Protein AF-0000000077465339 (afdb_homodimer)

Sequence (516 aa):
MAGLSLDHPWAFAFGILGNIVSFMVYLAPLPTFYRVYRKKSTEGFQSVPYVAALFSSMLWIYYALVKTDTFLLITINSFGCFVETIYIIYTAKLILLLNVGLFGLIVLITLLLTKGENRVTLLGWICVGFAVSVFVSPLSVIKLVIKTKSAEFMPFSLSLFLTLSAVFWFGYGLTTKDIYVAIPNILGFLFGLIQMVLFMVYKNGPKVSEEKVADETITVVVIPDQSREIEMKNASEGEEQAKGMGVREENVVNQTLAMAGLSLDHPWAFAFGILGNIVSFMVYLAPLPTFYRVYRKKSTEGFQSVPYVAALFSSMLWIYYALVKTDTFLLITINSFGCFVETIYIIYTAKLILLLNVGLFGLIVLITLLLTKGENRVTLLGWICVGFAVSVFVSPLSVIKLVIKTKSAEFMPFSLSLFLTLSAVFWFGYGLTTKDIYVAIPNILGFLFGLIQMVLFMVYKNGPKVSEEKVADETITVVVIPDQSREIEMKNASEGEEQAKGMGVREENVVNQTLA

Nearest PDB structures (foldseek):
  5xpd-assembly1_A  TM=7.271E-01  e=1.620E-14  Arabidopsis thaliana
  5cth-assembly1_B  TM=7.243E-01  e=4.427E-09  Oryza sativa Japonica Group
  4rng-assembly4_C-2  TM=8.972E-01  e=1.427E-01  Thermodesulfovibrio yellowstonii DSM 11347
  7zkw-assembly2_B  TM=5.090E-01  e=8.097E-02  Arabidopsis thaliana
  5xpd-assembly1_A  TM=7.270E-01  e=1.620E-14  Arabidopsis thaliana

Foldseek 3Di:
DCQVPPVQVLLVVLVVLLVVLVVCLVCVCVVLVVVCVVVVDDPQDPLVVLVVQLVVLVVQLVVDVVVDPNVVSNVVSVVSNVVSVVVSVVVVVVVVVVVVVVVVVLVVCLVVPHDDPRSVVVVLVVLLVVLQVVCVQLVLLLVVCVVQLACQLPDLSSLVSQLSSLVSQLSSCVSVVNCSSNPSSVVSNVSSVSSNVSCVRRVVPDDDPPVVCVVRVNPHPSSRPCVVVVVVVVVVVVVVVVVVVVVVVVVVVVVVVD/DCQVPPVQVLLVVLVVLLVVLVVCLVCVCVVLVVVCVVVVDDPQDPLVVLVVQLVVLVVQLVVDVVVDPNVVSNVVSVVSNVVSVVVSVVVVVVVVVVVVVVVVVLVVCLVVPHDDPRSVVVVLVVLLVVLQVVCVQLVLLLVVCVVQLACQLPDLSSLVSQLSSLVSQLSSCVSVVNCSSNPSSVVSNVSSVSSNVSCVRRVVPDDDPPVVCVVRVNPHPSSRPCVVVVVVVVVVVVVVVVVVVVVVVVVVVVVVVD

pLDDT: mean 73.85, std 20.04, range [30.28, 96.06]

Solvent-accessible surface area (backbone atoms only — not comparable to full-atom values): 25879 Å² total; per-residue (Å²): 120,60,43,67,38,77,83,42,57,66,28,46,50,22,33,52,50,20,35,57,34,43,52,50,49,72,48,56,56,48,59,47,51,49,40,31,64,70,63,48,60,73,80,71,43,48,52,39,65,39,50,52,50,25,46,49,19,52,46,47,30,51,42,25,66,68,60,52,61,32,51,57,50,32,55,44,22,52,50,38,36,56,53,26,53,49,49,49,53,45,50,56,49,47,43,51,46,27,47,53,47,54,50,47,49,51,52,50,51,42,61,73,74,34,59,74,69,55,31,44,54,52,42,30,50,51,49,30,53,52,53,54,57,60,48,53,42,61,51,51,45,52,51,48,28,65,72,62,40,22,26,65,46,55,42,61,68,54,34,49,36,45,22,50,24,14,49,21,36,23,48,20,12,58,64,64,70,32,61,50,53,21,53,43,19,52,53,38,31,52,52,22,49,51,50,49,51,46,34,70,72,16,62,83,34,62,84,73,58,73,69,65,44,60,76,71,39,53,74,36,84,52,59,56,39,56,63,55,57,54,49,48,47,50,46,49,49,48,49,49,48,49,48,50,48,48,48,46,50,50,53,51,52,56,57,68,76,97,116,61,42,68,37,76,84,41,57,67,30,45,52,21,33,51,50,20,36,58,33,43,51,50,51,71,48,55,56,48,61,45,51,48,40,31,64,70,62,47,60,74,80,70,46,48,51,39,66,38,50,51,49,26,44,49,19,51,46,45,31,53,43,24,65,68,61,51,62,33,51,56,51,31,55,43,22,52,50,38,35,55,53,25,53,49,49,49,54,46,51,55,49,46,44,52,46,27,48,52,47,55,51,48,49,50,52,51,50,43,62,73,73,34,60,73,69,54,31,42,53,52,42,30,49,50,48,29,52,53,53,53,57,60,48,52,42,60,51,50,44,51,52,47,28,65,71,62,42,21,27,65,47,55,42,62,69,54,34,49,34,45,21,50,25,14,50,22,36,23,48,21,11,60,65,64,69,31,60,49,53,20,53,43,20,53,54,36,29,52,51,20,48,50,50,47,50,47,35,69,73,16,63,83,35,63,85,73,58,72,69,65,44,59,76,70,41,53,76,38,84,52,59,55,39,58,64,54,57,54,48,49,46,49,46,49,50,48,49,50,47,49,47,49,48,48,48,46,51,52,52,51,53,56,57,67,75,98

Structure (mmCIF, N/CA/C/O backbone):
data_AF-0000000077465339-model_v1
#
loop_
_entity.id
_entity.type
_entity.pdbx_description
1 polymer 'Bidirectional sugar transporter SWEET'
#
loop_
_atom_site.group_PDB
_atom_site.id
_atom_site.type_symbol
_atom_site.label_atom_id
_atom_site.label_alt_id
_atom_site.label_comp_id
_atom_site.label_asym_id
_atom_site.label_entity_id
_atom_site.label_seq_id
_atom_site.pdbx_PDB_ins_code
_atom_site.Cartn_x
_atom_site.Cartn_y
_atom_site.Cartn_z
_atom_site.occupancy
_atom_site.B_iso_or_equiv
_atom_site.auth_seq_id
_atom_site.auth_comp_id
_atom_site.auth_asym_id
_atom_site.auth_atom_id
_atom_site.pdbx_PDB_model_num
ATOM 1 N N . MET A 1 1 ? -8.984 41.812 2.574 1 31.91 1 MET A N 1
ATOM 2 C CA . MET A 1 1 ? -8.188 40.594 2.381 1 31.91 1 MET A CA 1
ATOM 3 C C . MET A 1 1 ? -7.586 40.125 3.699 1 31.91 1 MET A C 1
ATOM 5 O O . MET A 1 1 ? -6.617 40.688 4.191 1 31.91 1 MET A O 1
ATOM 9 N N . ALA A 1 2 ? -8.406 39.719 4.543 1 41.81 2 ALA A N 1
ATOM 10 C CA . ALA A 1 2 ? -8.414 39.625 6 1 41.81 2 ALA A CA 1
ATOM 11 C C . ALA A 1 2 ? -7.254 38.781 6.504 1 41.81 2 ALA A C 1
ATOM 13 O O . ALA A 1 2 ? -6.809 38.938 7.645 1 41.81 2 ALA A O 1
ATOM 14 N N . GLY A 1 3 ? -6.914 37.75 5.789 1 42.69 3 GLY A N 1
ATOM 15 C CA . GLY A 1 3 ? -5.844 36.906 6.277 1 42.69 3 GLY A CA 1
ATOM 16 C C . GLY A 1 3 ? -4.543 37.656 6.504 1 42.69 3 GLY A C 1
ATOM 17 O O . GLY A 1 3 ? -3.668 37.156 7.23 1 42.69 3 GLY A O 1
ATOM 18 N N . LEU A 1 4 ? -4.277 38.5 5.445 1 48.12 4 LEU A N 1
ATOM 19 C CA . LEU A 1 4 ? -3.104 39.344 5.645 1 48.12 4 LEU A CA 1
ATOM 20 C C . LEU A 1 4 ? -3.375 40.406 6.691 1 48.12 4 LEU A C 1
ATOM 22 O O . LEU A 1 4 ? -2.859 41.531 6.59 1 48.12 4 LEU A O 1
ATOM 26 N N . SER A 1 5 ? -4.461 40.25 7.449 1 50.28 5 SER A N 1
ATOM 27 C CA . SER A 1 5 ? -4.703 41.438 8.242 1 50.28 5 SER A CA 1
ATOM 28 C C . SER A 1 5 ? -3.463 41.844 9.031 1 50.28 5 SER A C 1
ATOM 30 O O . SER A 1 5 ? -2.941 41.062 9.82 1 50.28 5 SER A O 1
ATOM 32 N N . LEU A 1 6 ? -2.568 42.625 8.398 1 55.91 6 LEU A N 1
ATOM 33 C CA . LEU A 1 6 ? -1.525 43.406 9.039 1 55.91 6 LEU A CA 1
ATOM 34 C C . LEU A 1 6 ? -1.968 43.875 10.43 1 55.91 6 LEU A C 1
ATOM 36 O O . LEU A 1 6 ? -1.167 44.406 11.188 1 55.91 6 LEU A O 1
ATOM 40 N N . ASP A 1 7 ? -3.209 43.5 10.773 1 65.88 7 ASP A N 1
ATOM 41 C CA . ASP A 1 7 ? -3.654 43.906 12.109 1 65.88 7 ASP A CA 1
ATOM 42 C C . ASP A 1 7 ? -3.119 42.938 13.164 1 65.88 7 ASP A C 1
ATOM 44 O O . ASP A 1 7 ? -2.975 43.281 14.336 1 65.88 7 ASP A O 1
ATOM 48 N N . HIS A 1 8 ? -2.674 41.719 12.648 1 80.38 8 HIS A N 1
ATOM 49 C CA . HIS A 1 8 ? -2.074 40.75 13.562 1 80.38 8 HIS A CA 1
ATOM 50 C C . HIS A 1 8 ? -0.722 40.25 13.047 1 80.38 8 HIS A C 1
ATOM 52 O O . HIS A 1 8 ? -0.613 39.156 12.523 1 80.38 8 HIS A O 1
ATOM 58 N N . PRO A 1 9 ? 0.301 41.031 13.211 1 86.69 9 PRO A N 1
ATOM 59 C CA . PRO A 1 9 ? 1.618 40.781 12.625 1 86.69 9 PRO A CA 1
ATOM 60 C C . PRO A 1 9 ? 2.213 39.438 13.062 1 86.69 9 PRO A C 1
ATOM 62 O O . PRO A 1 9 ? 2.873 38.75 12.273 1 86.69 9 PRO A O 1
ATOM 65 N N . TRP A 1 10 ? 1.99 39.094 14.359 1 89.56 10 TRP A N 1
ATOM 66 C CA . TRP A 1 10 ? 2.539 37.844 14.852 1 89.56 10 TRP A CA 1
ATOM 67 C C . TRP A 1 10 ? 1.86 36.656 14.18 1 89.56 10 TRP A C 1
ATOM 69 O O . TRP A 1 10 ? 2.518 35.688 13.828 1 89.56 10 TRP A O 1
ATOM 79 N N . ALA A 1 11 ? 0.576 36.719 13.953 1 89.25 11 ALA A N 1
ATOM 80 C CA . ALA A 1 11 ? -0.154 35.688 13.25 1 89.25 11 ALA A CA 1
ATOM 81 C C . ALA A 1 11 ? 0.369 35.5 11.828 1 89.25 11 ALA A C 1
ATOM 83 O O . ALA A 1 11 ? 0.545 34.375 11.367 1 89.25 11 ALA A O 1
ATOM 84 N N . PHE A 1 12 ? 0.61 36.594 11.227 1 89.69 12 PHE A N 1
ATOM 85 C CA . PHE A 1 12 ? 1.127 36.594 9.867 1 89.69 12 PHE A CA 1
ATOM 86 C C . PHE A 1 12 ? 2.523 35.969 9.828 1 89.69 12 PHE A C 1
ATOM 88 O O . PHE A 1 12 ? 2.824 35.156 8.961 1 89.69 12 PHE A O 1
ATOM 95 N N . ALA A 1 13 ? 3.344 36.375 10.773 1 91.31 13 ALA A N 1
ATOM 96 C CA . ALA A 1 13 ? 4.711 35.875 10.836 1 91.31 13 ALA A CA 1
ATOM 97 C C . ALA A 1 13 ? 4.719 34.344 11.07 1 91.31 13 ALA A C 1
ATOM 99 O O . ALA A 1 13 ? 5.391 33.625 10.344 1 91.31 13 ALA A O 1
ATOM 100 N N . PHE A 1 14 ? 3.967 33.844 12.008 1 93.38 14 PHE A N 1
ATOM 101 C CA . PHE A 1 14 ? 3.896 32.406 12.305 1 93.38 14 PHE A CA 1
ATOM 102 C C . PHE A 1 14 ? 3.312 31.641 11.125 1 93.38 14 PHE A C 1
ATOM 104 O O . PHE A 1 14 ? 3.766 30.547 10.812 1 93.38 14 PHE A O 1
ATOM 111 N N . GLY A 1 15 ? 2.365 32.281 10.477 1 91.94 15 GLY A N 1
ATOM 112 C CA . GLY A 1 15 ? 1.757 31.625 9.32 1 91.94 15 GLY A CA 1
ATOM 113 C C . GLY A 1 15 ? 2.713 31.469 8.156 1 91.94 15 GLY A C 1
ATOM 114 O O . GLY A 1 15 ? 2.752 30.406 7.52 1 91.94 15 GLY A O 1
ATOM 115 N N . ILE A 1 16 ? 3.416 32.469 7.855 1 89.94 16 ILE A N 1
ATOM 116 C CA . ILE A 1 16 ? 4.375 32.438 6.754 1 89.94 16 ILE A CA 1
ATOM 117 C C . ILE A 1 16 ? 5.469 31.406 7.059 1 89.94 16 ILE A C 1
ATOM 119 O O . ILE A 1 16 ? 5.812 30.578 6.211 1 89.94 16 ILE A O 1
ATOM 123 N N . LEU A 1 17 ? 5.945 31.484 8.258 1 91.44 17 LEU A N 1
ATOM 124 C CA . LEU A 1 17 ? 6.977 30.531 8.656 1 91.44 17 LEU A CA 1
ATOM 125 C C . LEU A 1 17 ? 6.434 29.109 8.648 1 91.44 17 LEU A C 1
ATOM 127 O O . LEU A 1 17 ? 7.125 28.172 8.227 1 91.44 17 LEU A O 1
ATOM 131 N N . GLY A 1 18 ? 5.211 28.969 9.117 1 93.12 18 GLY A N 1
ATOM 132 C CA . GLY A 1 18 ? 4.555 27.672 9.039 1 93.12 18 GLY A CA 1
ATOM 133 C C . GLY A 1 18 ? 4.441 27.141 7.621 1 93.12 18 GLY A C 1
ATOM 134 O O . GLY A 1 18 ? 4.676 25.953 7.375 1 93.12 18 GLY A O 1
ATOM 135 N N . ASN A 1 19 ? 4.129 27.969 6.695 1 91.56 19 ASN A N 1
ATOM 136 C CA . ASN A 1 19 ? 4.039 27.594 5.289 1 91.56 19 ASN A CA 1
ATOM 137 C C . ASN A 1 19 ? 5.398 27.172 4.738 1 91.56 19 ASN A C 1
ATOM 139 O O . ASN A 1 19 ? 5.512 26.125 4.09 1 91.56 19 ASN A O 1
ATOM 143 N N . ILE A 1 20 ? 6.352 27.953 5.02 1 88.19 20 ILE A N 1
ATOM 144 C CA . ILE A 1 20 ? 7.691 27.688 4.512 1 88.19 20 ILE A CA 1
ATOM 145 C C . ILE A 1 20 ? 8.18 26.328 5.02 1 88.19 20 ILE A C 1
ATOM 147 O O . ILE A 1 20 ? 8.625 25.484 4.238 1 88.19 20 ILE A O 1
ATOM 151 N N . VAL A 1 21 ? 8.008 26.109 6.273 1 91.06 21 VAL A N 1
ATOM 152 C CA . VAL A 1 21 ? 8.5 24.875 6.871 1 91.06 21 VAL A CA 1
ATOM 153 C C . VAL A 1 21 ? 7.637 23.703 6.414 1 91.06 21 VAL A C 1
ATOM 155 O O . VAL A 1 21 ? 8.156 22.609 6.145 1 91.06 21 VAL A O 1
ATOM 158 N N . SER A 1 22 ? 6.363 23.906 6.348 1 91.12 22 SER A N 1
ATOM 159 C CA . SER A 1 22 ? 5.469 22.844 5.887 1 91.12 22 SER A CA 1
ATOM 160 C C . SER A 1 22 ? 5.766 22.469 4.441 1 91.12 22 SER A C 1
ATOM 162 O O . SER A 1 22 ? 5.605 21.297 4.059 1 91.12 22 SER A O 1
ATOM 164 N N . PHE A 1 23 ? 6.164 23.406 3.699 1 87.31 23 PHE A N 1
ATOM 165 C CA . PHE A 1 23 ? 6.609 23.141 2.34 1 87.31 23 PHE A CA 1
ATOM 166 C C . PHE A 1 23 ? 7.754 22.125 2.342 1 87.31 23 PHE A C 1
ATOM 168 O O . PHE A 1 23 ? 7.77 21.188 1.541 1 87.31 23 PHE A O 1
ATOM 175 N N . MET A 1 24 ? 8.617 22.344 3.23 1 84.38 24 MET A N 1
ATOM 176 C CA . MET A 1 24 ? 9.766 21.438 3.348 1 84.38 24 MET A CA 1
ATOM 177 C C . MET A 1 24 ? 9.32 20.062 3.828 1 84.38 24 MET A C 1
ATOM 179 O O . MET A 1 24 ? 9.844 19.047 3.367 1 84.38 24 MET A O 1
ATOM 183 N N . VAL A 1 25 ? 8.375 20.047 4.66 1 87.19 25 VAL A N 1
ATOM 184 C CA . VAL A 1 25 ? 7.855 18.781 5.18 1 87.19 25 VAL A CA 1
ATOM 185 C C . VAL A 1 25 ? 7.227 17.969 4.051 1 87.19 25 VAL A C 1
ATOM 187 O O . VAL A 1 25 ? 7.469 16.766 3.928 1 87.19 25 VAL A O 1
ATOM 190 N N . TYR A 1 26 ? 6.477 18.609 3.191 1 83.94 26 TYR A N 1
ATOM 191 C CA . TYR A 1 26 ? 5.812 17.922 2.088 1 83.94 26 TYR A CA 1
ATOM 192 C C . TYR A 1 26 ? 6.828 17.391 1.08 1 83.94 26 TYR A C 1
ATOM 194 O O . TYR A 1 26 ? 6.59 16.375 0.425 1 83.94 26 TYR A O 1
ATOM 202 N N . LEU A 1 27 ? 7.973 17.984 1.07 1 79.44 27 LEU A N 1
ATOM 203 C CA . LEU A 1 27 ? 8.969 17.609 0.071 1 79.44 27 LEU A CA 1
ATOM 204 C C . LEU A 1 27 ? 9.984 16.625 0.657 1 79.44 27 LEU A C 1
ATOM 206 O O . LEU A 1 27 ? 10.773 16.031 -0.08 1 79.44 27 LEU A O 1
ATOM 210 N N . ALA A 1 28 ? 9.945 16.391 1.866 1 74.94 28 ALA A N 1
ATOM 211 C CA . ALA A 1 28 ? 10.922 15.562 2.576 1 74.94 28 ALA A CA 1
ATOM 212 C C . ALA A 1 28 ? 10.984 14.156 1.989 1 74.94 28 ALA A C 1
ATOM 214 O O . ALA A 1 28 ? 12.055 13.539 1.968 1 74.94 28 ALA A O 1
ATOM 215 N N . PRO A 1 29 ? 9.844 13.617 1.495 1 66.25 29 PRO A N 1
ATOM 216 C CA . PRO A 1 29 ? 9.914 12.258 0.954 1 66.25 29 PRO A CA 1
ATOM 217 C C . PRO A 1 29 ? 10.578 12.203 -0.422 1 66.25 29 PRO A C 1
ATOM 219 O O . PRO A 1 29 ? 10.898 11.117 -0.915 1 66.25 29 PRO A O 1
ATOM 222 N N . LEU A 1 30 ? 10.867 13.336 -0.947 1 67.94 30 LEU A N 1
ATOM 223 C CA . LEU A 1 30 ? 11.328 13.375 -2.332 1 67.94 30 LEU A CA 1
ATOM 224 C C . LEU A 1 30 ? 12.641 12.617 -2.492 1 67.94 30 LEU A C 1
ATOM 226 O O . LEU A 1 30 ? 12.812 11.844 -3.434 1 67.94 30 LEU A O 1
ATOM 230 N N . PRO A 1 31 ? 13.523 12.789 -1.508 1 58.62 31 PRO A N 1
ATOM 231 C CA . PRO A 1 31 ? 14.758 12.023 -1.674 1 58.62 31 PRO A CA 1
ATOM 232 C C . PRO A 1 31 ? 14.539 10.516 -1.62 1 58.62 31 PRO A C 1
ATOM 234 O O . PRO A 1 31 ? 15.203 9.758 -2.336 1 58.62 31 PRO A O 1
ATOM 237 N N . THR A 1 32 ? 13.672 10.203 -0.793 1 57.66 32 THR A N 1
ATOM 238 C CA . THR A 1 32 ? 13.328 8.781 -0.715 1 57.66 32 THR A CA 1
ATOM 239 C C . THR A 1 32 ? 12.742 8.297 -2.037 1 57.66 32 THR A C 1
ATOM 241 O O . THR A 1 32 ? 13.117 7.234 -2.537 1 57.66 32 THR A O 1
ATOM 244 N N . PHE A 1 33 ? 11.844 9.016 -2.582 1 56.91 33 PHE A N 1
ATOM 245 C CA . PHE A 1 33 ? 11.266 8.656 -3.871 1 56.91 33 PHE A CA 1
ATOM 246 C C . PHE A 1 33 ? 12.336 8.609 -4.957 1 56.91 33 PHE A C 1
ATOM 248 O O . PHE A 1 33 ? 12.312 7.734 -5.82 1 56.91 33 PHE A O 1
ATOM 255 N N . TYR A 1 34 ? 13.172 9.562 -4.77 1 58.59 34 TYR A N 1
ATOM 256 C CA . TYR A 1 34 ? 14.266 9.609 -5.73 1 58.59 34 TYR A CA 1
ATOM 257 C C . TYR A 1 34 ? 15.148 8.375 -5.613 1 58.59 34 TYR A C 1
ATOM 259 O O . TYR A 1 34 ? 15.547 7.789 -6.625 1 58.59 34 TYR A O 1
ATOM 267 N N . ARG A 1 35 ? 15.383 8 -4.449 1 51.28 35 ARG A N 1
ATOM 268 C CA . ARG A 1 35 ? 16.188 6.809 -4.207 1 51.28 35 ARG A CA 1
ATOM 269 C C . ARG A 1 35 ? 15.461 5.551 -4.668 1 51.28 35 ARG A C 1
ATOM 271 O O . ARG A 1 35 ? 16.062 4.668 -5.281 1 51.28 35 ARG A O 1
ATOM 278 N N . VAL A 1 36 ? 14.32 5.465 -4.148 1 52.97 36 VAL A N 1
ATOM 279 C CA . VAL A 1 36 ? 13.523 4.32 -4.566 1 52.97 36 VAL A CA 1
ATOM 280 C C . VAL A 1 36 ? 13.445 4.266 -6.09 1 52.97 36 VAL A C 1
ATOM 282 O O . VAL A 1 36 ? 13.523 3.189 -6.684 1 52.97 36 VAL A O 1
ATOM 285 N N . TYR A 1 37 ? 13.25 5.453 -6.531 1 51.66 37 TYR A N 1
ATOM 286 C CA . TYR A 1 37 ? 13.242 5.566 -7.984 1 51.66 37 TYR A CA 1
ATOM 287 C C . TYR A 1 37 ? 14.578 5.129 -8.57 1 51.66 37 TYR A C 1
ATOM 289 O O . TYR A 1 37 ? 14.617 4.434 -9.594 1 51.66 37 TYR A O 1
ATOM 297 N N . ARG A 1 38 ? 15.492 5.547 -7.805 1 48.47 38 ARG A N 1
ATOM 298 C CA . ARG A 1 38 ? 16.844 5.227 -8.266 1 48.47 38 ARG A CA 1
ATOM 299 C C . ARG A 1 38 ? 17.188 3.77 -7.965 1 48.47 38 ARG A C 1
ATOM 301 O O . ARG A 1 38 ? 17.844 3.104 -8.773 1 48.47 38 ARG A O 1
ATOM 308 N N . LYS A 1 39 ? 16.641 3.422 -6.695 1 44.22 39 LYS A N 1
ATOM 309 C CA . LYS A 1 39 ? 17.016 2.072 -6.281 1 44.22 39 LYS A CA 1
ATOM 310 C C . LYS A 1 39 ? 15.945 1.061 -6.684 1 44.22 39 LYS A C 1
ATOM 312 O O . LYS A 1 39 ? 16.188 -0.148 -6.656 1 44.22 39 LYS A O 1
ATOM 317 N N . LYS A 1 40 ? 14.945 1.34 -7.289 1 41.88 40 LYS A N 1
ATOM 318 C CA . LYS A 1 40 ? 13.844 0.544 -7.824 1 41.88 40 LYS A CA 1
ATOM 319 C C . LYS A 1 40 ? 13.289 -0.406 -6.77 1 41.88 40 LYS A C 1
ATOM 321 O O . LYS A 1 40 ? 12.805 -1.493 -7.098 1 41.88 40 LYS A O 1
ATOM 326 N N . SER A 1 41 ? 13.547 -0.292 -5.441 1 38.22 41 SER A N 1
ATOM 327 C CA . SER A 1 41 ? 13.094 -1.235 -4.422 1 38.22 41 SER A CA 1
ATOM 328 C C . SER A 1 41 ? 11.805 -0.754 -3.758 1 38.22 41 SER A C 1
ATOM 330 O O . SER A 1 41 ? 11.695 0.416 -3.387 1 38.22 41 SER A O 1
ATOM 332 N N . THR A 1 42 ? 10.68 -1.151 -4.188 1 41.72 42 THR A N 1
ATOM 333 C CA . THR A 1 42 ? 9.383 -0.689 -3.703 1 41.72 42 THR A CA 1
ATOM 334 C C . THR A 1 42 ? 9.031 -1.363 -2.381 1 41.72 42 THR A C 1
ATOM 336 O O . THR A 1 42 ? 8.766 -2.568 -2.342 1 41.72 42 THR A O 1
ATOM 339 N N . GLU A 1 43 ? 9.484 -1.186 -1.242 1 38.22 43 GLU A N 1
ATOM 340 C CA . GLU A 1 43 ? 9.109 -1.71 0.067 1 38.22 43 GLU A CA 1
ATOM 341 C C . GLU A 1 43 ? 7.746 -1.176 0.503 1 38.22 43 GLU A C 1
ATOM 343 O O . GLU A 1 43 ? 7.449 0.007 0.321 1 38.22 43 GLU A O 1
ATOM 348 N N . GLY A 1 44 ? 6.828 -2.041 1.013 1 37.5 44 GLY A N 1
ATOM 349 C CA . GLY A 1 44 ? 5.707 -1.849 1.92 1 37.5 44 GLY A CA 1
ATOM 350 C C . GLY A 1 44 ? 4.398 -1.582 1.202 1 37.5 44 GLY A C 1
ATOM 351 O O . GLY A 1 44 ? 3.482 -0.986 1.772 1 37.5 44 GLY A O 1
ATOM 352 N N . PHE A 1 45 ? 4.32 -1.665 -0.076 1 40.56 45 PHE A N 1
ATOM 353 C CA . PHE A 1 45 ? 3.094 -1.22 -0.727 1 40.56 45 PHE A CA 1
ATOM 354 C C . PHE A 1 45 ? 2.006 -2.281 -0.617 1 40.56 45 PHE A C 1
ATOM 356 O O . PHE A 1 45 ? 2.281 -3.475 -0.745 1 40.56 45 PHE A O 1
ATOM 363 N N . GLN A 1 46 ? 0.823 -1.911 0.041 1 47.09 46 GLN A N 1
ATOM 364 C CA . GLN A 1 46 ? -0.422 -2.668 0.118 1 47.09 46 GLN A CA 1
ATOM 365 C C . GLN A 1 46 ? -0.732 -3.355 -1.208 1 47.09 46 GLN A C 1
ATOM 367 O O . GLN A 1 46 ? -1.353 -4.422 -1.23 1 47.09 46 GLN A O 1
ATOM 372 N N . SER A 1 47 ? -0.362 -2.867 -2.111 1 58.59 47 SER A N 1
ATOM 373 C CA . SER A 1 47 ? -0.475 -3.477 -3.432 1 58.59 47 SER A CA 1
ATOM 374 C C . SER A 1 47 ? 0.573 -4.566 -3.629 1 58.59 47 SER A C 1
ATOM 376 O O . SER A 1 47 ? 0.593 -5.234 -4.664 1 58.59 47 SER A O 1
ATOM 378 N N . VAL A 1 48 ? 1.029 -4.922 -2.396 1 64.44 48 VAL A N 1
ATOM 379 C CA . VAL A 1 48 ? 2.203 -5.785 -2.49 1 64.44 48 VAL A CA 1
ATOM 380 C C . VAL A 1 48 ? 1.793 -7.164 -2.998 1 64.44 48 VAL A C 1
ATOM 382 O O . VAL A 1 48 ? 2.426 -7.715 -3.902 1 64.44 48 VAL A O 1
ATOM 385 N N . PRO A 1 49 ? 0.592 -7.574 -2.488 1 70.5 49 PRO A N 1
ATOM 386 C CA . PRO A 1 49 ? 0.232 -8.906 -2.98 1 70.5 49 PRO A CA 1
ATOM 387 C C . PRO A 1 49 ? -0.07 -8.922 -4.477 1 70.5 49 PRO A C 1
ATOM 389 O O . PRO A 1 49 ? 0.278 -9.883 -5.172 1 70.5 49 PRO A O 1
ATOM 392 N N . TYR A 1 50 ? -0.65 -7.863 -4.902 1 77.88 50 TYR A N 1
ATOM 393 C CA . TYR A 1 50 ? -1 -7.805 -6.316 1 77.88 50 TYR A CA 1
ATOM 394 C C . TYR A 1 50 ? 0.239 -7.578 -7.176 1 77.88 50 TYR A C 1
ATOM 396 O O . TYR A 1 50 ? 0.334 -8.102 -8.289 1 77.88 50 TYR A O 1
ATOM 404 N N . VAL A 1 51 ? 1.145 -6.855 -6.613 1 81.12 51 VAL A N 1
ATOM 405 C CA . VAL A 1 51 ? 2.406 -6.621 -7.309 1 81.12 51 VAL A CA 1
ATOM 406 C C . VAL A 1 51 ? 3.201 -7.922 -7.387 1 81.12 51 VAL A C 1
ATOM 408 O O . VAL A 1 51 ? 3.736 -8.266 -8.445 1 81.12 51 VAL A O 1
ATOM 411 N N . ALA A 1 52 ? 3.221 -8.602 -6.273 1 82.56 52 ALA A N 1
ATOM 412 C CA . ALA A 1 52 ? 3.924 -9.883 -6.242 1 82.56 52 ALA A CA 1
ATOM 413 C C . ALA A 1 52 ? 3.289 -10.883 -7.203 1 82.56 52 ALA A C 1
ATOM 415 O O . ALA A 1 52 ? 3.992 -11.617 -7.902 1 82.56 52 ALA A O 1
ATOM 416 N N . ALA A 1 53 ? 1.911 -10.875 -7.203 1 87.12 53 ALA A N 1
ATOM 417 C CA . ALA A 1 53 ? 1.191 -11.773 -8.102 1 87.12 53 ALA A CA 1
ATOM 418 C C . ALA A 1 53 ? 1.452 -11.422 -9.562 1 87.12 53 ALA A C 1
ATOM 420 O O . ALA A 1 53 ? 1.619 -12.305 -10.398 1 87.12 53 ALA A O 1
ATOM 421 N N . LEU A 1 54 ? 1.475 -10.133 -9.859 1 87.88 54 LEU A N 1
ATOM 422 C CA . LEU A 1 54 ? 1.789 -9.688 -11.211 1 87.88 54 LEU A CA 1
ATOM 423 C C . LEU A 1 54 ? 3.189 -10.133 -11.617 1 87.88 54 LEU A C 1
ATOM 425 O O . LEU A 1 54 ? 3.381 -10.68 -12.703 1 87.88 54 LEU A O 1
ATOM 429 N N . PHE A 1 55 ? 4.141 -9.969 -10.75 1 90.44 55 PHE A N 1
ATOM 430 C CA . PHE A 1 55 ? 5.52 -10.352 -11.016 1 90.44 55 PHE A CA 1
ATOM 431 C C . PHE A 1 55 ? 5.629 -11.859 -11.234 1 90.44 55 PHE A C 1
ATOM 433 O O . PHE A 1 55 ? 6.32 -12.305 -12.148 1 90.44 55 PHE A O 1
ATOM 440 N N . SER A 1 56 ? 4.926 -12.555 -10.375 1 91.69 56 SER A N 1
ATOM 441 C CA . SER A 1 56 ? 4.906 -14.008 -10.508 1 91.69 56 SER A CA 1
ATOM 442 C C . SER A 1 56 ? 4.367 -14.43 -11.867 1 91.69 56 SER A C 1
ATOM 444 O O . SER A 1 56 ? 4.973 -15.266 -12.547 1 91.69 56 SER A O 1
ATOM 446 N N . SER A 1 57 ? 3.283 -13.875 -12.281 1 92.31 57 SER A N 1
ATOM 447 C CA . SER A 1 57 ? 2.678 -14.195 -13.57 1 92.31 57 SER A CA 1
ATOM 448 C C . SER A 1 57 ? 3.633 -13.891 -14.719 1 92.31 57 SER A C 1
ATOM 450 O O . SER A 1 57 ? 3.732 -14.664 -15.68 1 92.31 57 SER A O 1
ATOM 452 N N . MET A 1 58 ? 4.328 -12.82 -14.633 1 90.81 58 MET A N 1
ATOM 453 C CA . MET A 1 58 ? 5.293 -12.445 -15.664 1 90.81 58 MET A CA 1
ATOM 454 C C . MET A 1 58 ? 6.434 -13.453 -15.734 1 90.81 58 MET A C 1
ATOM 456 O O . MET A 1 58 ? 6.852 -13.844 -16.828 1 90.81 58 MET A O 1
ATOM 460 N N . LEU A 1 59 ? 6.898 -13.898 -14.617 1 92.75 59 LEU A N 1
ATOM 461 C CA . LEU A 1 59 ? 7.977 -14.883 -14.57 1 92.75 59 LEU A CA 1
ATOM 462 C C . LEU A 1 59 ? 7.547 -16.203 -15.211 1 92.75 59 LEU A C 1
ATOM 464 O O . LEU A 1 59 ? 8.281 -16.766 -16.031 1 92.75 59 LEU A O 1
ATOM 468 N N . TRP A 1 60 ? 6.344 -16.641 -14.867 1 93.06 60 TRP A N 1
ATOM 469 C CA . TRP A 1 60 ? 5.875 -17.922 -15.375 1 93.06 60 TRP A CA 1
ATOM 470 C C . TRP A 1 60 ? 5.59 -17.844 -16.875 1 93.06 60 TRP A C 1
ATOM 472 O O . TRP A 1 60 ? 5.777 -18.812 -17.594 1 93.06 60 TRP A O 1
ATOM 482 N N . ILE A 1 61 ? 5.172 -16.656 -17.328 1 91.19 61 ILE A N 1
ATOM 483 C CA . ILE A 1 61 ? 5.004 -16.469 -18.766 1 91.19 61 ILE A CA 1
ATOM 484 C C . ILE A 1 61 ? 6.359 -16.594 -19.453 1 91.19 61 ILE A C 1
ATOM 486 O O . ILE A 1 61 ? 6.484 -17.281 -20.469 1 91.19 61 ILE A O 1
ATOM 490 N N . TYR A 1 62 ? 7.344 -15.961 -18.906 1 90.94 62 TYR A N 1
ATOM 491 C CA . TYR A 1 62 ? 8.68 -16 -19.484 1 90.94 62 TYR A CA 1
ATOM 492 C C . TYR A 1 62 ? 9.227 -17.422 -19.469 1 90.94 62 TYR A C 1
ATOM 494 O O . TYR A 1 62 ? 9.727 -17.922 -20.5 1 90.94 62 TYR A O 1
ATOM 502 N N . TYR A 1 63 ? 9.133 -18.094 -18.359 1 92 63 TYR A N 1
ATOM 503 C CA . TYR A 1 63 ? 9.555 -19.484 -18.25 1 92 63 TYR A CA 1
ATOM 504 C C . TYR A 1 63 ? 8.875 -20.359 -19.297 1 92 63 TYR A C 1
ATOM 506 O O . TYR A 1 63 ? 9.531 -21.141 -19.984 1 92 63 TYR A O 1
ATOM 514 N N . ALA A 1 64 ? 7.562 -20.172 -19.391 1 91.44 64 ALA A N 1
ATOM 515 C CA . ALA A 1 64 ? 6.766 -20.984 -20.312 1 91.44 64 ALA A CA 1
ATOM 516 C C . ALA A 1 64 ? 7.133 -20.703 -21.766 1 91.44 64 ALA A C 1
ATOM 518 O O . ALA A 1 64 ? 7.105 -21.609 -22.609 1 91.44 64 ALA A O 1
ATOM 519 N N . LEU A 1 65 ? 7.438 -19.453 -22.094 1 88.5 65 LEU A N 1
ATOM 520 C CA . LEU A 1 65 ? 7.816 -19.078 -23.453 1 88.5 65 LEU A CA 1
ATOM 521 C C . LEU A 1 65 ? 9.148 -19.719 -23.844 1 88.5 65 LEU A C 1
ATOM 523 O O . LEU A 1 65 ? 9.344 -20.109 -24.984 1 88.5 65 LEU A O 1
ATOM 527 N N . VAL A 1 66 ? 10.047 -19.844 -22.891 1 88.06 66 VAL A N 1
ATOM 528 C CA . VAL A 1 66 ? 11.375 -20.391 -23.156 1 88.06 66 VAL A CA 1
ATOM 529 C C . VAL A 1 66 ? 11.305 -21.906 -23.203 1 88.06 66 VAL A C 1
ATOM 531 O O . VAL A 1 66 ? 11.953 -22.547 -24.031 1 88.06 66 VAL A O 1
ATOM 534 N N . LYS A 1 67 ? 10.703 -22.562 -22.297 1 87.81 67 LYS A N 1
ATOM 535 C CA . LYS A 1 67 ? 10.594 -24.016 -22.234 1 87.81 67 LYS A CA 1
ATOM 536 C C . LYS A 1 67 ? 9.797 -24.562 -23.422 1 87.81 67 LYS A C 1
ATOM 538 O O . LYS A 1 67 ? 10 -25.703 -23.828 1 87.81 67 LYS A O 1
ATOM 543 N N . THR A 1 68 ? 9.109 -23.938 -24.047 1 78.69 68 THR A N 1
ATOM 544 C CA . THR A 1 68 ? 8.266 -24.297 -25.188 1 78.69 68 THR A CA 1
ATOM 545 C C . THR A 1 68 ? 7.273 -25.391 -24.797 1 78.69 68 THR A C 1
ATOM 547 O O . THR A 1 68 ? 7.438 -26.031 -23.75 1 78.69 68 THR A O 1
ATOM 550 N N . ASP A 1 69 ? 6.113 -25.594 -25.188 1 75.81 69 ASP A N 1
ATOM 551 C CA . ASP A 1 69 ? 5.066 -26.594 -25.031 1 75.81 69 ASP A CA 1
ATOM 552 C C . ASP A 1 69 ? 4.328 -26.422 -23.703 1 75.81 69 ASP A C 1
ATOM 554 O O . ASP A 1 69 ? 3.959 -27.406 -23.062 1 75.81 69 ASP A O 1
ATOM 558 N N . THR A 1 70 ? 4.387 -25.328 -23.219 1 85.12 70 THR A N 1
ATOM 559 C CA . THR A 1 70 ? 3.711 -25.047 -21.953 1 85.12 70 THR A CA 1
ATOM 560 C C . THR A 1 70 ? 2.658 -23.953 -22.156 1 85.12 70 THR A C 1
ATOM 562 O O . THR A 1 70 ? 2.611 -22.984 -21.391 1 85.12 70 THR A O 1
ATOM 565 N N . PHE A 1 71 ? 1.747 -24.203 -23.094 1 87.06 71 PHE A N 1
ATOM 566 C CA . PHE A 1 71 ? 0.765 -23.203 -23.5 1 87.06 71 PHE A CA 1
ATOM 567 C C . PHE A 1 71 ? -0.203 -22.922 -22.359 1 87.06 71 PHE A C 1
ATOM 569 O O . PHE A 1 71 ? -0.622 -21.766 -22.172 1 87.06 71 PHE A O 1
ATOM 576 N N . LEU A 1 72 ? -0.51 -23.922 -21.609 1 86.5 72 LEU A N 1
ATOM 577 C CA . LEU A 1 72 ? -1.498 -23.766 -20.547 1 86.5 72 LEU A CA 1
ATOM 578 C C . LEU A 1 72 ? -0.95 -22.891 -19.422 1 86.5 72 LEU A C 1
ATOM 580 O O . LEU A 1 72 ? -1.705 -22.188 -18.75 1 86.5 72 LEU A O 1
ATOM 584 N N . LEU A 1 73 ? 0.365 -22.938 -19.25 1 89.69 73 LEU A N 1
ATOM 585 C CA . LEU A 1 73 ? 1.012 -22.031 -18.312 1 89.69 73 LEU A CA 1
ATOM 586 C C . LEU A 1 73 ? 0.936 -20.594 -18.797 1 89.69 73 LEU A C 1
ATOM 588 O O . LEU A 1 73 ? 0.734 -19.672 -18 1 89.69 73 LEU A O 1
ATOM 592 N N . ILE A 1 74 ? 1.017 -20.344 -20.016 1 87.94 74 ILE A N 1
ATOM 593 C CA . ILE A 1 74 ? 0.989 -19.016 -20.609 1 87.94 74 ILE A CA 1
ATOM 594 C C . ILE A 1 74 ? -0.415 -18.422 -20.484 1 87.94 74 ILE A C 1
ATOM 596 O O . ILE A 1 74 ? -0.577 -17.266 -20.109 1 87.94 74 ILE A O 1
ATOM 600 N N . THR A 1 75 ? -1.411 -19.203 -20.75 1 89.12 75 THR A N 1
ATOM 601 C CA . THR A 1 75 ? -2.785 -18.719 -20.781 1 89.12 75 THR A CA 1
ATOM 602 C C . THR A 1 75 ? -3.195 -18.172 -19.406 1 89.12 75 THR A C 1
ATOM 604 O O . THR A 1 75 ? -3.641 -17.031 -19.297 1 89.12 75 THR A O 1
ATOM 607 N N . ILE A 1 76 ? -2.936 -18.938 -18.406 1 91.06 76 ILE A N 1
ATOM 608 C CA . ILE A 1 76 ? -3.453 -18.531 -17.109 1 91.06 76 ILE A CA 1
ATOM 609 C C . ILE A 1 76 ? -2.615 -17.391 -16.562 1 91.06 76 ILE A C 1
ATOM 611 O O . ILE A 1 76 ? -3.143 -16.484 -15.906 1 91.06 76 ILE A O 1
ATOM 615 N N . ASN A 1 77 ? -1.334 -17.406 -16.781 1 90.81 77 ASN A N 1
ATOM 616 C CA . ASN A 1 77 ? -0.486 -16.328 -16.266 1 90.81 77 ASN A CA 1
ATOM 617 C C . ASN A 1 77 ? -0.667 -15.039 -17.047 1 90.81 77 ASN A C 1
ATOM 619 O O . ASN A 1 77 ? -0.537 -13.945 -16.5 1 90.81 77 ASN A O 1
ATOM 623 N N . SER A 1 78 ? -1.083 -15.109 -18.375 1 87.62 78 SER A N 1
ATOM 624 C CA . SER A 1 78 ? -1.497 -13.922 -19.109 1 87.62 78 SER A CA 1
ATOM 625 C C . SER A 1 78 ? -2.756 -13.305 -18.516 1 87.62 78 SER A C 1
ATOM 627 O O . SER A 1 78 ? -2.85 -12.086 -18.375 1 87.62 78 SER A O 1
ATOM 629 N N . PHE A 1 79 ? -3.637 -14.211 -18.172 1 87 79 PHE A N 1
ATOM 630 C CA . PHE A 1 79 ? -4.832 -13.742 -17.484 1 87 79 PHE A CA 1
ATOM 631 C C . PHE A 1 79 ? -4.469 -13.109 -16.141 1 87 79 PHE A C 1
ATOM 633 O O . PHE A 1 79 ? -5.012 -12.062 -15.781 1 87 79 PHE A O 1
ATOM 640 N N . GLY A 1 80 ? -3.557 -13.727 -15.414 1 90 80 GLY A N 1
ATOM 641 C CA . GLY A 1 80 ? -3.084 -13.172 -14.156 1 90 80 GLY A CA 1
ATOM 642 C C . GLY A 1 80 ? -2.484 -11.781 -14.305 1 90 80 GLY A C 1
ATOM 643 O O . GLY A 1 80 ? -2.791 -10.883 -13.516 1 90 80 GLY A O 1
ATOM 644 N N . CYS A 1 81 ? -1.676 -11.586 -15.328 1 88.19 81 CYS A N 1
ATOM 645 C CA . CYS A 1 81 ? -1.07 -10.281 -15.578 1 88.19 81 CYS A CA 1
ATOM 646 C C . CYS A 1 81 ? -2.139 -9.219 -15.82 1 88.19 81 CYS A C 1
ATOM 648 O O . CYS A 1 81 ? -2.057 -8.117 -15.273 1 88.19 81 CYS A O 1
ATOM 650 N N . PHE A 1 82 ? -3.096 -9.609 -16.578 1 86.69 82 PHE A N 1
ATOM 651 C CA . PHE A 1 82 ? -4.184 -8.703 -16.922 1 86.69 82 PHE A CA 1
ATOM 652 C C . PHE A 1 82 ? -4.977 -8.312 -15.672 1 86.69 82 PHE A C 1
ATOM 654 O O . PHE A 1 82 ? -5.141 -7.129 -15.375 1 86.69 82 PHE A O 1
ATOM 661 N N . VAL A 1 83 ? -5.363 -9.25 -14.844 1 85.44 83 VAL A N 1
ATOM 662 C CA . VAL A 1 83 ? -6.23 -9.031 -13.688 1 85.44 83 VAL A CA 1
ATOM 663 C C . VAL A 1 83 ? -5.457 -8.297 -12.594 1 85.44 83 VAL A C 1
ATOM 665 O O . VAL A 1 83 ? -5.973 -7.363 -11.977 1 85.44 83 VAL A O 1
ATOM 668 N N . GLU A 1 84 ? -4.234 -8.719 -12.398 1 83.94 84 GLU A N 1
ATOM 669 C CA . GLU A 1 84 ? -3.439 -8.094 -11.344 1 83.94 84 GLU A CA 1
ATOM 670 C C . GLU A 1 84 ? -3.135 -6.637 -11.672 1 83.94 84 GLU A C 1
ATOM 672 O O . GLU A 1 84 ? -3.094 -5.789 -10.781 1 83.94 84 GLU A O 1
ATOM 677 N N . THR A 1 85 ? -2.893 -6.32 -12.938 1 80.25 85 THR A N 1
ATOM 678 C CA . THR A 1 85 ? -2.691 -4.938 -13.359 1 80.25 85 THR A CA 1
ATOM 679 C C . THR A 1 85 ? -3.922 -4.09 -13.047 1 80.25 85 THR A C 1
ATOM 681 O O . THR A 1 85 ? -3.805 -2.984 -12.508 1 80.25 85 THR A O 1
ATOM 684 N N . ILE A 1 86 ? -5.09 -4.641 -13.227 1 78.81 86 ILE A N 1
ATOM 685 C CA . ILE A 1 86 ? -6.352 -3.961 -12.953 1 78.81 86 ILE A CA 1
ATOM 686 C C . ILE A 1 86 ? -6.5 -3.74 -11.453 1 78.81 86 ILE A C 1
ATOM 688 O O . ILE A 1 86 ? -6.875 -2.648 -11.016 1 78.81 86 ILE A O 1
ATOM 692 N N . TYR A 1 87 ? -6.145 -4.73 -10.703 1 75.44 87 TYR A N 1
ATOM 693 C CA . TYR A 1 87 ? -6.262 -4.617 -9.25 1 75.44 87 TYR A CA 1
ATOM 694 C C . TYR A 1 87 ? -5.363 -3.506 -8.719 1 75.44 87 TYR A C 1
ATOM 696 O O . TYR A 1 87 ? -5.766 -2.742 -7.84 1 75.44 87 TYR A O 1
ATOM 704 N N . ILE A 1 88 ? -4.207 -3.455 -9.195 1 74.31 88 ILE A N 1
ATOM 705 C CA . ILE A 1 88 ? -3.232 -2.471 -8.734 1 74.31 88 ILE A CA 1
ATOM 706 C C . ILE A 1 88 ? -3.736 -1.063 -9.047 1 74.31 88 ILE A C 1
ATOM 708 O O . ILE A 1 88 ? -3.723 -0.188 -8.172 1 74.31 88 ILE A O 1
ATOM 712 N N . ILE A 1 89 ? -4.262 -0.836 -10.219 1 71.69 89 ILE A N 1
ATOM 713 C CA . ILE A 1 89 ? -4.777 0.461 -10.641 1 71.69 89 ILE A CA 1
ATOM 714 C C . ILE A 1 89 ? -6.035 0.803 -9.852 1 71.69 89 ILE A C 1
ATOM 716 O O . ILE A 1 89 ? -6.188 1.93 -9.367 1 71.69 89 ILE A O 1
ATOM 720 N N . TYR A 1 90 ? -6.855 -0.165 -9.656 1 70.19 90 TYR A N 1
ATOM 721 C CA . TYR A 1 90 ? -8.133 0.062 -8.992 1 70.19 90 TYR A CA 1
ATOM 722 C C . TYR A 1 90 ? -7.93 0.333 -7.504 1 70.19 90 TYR A C 1
ATOM 724 O O . TYR A 1 90 ? -8.664 1.122 -6.906 1 70.19 90 TYR A O 1
ATOM 732 N N . THR A 1 91 ? -7.008 -0.36 -7.023 1 67.56 91 THR A N 1
ATOM 733 C CA . THR A 1 91 ? -6.73 -0.098 -5.617 1 67.56 91 THR A CA 1
ATOM 734 C C . THR A 1 91 ? -6.344 1.362 -5.406 1 67.56 91 THR A C 1
ATOM 736 O O . THR A 1 91 ? -6.828 2.01 -4.473 1 67.56 91 THR A O 1
ATOM 739 N N . ALA A 1 92 ? -5.469 1.89 -6.238 1 66.94 92 ALA A N 1
ATOM 740 C CA . ALA A 1 92 ? -5.078 3.293 -6.152 1 66.94 92 ALA A CA 1
ATOM 741 C C . ALA A 1 92 ? -6.277 4.215 -6.355 1 66.94 92 ALA A C 1
ATOM 743 O O . ALA A 1 92 ? -6.445 5.195 -5.629 1 66.94 92 ALA A O 1
ATOM 744 N N . LYS A 1 93 ? -7.129 3.908 -7.238 1 68.69 93 LYS A N 1
ATOM 745 C CA . LYS A 1 93 ? -8.32 4.695 -7.527 1 68.69 93 LYS A CA 1
ATOM 746 C C . LYS A 1 93 ? -9.305 4.648 -6.359 1 68.69 93 LYS A C 1
ATOM 748 O O . LYS A 1 93 ? -9.898 5.668 -5.996 1 68.69 93 LYS A O 1
ATOM 753 N N . LEU A 1 94 ? -9.406 3.443 -5.891 1 68.44 94 LEU A N 1
ATOM 754 C CA . LEU A 1 94 ? -10.344 3.273 -4.785 1 68.44 94 LEU A CA 1
ATOM 755 C C . LEU A 1 94 ? -9.898 4.074 -3.566 1 68.44 94 LEU A C 1
ATOM 757 O O . LEU A 1 94 ? -10.727 4.68 -2.879 1 68.44 94 LEU A O 1
ATOM 761 N N . ILE A 1 95 ? -8.633 4.059 -3.416 1 68.38 95 ILE A N 1
ATOM 762 C CA . ILE A 1 95 ? -8.102 4.801 -2.275 1 68.38 95 ILE A CA 1
ATOM 763 C C . ILE A 1 95 ? -8.375 6.293 -2.459 1 68.38 95 ILE A C 1
ATOM 765 O O . ILE A 1 95 ? -8.773 6.977 -1.515 1 68.38 95 ILE A O 1
ATOM 769 N N . LEU A 1 96 ? -8.18 6.785 -3.643 1 72.56 96 LEU A N 1
ATOM 770 C CA . LEU A 1 96 ? -8.453 8.188 -3.93 1 72.56 96 LEU A CA 1
ATOM 771 C C . LEU A 1 96 ? -9.945 8.484 -3.816 1 72.56 96 LEU A C 1
ATOM 773 O O . LEU A 1 96 ? -10.336 9.523 -3.271 1 72.56 96 LEU A O 1
ATOM 777 N N . LEU A 1 97 ? -10.734 7.539 -4.27 1 71.56 97 LEU A N 1
ATOM 778 C CA . LEU A 1 97 ? -12.18 7.715 -4.215 1 71.56 97 LEU A CA 1
ATOM 779 C C . LEU A 1 97 ? -12.672 7.723 -2.771 1 71.56 97 LEU A C 1
ATOM 781 O O . LEU A 1 97 ? -13.531 8.531 -2.408 1 71.56 97 LEU A O 1
ATOM 785 N N . LEU A 1 98 ? -12.062 6.875 -2.004 1 72.12 98 LEU A N 1
ATOM 786 C CA . LEU A 1 98 ? -12.438 6.84 -0.592 1 72.12 98 LEU A CA 1
ATOM 787 C C . LEU A 1 98 ? -12.07 8.156 0.096 1 72.12 98 LEU A C 1
ATOM 789 O O . LEU A 1 98 ? -12.828 8.648 0.938 1 72.12 98 LEU A O 1
ATOM 793 N N . ASN A 1 99 ? -10.906 8.656 -0.292 1 77.19 99 ASN A N 1
ATOM 794 C CA . ASN A 1 99 ? -10.492 9.945 0.252 1 77.19 99 ASN A CA 1
ATOM 795 C C . ASN A 1 99 ? -11.492 11.039 -0.086 1 77.19 99 ASN A C 1
ATOM 797 O O . ASN A 1 99 ? -11.977 11.742 0.805 1 77.19 99 ASN A O 1
ATOM 801 N N . VAL A 1 100 ? -11.953 11.125 -1.279 1 79.88 100 VAL A N 1
ATOM 802 C CA . VAL A 1 100 ? -12.875 12.156 -1.746 1 79.88 100 VAL A CA 1
ATOM 803 C C . VAL A 1 100 ? -14.273 11.883 -1.2 1 79.88 100 VAL A C 1
ATOM 805 O O . VAL A 1 100 ? -14.992 12.82 -0.836 1 79.88 100 VAL A O 1
ATOM 808 N N . GLY A 1 101 ? -14.633 10.555 -1.14 1 80.88 101 GLY A N 1
ATOM 809 C CA . GLY A 1 101 ? -15.938 10.188 -0.622 1 80.88 101 GLY A CA 1
ATOM 810 C C . GLY A 1 101 ? -16.125 10.539 0.84 1 80.88 101 GLY A C 1
ATOM 811 O O . GLY A 1 101 ? -17.125 11.156 1.211 1 80.88 101 GLY A O 1
ATOM 812 N N . LEU A 1 102 ? -15.156 10.125 1.64 1 83.06 102 LEU A N 1
ATOM 813 C CA . LEU A 1 102 ? -15.219 10.445 3.062 1 83.06 102 LEU A CA 1
ATOM 814 C C . LEU A 1 102 ? -15.234 11.953 3.279 1 83.06 102 LEU A C 1
ATOM 816 O O . LEU A 1 102 ? -15.992 12.453 4.109 1 83.06 102 LEU A O 1
ATOM 820 N N . PHE A 1 103 ? -14.414 12.641 2.578 1 91.5 103 PHE A N 1
ATOM 821 C CA . PHE A 1 103 ? -14.391 14.102 2.656 1 91.5 103 PHE A CA 1
ATOM 822 C C . PHE A 1 103 ? -15.742 14.688 2.256 1 91.5 103 PHE A C 1
ATOM 824 O O . PHE A 1 103 ? -16.266 15.57 2.934 1 91.5 103 PHE A O 1
ATOM 831 N N . GLY A 1 104 ? -16.266 14.148 1.12 1 86.81 104 GLY A N 1
ATOM 832 C CA . GLY A 1 104 ? -17.562 14.617 0.669 1 86.81 104 GLY A CA 1
ATOM 833 C C . GLY A 1 104 ? -18.656 14.406 1.694 1 86.81 104 GLY A C 1
ATOM 834 O O . GLY A 1 104 ? -19.531 15.266 1.874 1 86.81 104 GLY A O 1
ATOM 835 N N . LEU A 1 105 ? -18.594 13.289 2.309 1 87.12 105 LEU A N 1
ATOM 836 C CA . LEU A 1 105 ? -19.562 12.984 3.357 1 87.12 105 LEU A CA 1
ATOM 837 C C . LEU A 1 105 ? -19.453 13.977 4.508 1 87.12 105 LEU A C 1
ATOM 839 O O . LEU A 1 105 ? -20.469 14.453 5.031 1 87.12 105 LEU A O 1
ATOM 843 N N . ILE A 1 106 ? -18.25 14.273 4.93 1 91.12 106 ILE A N 1
ATOM 844 C CA . ILE A 1 106 ? -18.016 15.25 5.992 1 91.12 106 ILE A CA 1
ATOM 845 C C . ILE A 1 106 ? -18.578 16.609 5.574 1 91.12 106 ILE A C 1
ATOM 847 O O . ILE A 1 106 ? -19.25 17.281 6.355 1 91.12 106 ILE A O 1
ATOM 851 N N . VAL A 1 107 ? -18.328 16.984 4.316 1 90.69 107 VAL A N 1
ATOM 852 C CA . VAL A 1 107 ? -18.828 18.266 3.799 1 90.69 107 VAL A CA 1
ATOM 853 C C . VAL A 1 107 ? -20.344 18.266 3.834 1 90.69 107 VAL A C 1
ATOM 855 O O . VAL A 1 107 ? -20.953 19.219 4.324 1 90.69 107 VAL A O 1
ATOM 858 N N . LEU A 1 108 ? -20.922 17.125 3.361 1 87.44 108 LEU A N 1
ATOM 859 C CA . LEU A 1 108 ? -22.375 17.031 3.303 1 87.44 108 LEU A CA 1
ATOM 860 C C . LEU A 1 108 ? -22.969 17.094 4.699 1 87.44 108 LEU A C 1
ATOM 862 O O . LEU A 1 108 ? -23.906 17.859 4.941 1 87.44 108 LEU A O 1
ATOM 866 N N . ILE A 1 109 ? -22.453 16.391 5.656 1 89.38 109 ILE A N 1
ATOM 867 C CA . ILE A 1 109 ? -22.969 16.312 7.02 1 89.38 109 ILE A CA 1
ATOM 868 C C . ILE A 1 109 ? -22.844 17.672 7.699 1 89.38 109 ILE A C 1
ATOM 870 O O . ILE A 1 109 ? -23.766 18.125 8.359 1 89.38 109 ILE A O 1
ATOM 874 N N . THR A 1 110 ? -21.656 18.266 7.539 1 91.31 110 THR A N 1
ATOM 875 C CA . THR A 1 110 ? -21.453 19.531 8.219 1 91.31 110 THR A CA 1
ATOM 876 C C . THR A 1 110 ? -22.328 20.625 7.621 1 91.31 110 THR A C 1
ATOM 878 O O . THR A 1 110 ? -22.812 21.5 8.344 1 91.31 110 THR A O 1
ATOM 881 N N . LEU A 1 111 ? -22.562 20.578 6.316 1 89.06 111 LEU A N 1
ATOM 882 C CA . LEU A 1 111 ? -23.406 21.578 5.664 1 89.06 111 LEU A CA 1
ATOM 883 C C . LEU A 1 111 ? -24.875 21.406 6.074 1 89.06 111 LEU A C 1
ATOM 885 O O . LEU A 1 111 ? -25.594 22.391 6.242 1 89.06 111 LEU A O 1
ATOM 889 N N . LEU A 1 112 ? -25.312 20.172 6.266 1 90.25 112 LEU A N 1
ATOM 890 C CA . LEU A 1 112 ? -26.719 19.891 6.543 1 90.25 112 LEU A CA 1
ATOM 891 C C . LEU A 1 112 ? -27.031 20.078 8.023 1 90.25 112 LEU A C 1
ATOM 893 O O . LEU A 1 112 ? -28.125 20.531 8.383 1 90.25 112 LEU A O 1
ATOM 897 N N . LEU A 1 113 ? -26.094 19.828 8.82 1 91.69 113 LEU A N 1
ATOM 898 C CA . LEU A 1 113 ? -26.391 19.719 10.242 1 91.69 113 LEU A CA 1
ATOM 899 C C . LEU A 1 113 ? -26 20.984 10.984 1 91.69 113 LEU A C 1
ATOM 901 O O . LEU A 1 113 ? -26.453 21.234 12.102 1 91.69 113 LEU A O 1
ATOM 905 N N . THR A 1 114 ? -25.078 21.672 10.492 1 90.56 114 THR A N 1
ATOM 906 C CA . THR A 1 114 ? -24.562 22.812 11.234 1 90.56 114 THR A CA 1
ATOM 907 C C . THR A 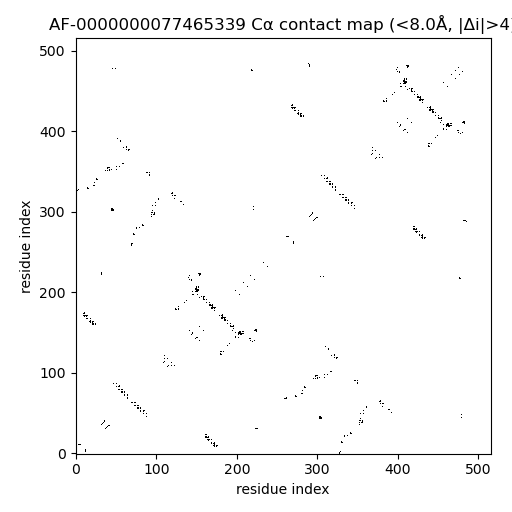1 114 ? -24.531 24.062 10.352 1 90.56 114 THR A C 1
ATOM 909 O O . THR A 1 114 ? -24.562 23.953 9.125 1 90.56 114 THR A O 1
ATOM 912 N N . LYS A 1 115 ? -24.547 25.234 11.086 1 89 115 LYS A N 1
ATOM 913 C CA . LYS A 1 115 ? -24.438 26.531 10.414 1 89 115 LYS A CA 1
ATOM 914 C C . LYS A 1 115 ? -23.547 27.484 11.203 1 89 115 LYS A C 1
ATOM 916 O O . LYS A 1 115 ? -23.469 27.391 12.43 1 89 115 LYS A O 1
ATOM 921 N N . GLY A 1 116 ? -22.875 28.391 10.422 1 88.06 116 GLY A N 1
ATOM 922 C CA . GLY A 1 116 ? -22.109 29.453 11.055 1 88.06 116 GLY A CA 1
ATOM 923 C C . GLY A 1 116 ? -21 28.953 11.953 1 88.06 116 GLY A C 1
ATOM 924 O O . GLY A 1 116 ? -20.188 28.109 11.539 1 88.06 116 GLY A O 1
ATOM 925 N N . GLU A 1 117 ? -21.062 29.406 13.211 1 89.94 117 GLU A N 1
ATOM 926 C CA . GLU A 1 117 ? -20 29.109 14.156 1 89.94 117 GLU A CA 1
ATOM 927 C C . GLU A 1 117 ? -20.031 27.641 14.578 1 89.94 117 GLU A C 1
ATOM 929 O O . GLU A 1 117 ? -18.984 27.047 14.867 1 89.94 117 GLU A O 1
ATOM 934 N N . ASN A 1 118 ? -21.188 27.094 14.578 1 90.81 118 ASN A N 1
ATOM 935 C CA . ASN A 1 118 ? -21.297 25.688 14.93 1 90.81 118 ASN A CA 1
ATOM 936 C C . ASN A 1 118 ? -20.609 24.797 13.906 1 90.81 118 ASN A C 1
ATOM 938 O O . ASN A 1 118 ? -20.062 23.75 14.266 1 90.81 118 ASN A O 1
ATOM 942 N N . ARG A 1 119 ? -20.641 25.234 12.656 1 89.25 119 ARG A N 1
ATOM 943 C CA . ARG A 1 119 ? -19.953 24.484 11.609 1 89.25 119 ARG A CA 1
ATOM 944 C C . ARG A 1 119 ? -18.438 24.547 11.789 1 89.25 119 ARG A C 1
ATOM 946 O O . ARG A 1 119 ? -17.75 23.531 11.633 1 89.25 119 ARG A O 1
ATOM 953 N N . VAL A 1 120 ? -17.953 25.703 12.195 1 91.38 120 VAL A N 1
ATOM 954 C CA . VAL A 1 120 ? -16.531 25.891 12.445 1 91.38 120 VAL A CA 1
ATOM 955 C C . VAL A 1 120 ? -16.078 25 13.602 1 91.38 120 VAL A C 1
ATOM 957 O O . VAL A 1 120 ? -15.039 24.344 13.531 1 91.38 120 VAL A O 1
ATOM 960 N N . THR A 1 121 ? -16.906 24.938 14.641 1 92.19 121 THR A N 1
ATOM 961 C CA . THR A 1 121 ? -16.594 24.156 15.828 1 92.19 121 THR A CA 1
ATOM 962 C C . THR A 1 121 ? -16.562 22.672 15.492 1 92.19 121 THR A C 1
ATOM 964 O O . THR A 1 121 ? -15.617 21.969 15.867 1 92.19 121 THR A O 1
ATOM 967 N N . LEU A 1 122 ? -17.516 22.266 14.734 1 91.62 122 LEU A N 1
ATOM 968 C CA . LEU A 1 122 ? -17.594 20.859 14.367 1 91.62 122 LEU A CA 1
ATOM 969 C C . LEU A 1 122 ? -16.406 20.469 13.477 1 91.62 122 LEU A C 1
ATOM 971 O O . LEU A 1 122 ? -15.734 19.469 13.734 1 91.62 122 LEU A O 1
ATOM 975 N N . LEU A 1 123 ? -16.172 21.25 12.508 1 91.69 123 LEU A N 1
ATOM 976 C CA . LEU A 1 123 ? -15.062 21 11.602 1 91.69 123 LEU A CA 1
ATOM 977 C C . LEU A 1 123 ? -13.727 21.047 12.344 1 91.69 123 LEU A C 1
ATOM 979 O O . LEU A 1 123 ? -12.828 20.25 12.07 1 91.69 123 LEU A O 1
ATOM 983 N N . GLY A 1 124 ? -13.617 22.016 13.219 1 93.69 124 GLY A N 1
ATOM 984 C CA . GLY A 1 124 ? -12.414 22.109 14.023 1 93.69 124 GLY A CA 1
ATOM 985 C C . GLY A 1 124 ? -12.102 20.844 14.797 1 93.69 124 GLY A C 1
ATOM 986 O O . GLY A 1 124 ? -10.977 20.344 14.75 1 93.69 124 GLY A O 1
ATOM 987 N N . TRP A 1 125 ? -13.086 20.312 15.352 1 92.44 125 TRP A N 1
ATOM 988 C CA . TRP A 1 125 ? -12.891 19.109 16.141 1 92.44 125 TRP A CA 1
ATOM 989 C C . TRP A 1 125 ? -12.625 17.891 15.25 1 92.44 125 TRP A C 1
ATOM 991 O O . TRP A 1 125 ? -11.875 17 15.617 1 92.44 125 TRP A O 1
ATOM 1001 N N . ILE A 1 126 ? -13.234 17.891 14.148 1 91.56 126 ILE A N 1
ATOM 1002 C CA . ILE A 1 126 ? -12.938 16.828 13.188 1 91.56 126 ILE A CA 1
ATOM 1003 C C . ILE A 1 126 ? -11.469 16.906 12.773 1 91.56 126 ILE A C 1
ATOM 1005 O O . ILE A 1 126 ? -10.773 15.891 12.727 1 91.56 126 ILE A O 1
ATOM 1009 N N . CYS A 1 127 ? -10.953 18.078 12.445 1 93 127 CYS A N 1
ATOM 1010 C CA . CYS A 1 127 ? -9.562 18.312 12.062 1 93 127 CYS A CA 1
ATOM 1011 C C . CYS A 1 127 ? -8.617 17.891 13.18 1 93 127 CYS A C 1
ATOM 1013 O O . CYS A 1 127 ? -7.621 17.203 12.938 1 93 127 CYS A O 1
ATOM 1015 N N . VAL A 1 128 ? -8.984 18.25 14.414 1 93.12 128 VAL A N 1
ATOM 1016 C CA . VAL A 1 128 ? -8.156 17.906 15.57 1 93.12 128 VAL A CA 1
ATOM 1017 C C . VAL A 1 128 ? -8.141 16.391 15.758 1 93.12 128 VAL A C 1
ATOM 1019 O O . VAL A 1 128 ? -7.078 15.797 15.961 1 93.12 128 VAL A O 1
ATOM 1022 N N . GLY A 1 129 ? -9.297 15.758 15.703 1 92.5 129 GLY A N 1
ATOM 1023 C CA . GLY A 1 129 ? -9.375 14.312 15.844 1 92.5 129 GLY A CA 1
ATOM 1024 C C . GLY A 1 129 ? -8.523 13.57 14.828 1 92.5 129 GLY A C 1
ATOM 1025 O O . GLY A 1 129 ? -7.805 12.633 15.18 1 92.5 129 GLY A O 1
ATOM 1026 N N . PHE A 1 130 ? -8.633 14 13.633 1 91.19 130 PHE A N 1
ATOM 1027 C CA . PHE A 1 130 ? -7.852 13.344 12.586 1 91.19 130 PHE A CA 1
ATOM 1028 C C . PHE A 1 130 ? -6.363 13.594 12.789 1 91.19 130 PHE A C 1
ATOM 1030 O O . PHE A 1 130 ? -5.551 12.68 12.656 1 91.19 130 PHE A O 1
ATOM 1037 N N . ALA A 1 131 ? -5.992 14.82 13.102 1 90.69 131 ALA A N 1
ATOM 1038 C CA . ALA A 1 131 ? -4.59 15.172 13.328 1 90.69 131 ALA A CA 1
ATOM 1039 C C . ALA A 1 131 ? -3.99 14.32 14.445 1 90.69 131 ALA A C 1
ATOM 1041 O O . ALA A 1 131 ? -2.867 13.828 14.328 1 90.69 131 ALA A O 1
ATOM 1042 N N . VAL A 1 132 ? -4.723 14.102 15.43 1 88.81 132 VAL A N 1
ATOM 1043 C CA . VAL A 1 132 ? -4.254 13.32 16.578 1 88.81 132 VAL A CA 1
ATOM 1044 C C . VAL A 1 132 ? -4.113 11.852 16.172 1 88.81 132 VAL A C 1
ATOM 1046 O O . VAL A 1 132 ? -3.166 11.18 16.578 1 88.81 132 VAL A O 1
ATOM 1049 N N . SER A 1 133 ? -4.969 11.398 15.352 1 86.56 133 SER A N 1
ATOM 1050 C CA . SER A 1 133 ? -4.938 10 14.938 1 86.56 133 SER A CA 1
ATOM 1051 C C . SER A 1 133 ? -3.699 9.695 14.102 1 86.56 133 SER A C 1
ATOM 1053 O O . SER A 1 133 ? -3.186 8.578 14.117 1 86.56 133 SER A O 1
ATOM 1055 N N . VAL A 1 134 ? -3.225 10.664 13.406 1 83.31 134 VAL A N 1
ATOM 1056 C CA . VAL A 1 134 ? -2.074 10.477 12.531 1 83.31 134 VAL A CA 1
ATOM 1057 C C . VAL A 1 134 ? -0.813 10.273 13.367 1 83.31 134 VAL A C 1
ATOM 1059 O O . VAL A 1 134 ? 0.204 9.789 12.867 1 83.31 134 VAL A O 1
ATOM 1062 N N . PHE A 1 135 ? -0.82 10.539 14.656 1 81.94 135 PHE A N 1
ATOM 1063 C CA . PHE A 1 135 ? 0.356 10.398 15.508 1 81.94 135 PHE A CA 1
ATOM 1064 C C . PHE A 1 135 ? 0.547 8.945 15.93 1 81.94 135 PHE A C 1
ATOM 1066 O O . PHE A 1 135 ? 1.536 8.609 16.578 1 81.94 135 PHE A O 1
ATOM 1073 N N . VAL A 1 136 ? -0.332 8.125 15.516 1 76.62 136 VAL A N 1
ATOM 1074 C CA . VAL A 1 136 ? -0.166 6.691 15.742 1 76.62 136 VAL A CA 1
ATOM 1075 C C . VAL A 1 136 ? 1.107 6.203 15.055 1 76.62 136 VAL A C 1
ATOM 1077 O O . VAL A 1 136 ? 1.844 5.383 15.609 1 76.62 136 VAL A O 1
ATOM 1080 N N . SER A 1 137 ? 1.432 6.719 13.898 1 71 137 SER A N 1
ATOM 1081 C CA . SER A 1 137 ? 2.604 6.312 13.133 1 71 137 SER A CA 1
ATOM 1082 C C . SER A 1 137 ? 3.895 6.672 13.859 1 71 137 SER A C 1
ATOM 1084 O O . SER A 1 137 ? 4.746 5.809 14.086 1 71 137 SER A O 1
ATOM 1086 N N . PRO A 1 138 ? 4.086 7.883 14.312 1 75.44 138 PRO A N 1
ATOM 1087 C CA . PRO A 1 138 ? 5.273 8.219 15.102 1 75.44 138 PRO A CA 1
ATOM 1088 C C . PRO A 1 138 ? 5.402 7.375 16.375 1 75.44 138 PRO A C 1
ATOM 1090 O O . PRO A 1 138 ? 6.516 7.051 16.781 1 75.44 138 PRO A O 1
ATOM 1093 N N . LEU A 1 139 ? 4.32 7.043 16.922 1 79.69 139 LEU A N 1
ATOM 1094 C CA . LEU A 1 139 ? 4.352 6.203 18.109 1 79.69 139 LEU A CA 1
ATOM 1095 C C . LEU A 1 139 ? 4.887 4.812 17.781 1 79.69 139 LEU A C 1
ATOM 1097 O O . LEU A 1 139 ? 5.676 4.254 18.547 1 79.69 139 LEU A O 1
ATOM 1101 N N . SER A 1 140 ? 4.484 4.34 16.703 1 71.69 140 SER A N 1
ATOM 1102 C CA . SER A 1 140 ? 4.969 3.031 16.266 1 71.69 140 SER A CA 1
ATOM 1103 C C . SER A 1 140 ? 6.465 3.066 15.977 1 71.69 140 SER A C 1
ATOM 1105 O O . SER A 1 140 ? 7.184 2.113 16.281 1 71.69 140 SER A O 1
ATOM 1107 N N . VAL A 1 141 ? 6.91 4.113 15.391 1 73.31 141 VAL A N 1
ATOM 1108 C CA . VAL A 1 141 ? 8.328 4.285 15.078 1 73.31 141 VAL A CA 1
ATOM 1109 C C . VAL A 1 141 ? 9.125 4.398 16.375 1 73.31 141 VAL A C 1
ATOM 1111 O O . VAL A 1 141 ? 10.203 3.814 16.5 1 73.31 141 VAL A O 1
ATOM 1114 N N . ILE A 1 142 ? 8.602 5.137 17.25 1 82.38 142 ILE A N 1
ATOM 1115 C CA . ILE A 1 142 ? 9.25 5.301 18.547 1 82.38 142 ILE A CA 1
ATOM 1116 C C . ILE A 1 142 ? 9.414 3.938 19.219 1 82.38 142 ILE A C 1
ATOM 1118 O O . ILE A 1 142 ? 10.492 3.605 19.703 1 82.38 142 ILE A O 1
ATOM 1122 N N . LYS A 1 143 ? 8.398 3.162 19.156 1 82.19 143 LYS A N 1
ATOM 1123 C CA . LYS A 1 143 ? 8.461 1.82 19.719 1 82.19 143 LYS A CA 1
ATOM 1124 C C . LYS A 1 143 ? 9.531 0.979 19.047 1 82.19 143 LYS A C 1
ATOM 1126 O O . LYS A 1 143 ? 1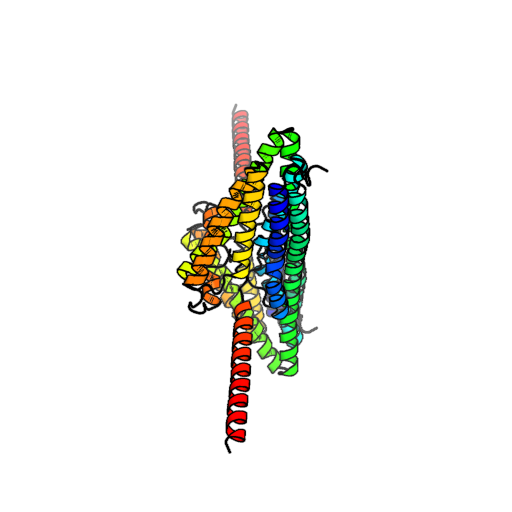0.312 0.298 19.703 1 82.19 143 LYS A O 1
ATOM 1131 N N . LEU A 1 144 ? 9.539 1.059 17.797 1 73.19 144 LEU A N 1
ATOM 1132 C CA . LEU A 1 144 ? 10.492 0.289 17 1 73.19 144 LEU A CA 1
ATOM 1133 C C . LEU A 1 144 ? 11.93 0.693 17.328 1 73.19 144 LEU A C 1
ATOM 1135 O O . LEU A 1 144 ? 12.797 -0.166 17.5 1 73.19 144 LEU A O 1
ATOM 1139 N N . VAL A 1 145 ? 12.156 1.931 17.422 1 80.31 145 VAL A N 1
ATOM 1140 C CA . VAL A 1 145 ? 13.492 2.467 17.656 1 80.31 145 VAL A CA 1
ATOM 1141 C C . VAL A 1 145 ? 13.961 2.084 19.062 1 80.31 145 VAL A C 1
ATOM 1143 O O . VAL A 1 145 ? 15.133 1.739 19.25 1 80.31 145 VAL A O 1
ATOM 1146 N N . ILE A 1 146 ? 13.07 2.123 19.891 1 86.5 146 ILE A N 1
ATOM 1147 C CA . ILE A 1 146 ? 13.414 1.763 21.25 1 86.5 146 ILE A CA 1
ATOM 1148 C C . ILE A 1 146 ? 13.719 0.269 21.328 1 86.5 146 ILE A C 1
ATOM 1150 O O . ILE A 1 146 ? 14.664 -0.141 22.016 1 86.5 146 ILE A O 1
ATOM 1154 N N . LYS A 1 147 ? 13 -0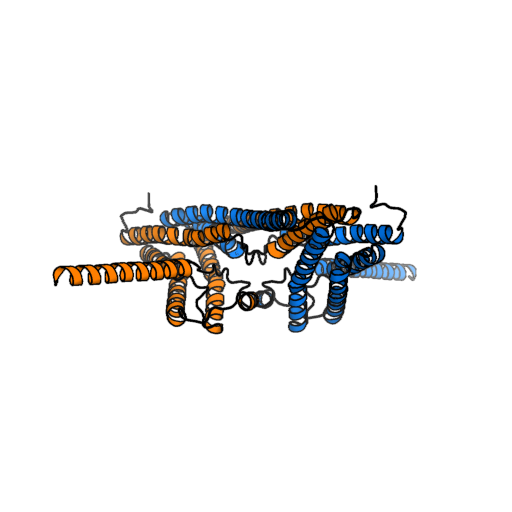.431 20.547 1 81.5 147 LYS A N 1
ATOM 1155 C CA . LYS A 1 147 ? 13.164 -1.882 20.562 1 81.5 147 LYS A CA 1
ATOM 1156 C C . LYS A 1 147 ? 14.461 -2.297 19.875 1 81.5 147 LYS A C 1
ATOM 1158 O O . LYS A 1 147 ? 15.164 -3.191 20.344 1 81.5 147 LYS A O 1
ATOM 1163 N N . THR A 1 148 ? 14.688 -1.647 18.859 1 76.12 148 THR A N 1
ATOM 1164 C CA . THR A 1 148 ? 15.828 -2.057 18.047 1 76.12 148 THR A CA 1
ATOM 1165 C C . THR A 1 148 ? 17.078 -1.295 18.453 1 76.12 148 THR A C 1
ATOM 1167 O O . THR A 1 148 ? 18.188 -1.656 18.047 1 76.12 148 THR A O 1
ATOM 1170 N N . LYS A 1 149 ? 16.859 -0.228 19.172 1 85.62 149 LYS A N 1
ATOM 1171 C CA . LYS A 1 149 ? 17.953 0.65 19.594 1 85.62 149 LYS A CA 1
ATOM 1172 C C . LYS A 1 149 ? 18.703 1.201 18.375 1 85.62 149 LYS A C 1
ATOM 1174 O O . LYS A 1 149 ? 19.922 1.313 18.391 1 85.62 149 LYS A O 1
ATOM 1179 N N . SER A 1 150 ? 18 1.407 17.359 1 77.44 150 SER A N 1
ATOM 1180 C CA . SER A 1 150 ? 18.562 1.928 16.125 1 77.44 150 SER A CA 1
ATOM 1181 C C . SER A 1 150 ? 17.656 2.994 15.508 1 77.44 150 SER A C 1
ATOM 1183 O O . SER A 1 150 ? 16.438 2.807 15.414 1 77.44 150 SER A O 1
ATOM 1185 N N . ALA A 1 151 ? 18.328 4.055 15.141 1 76.56 151 ALA A N 1
ATOM 1186 C CA . ALA A 1 151 ? 17.562 5.148 14.531 1 76.56 151 ALA A CA 1
ATOM 1187 C C . ALA A 1 151 ? 17.688 5.129 13.016 1 76.56 151 ALA A C 1
ATOM 1189 O O . ALA A 1 151 ? 17.438 6.141 12.352 1 76.56 151 ALA A O 1
ATOM 1190 N N . GLU A 1 152 ? 18.062 4.031 12.516 1 67.06 152 GLU A N 1
ATOM 1191 C CA . GLU A 1 152 ? 18.344 3.904 11.094 1 67.06 152 GLU A CA 1
ATOM 1192 C C . GLU A 1 152 ? 17.125 4.285 10.258 1 67.06 152 GLU A C 1
ATOM 1194 O O . GLU A 1 152 ? 17.266 4.832 9.156 1 67.06 152 GLU A O 1
ATOM 1199 N N . PHE A 1 153 ? 16 4.188 10.789 1 58.88 153 PHE A N 1
ATOM 1200 C CA . PHE A 1 153 ? 14.789 4.418 10.008 1 58.88 153 PHE A CA 1
ATOM 1201 C C . PHE A 1 153 ? 14.164 5.762 10.359 1 58.88 153 PHE A C 1
ATOM 1203 O O . PHE A 1 153 ? 13.078 6.094 9.883 1 58.88 153 PHE A O 1
ATOM 1210 N N . MET A 1 154 ? 14.867 6.535 11.102 1 69.06 154 MET A N 1
ATOM 1211 C CA . MET A 1 154 ? 14.32 7.84 11.477 1 69.06 154 MET A CA 1
ATOM 1212 C C . MET A 1 154 ? 15.062 8.961 10.766 1 69.06 154 MET A C 1
ATOM 1214 O O . MET A 1 154 ? 16.25 9.195 11.016 1 69.06 154 MET A O 1
ATOM 1218 N N . PRO A 1 155 ? 14.367 9.633 9.852 1 67.19 155 PRO A N 1
ATOM 1219 C CA . PRO A 1 155 ? 15 10.805 9.234 1 67.19 155 PRO A CA 1
ATOM 1220 C C . PRO A 1 155 ? 15.016 12.023 10.156 1 67.19 155 PRO A C 1
ATOM 1222 O O . PRO A 1 155 ? 13.953 12.578 10.461 1 67.19 155 PRO A O 1
ATOM 1225 N N . PHE A 1 156 ? 16.234 12.445 10.586 1 76.44 156 PHE A N 1
ATOM 1226 C CA . PHE A 1 156 ? 16.344 13.555 11.516 1 76.44 156 PHE A CA 1
ATOM 1227 C C . PHE A 1 156 ? 15.781 14.836 10.906 1 76.44 156 PHE A C 1
ATOM 1229 O O . PHE A 1 156 ? 15.078 15.594 11.578 1 76.44 156 PHE A O 1
ATOM 1236 N N . SER A 1 157 ? 16.156 15.047 9.633 1 77.5 157 SER A N 1
ATOM 1237 C CA . SER A 1 157 ? 15.719 16.266 8.977 1 77.5 157 SER A CA 1
ATOM 1238 C C . SER A 1 157 ? 14.195 16.359 8.938 1 77.5 157 SER A C 1
ATOM 1240 O O . SER A 1 157 ? 13.625 17.422 9.156 1 77.5 157 SER A O 1
ATOM 1242 N N . LEU A 1 158 ? 13.578 15.297 8.68 1 80.06 158 LEU A N 1
ATOM 1243 C CA . LEU A 1 158 ? 12.117 15.281 8.656 1 80.06 158 LEU A CA 1
ATOM 1244 C C . LEU A 1 158 ? 11.555 15.594 10.031 1 80.06 158 LEU A C 1
ATOM 1246 O O . LEU A 1 158 ? 10.625 16.391 10.164 1 80.06 158 LEU A O 1
ATOM 1250 N N . SER A 1 159 ? 12.133 14.945 11.07 1 82.75 159 SER A N 1
ATOM 1251 C CA . SER A 1 159 ? 11.68 15.188 12.438 1 82.75 159 SER A CA 1
ATOM 1252 C C . SER A 1 159 ? 11.867 16.656 12.828 1 82.75 159 SER A C 1
ATOM 1254 O O . SER A 1 159 ? 11.008 17.234 13.492 1 82.75 159 SER A O 1
ATOM 1256 N N . LEU A 1 160 ? 12.961 17.203 12.406 1 88.19 160 LEU A N 1
ATOM 1257 C CA . LEU A 1 160 ? 13.242 18.609 12.688 1 88.19 160 LEU A CA 1
ATOM 1258 C C . LEU A 1 160 ? 12.195 19.516 12.039 1 88.19 160 LEU A C 1
ATOM 1260 O O . LEU A 1 160 ? 11.633 20.391 12.703 1 88.19 160 LEU A O 1
ATOM 1264 N N . PHE A 1 161 ? 11.938 19.344 10.789 1 89.06 161 PHE A N 1
ATOM 1265 C CA . PHE A 1 161 ? 10.977 20.188 10.078 1 89.06 161 PHE A CA 1
ATOM 1266 C C . PHE A 1 161 ? 9.57 19.969 10.625 1 89.06 161 PHE A C 1
ATOM 1268 O O . PHE A 1 161 ? 8.773 20.922 10.688 1 89.06 161 PHE A O 1
ATOM 1275 N N . LEU A 1 162 ? 9.305 18.766 11 1 89.56 162 LEU A N 1
ATOM 1276 C CA . LEU A 1 162 ? 8 18.516 11.609 1 89.56 162 LEU A CA 1
ATOM 1277 C C . LEU A 1 162 ? 7.855 19.266 12.93 1 89.56 162 LEU A C 1
ATOM 1279 O O . LEU A 1 162 ? 6.801 19.828 13.219 1 89.56 162 LEU A O 1
ATOM 1283 N N . THR A 1 163 ? 8.883 19.219 13.688 1 92.94 163 THR A N 1
ATOM 1284 C CA . THR A 1 163 ? 8.883 19.906 14.969 1 92.94 163 THR A CA 1
ATOM 1285 C C . THR A 1 163 ? 8.742 21.422 14.773 1 92.94 163 THR A C 1
ATOM 1287 O O . THR A 1 163 ? 7.922 22.062 15.43 1 92.94 163 THR A O 1
ATOM 1290 N N . LEU A 1 164 ? 9.492 21.953 13.906 1 93.81 164 LEU A N 1
ATOM 1291 C CA . LEU A 1 164 ? 9.414 23.391 13.617 1 93.81 164 LEU A CA 1
ATOM 1292 C C . LEU A 1 164 ? 8.031 23.766 13.094 1 93.81 164 LEU A C 1
ATOM 1294 O O . LEU A 1 164 ? 7.477 24.797 13.477 1 93.81 164 LEU A O 1
ATOM 1298 N N . SER A 1 165 ? 7.551 22.953 12.195 1 94.5 165 SER A N 1
ATOM 1299 C CA . SER A 1 165 ? 6.203 23.188 11.688 1 94.5 165 SER A CA 1
ATOM 1300 C C . SER A 1 165 ? 5.184 23.234 12.82 1 94.5 165 SER A C 1
ATOM 1302 O O . SER A 1 165 ? 4.328 24.125 12.852 1 94.5 165 SER A O 1
ATOM 1304 N N . ALA A 1 166 ? 5.363 22.359 13.75 1 94.69 166 ALA A N 1
ATOM 1305 C CA . ALA A 1 166 ? 4.457 22.312 14.898 1 94.69 166 ALA A CA 1
ATOM 1306 C C . ALA A 1 166 ? 4.559 23.578 15.727 1 94.69 166 ALA A C 1
ATOM 1308 O O . ALA A 1 166 ? 3.543 24.109 16.188 1 94.69 166 ALA A O 1
ATOM 1309 N N . VAL A 1 167 ? 5.688 24.094 15.875 1 95.69 167 VAL A N 1
ATOM 1310 C CA . VAL A 1 167 ? 5.914 25.312 16.641 1 95.69 167 VAL A CA 1
ATOM 1311 C C . VAL A 1 167 ? 5.238 26.5 15.953 1 95.69 167 VAL A C 1
ATOM 1313 O O . VAL A 1 167 ? 4.52 27.266 16.594 1 95.69 167 VAL A O 1
ATOM 1316 N N . PHE A 1 168 ? 5.406 26.625 14.719 1 94.81 168 PHE A N 1
ATOM 1317 C CA . PHE A 1 168 ? 4.895 27.781 13.984 1 94.81 168 PHE A CA 1
ATOM 1318 C C . PHE A 1 168 ? 3.375 27.734 13.891 1 94.81 168 PHE A C 1
ATOM 1320 O O . PHE A 1 168 ? 2.705 28.75 14.039 1 94.81 168 PHE A O 1
ATOM 1327 N N . TRP A 1 169 ? 2.859 26.594 13.688 1 94.44 169 TRP A N 1
ATOM 1328 C CA . TRP A 1 169 ? 1.405 26.5 13.586 1 94.44 169 TRP A CA 1
ATOM 1329 C C . TRP A 1 169 ? 0.762 26.609 14.969 1 94.44 169 TRP A C 1
ATOM 1331 O O . TRP A 1 169 ? -0.376 27.062 15.102 1 94.44 169 TRP A O 1
ATOM 1341 N N . PHE A 1 170 ? 1.506 26.156 16 1 96.06 170 PHE A N 1
ATOM 1342 C CA . PHE A 1 170 ? 1.04 26.453 17.344 1 96.06 170 PHE A CA 1
ATOM 1343 C C . PHE A 1 170 ? 0.984 27.953 17.594 1 96.06 170 PHE A C 1
ATOM 1345 O O . PHE A 1 170 ? -0.018 28.469 18.094 1 96.06 170 PHE A O 1
ATOM 1352 N N . GLY A 1 171 ? 2.084 28.609 17.281 1 95.06 171 GLY A N 1
ATOM 1353 C CA . GLY A 1 171 ? 2.096 30.047 17.406 1 95.06 171 GLY A CA 1
ATOM 1354 C C . GLY A 1 171 ? 0.986 30.719 16.609 1 95.06 171 GLY A C 1
ATOM 1355 O O . GLY A 1 171 ? 0.335 31.641 17.109 1 95.06 171 GLY A O 1
ATOM 1356 N N . TYR A 1 172 ? 0.751 30.266 15.406 1 92.75 172 TYR A N 1
ATOM 1357 C CA . TYR A 1 172 ? -0.329 30.781 14.57 1 92.75 172 TYR A CA 1
ATOM 1358 C C . TYR A 1 172 ? -1.681 30.578 15.25 1 92.75 172 TYR A C 1
ATOM 1360 O O . TYR A 1 172 ? -2.49 31.516 15.305 1 92.75 172 TYR A O 1
ATOM 1368 N N . GLY A 1 173 ? -1.889 29.344 15.711 1 93.56 173 GLY A N 1
ATOM 1369 C CA . GLY A 1 173 ? -3.125 29.078 16.438 1 93.56 173 GLY A CA 1
ATOM 1370 C C . GLY A 1 173 ? -3.307 29.953 17.656 1 93.56 173 GLY A C 1
ATOM 1371 O O . GLY A 1 173 ? -4.406 30.453 17.906 1 93.56 173 GLY A O 1
ATOM 1372 N N . LEU A 1 174 ? -2.246 30.188 18.406 1 93.69 174 LEU A N 1
ATOM 1373 C CA . LEU A 1 174 ? -2.295 31 19.609 1 93.69 174 LEU A CA 1
ATOM 1374 C C . LEU A 1 174 ? -2.611 32.469 19.281 1 93.69 174 LEU A C 1
ATOM 1376 O O . LEU A 1 174 ? -3.467 33.062 19.922 1 93.69 174 LEU A O 1
ATOM 1380 N N . THR A 1 175 ? -1.974 32.938 18.312 1 92.38 175 THR A N 1
ATOM 1381 C CA . THR A 1 175 ? -2.104 34.375 18 1 92.38 175 THR A CA 1
ATOM 1382 C C . THR A 1 175 ? -3.426 34.656 17.297 1 92.38 175 THR A C 1
ATOM 1384 O O . THR A 1 175 ? -3.93 35.781 17.328 1 92.38 175 THR A O 1
ATOM 1387 N N . THR A 1 176 ? -3.967 33.656 16.656 1 90.56 176 THR A N 1
ATOM 1388 C CA . THR A 1 176 ? -5.254 33.844 15.992 1 90.56 176 THR A CA 1
ATOM 1389 C C . THR A 1 176 ? -6.387 33.312 16.875 1 90.56 176 THR A C 1
ATOM 1391 O O . THR A 1 176 ? -7.543 33.281 16.438 1 90.56 176 THR A O 1
ATOM 1394 N N . LYS A 1 177 ? -6.039 32.75 18.062 1 92 177 LYS A N 1
ATOM 1395 C CA . LYS A 1 177 ? -7 32.188 19.016 1 92 177 LYS A CA 1
ATOM 1396 C C . LYS A 1 177 ? -7.754 31.016 18.391 1 92 177 LYS A C 1
ATOM 1398 O O . LYS A 1 177 ? -8.969 30.906 18.547 1 92 177 LYS A O 1
ATOM 1403 N N . ASP A 1 178 ? -7.094 30.375 17.562 1 93.31 178 ASP A N 1
ATOM 1404 C CA . ASP A 1 178 ? -7.613 29.156 16.953 1 93.31 178 ASP A CA 1
ATOM 1405 C C . ASP A 1 178 ? -7.133 27.906 17.688 1 93.31 178 ASP A C 1
ATOM 1407 O O . ASP A 1 178 ? -6.066 27.375 17.391 1 93.31 178 ASP A O 1
ATOM 1411 N N . ILE A 1 179 ? -7.953 27.391 18.578 1 93.62 179 ILE A N 1
ATOM 1412 C CA . ILE A 1 179 ? -7.555 26.281 19.422 1 93.62 179 ILE A CA 1
ATOM 1413 C C . ILE A 1 179 ? -7.438 25 18.578 1 93.62 179 ILE A C 1
ATOM 1415 O O . ILE A 1 179 ? -6.672 24.094 18.922 1 93.62 179 ILE A O 1
ATOM 1419 N N . TYR A 1 180 ? -8.227 24.953 17.516 1 93.06 180 TYR A N 1
ATOM 1420 C CA . TYR A 1 180 ? -8.234 23.75 16.703 1 93.06 180 TYR A CA 1
ATOM 1421 C C . TYR A 1 180 ? -6.914 23.578 15.953 1 93.06 180 TYR A C 1
ATOM 1423 O O . TYR A 1 180 ? -6.473 22.453 15.703 1 93.06 180 TYR A O 1
ATOM 1431 N N . VAL A 1 181 ? -6.305 24.688 15.633 1 93.62 181 VAL A N 1
ATOM 1432 C CA . VAL A 1 181 ? -4.992 24.672 15 1 93.62 181 VAL A CA 1
ATOM 1433 C C . VAL A 1 181 ? -3.91 24.484 16.062 1 93.62 181 VAL A C 1
ATOM 1435 O O . VAL A 1 181 ? -2.934 23.766 15.844 1 93.62 181 VAL A O 1
ATOM 1438 N N . ALA A 1 182 ? -4.09 25.016 17.25 1 94.38 182 ALA A N 1
ATOM 1439 C CA . ALA A 1 182 ? -3.072 25.031 18.297 1 94.38 182 ALA A CA 1
ATOM 1440 C C . ALA A 1 182 ? -2.936 23.641 18.938 1 94.38 182 ALA A C 1
ATOM 1442 O O . ALA A 1 182 ? -1.822 23.156 19.156 1 94.38 182 ALA A O 1
ATOM 1443 N N . ILE A 1 183 ? -3.973 22.969 19.125 1 92.81 183 ILE A N 1
ATOM 1444 C CA . ILE A 1 183 ? -4.023 21.781 19.969 1 92.81 183 ILE A CA 1
ATOM 1445 C C . ILE A 1 183 ? -3.211 20.656 19.328 1 92.81 183 ILE A C 1
ATOM 1447 O O . ILE A 1 183 ? -2.291 20.109 19.953 1 92.81 183 ILE A O 1
ATOM 1451 N N . PRO A 1 184 ? -3.48 20.344 18.109 1 93.19 184 PRO A N 1
ATOM 1452 C CA . PRO A 1 184 ? -2.727 19.219 17.562 1 93.19 184 PRO A CA 1
ATOM 1453 C C . PRO A 1 184 ? -1.236 19.516 17.406 1 93.19 184 PRO A C 1
A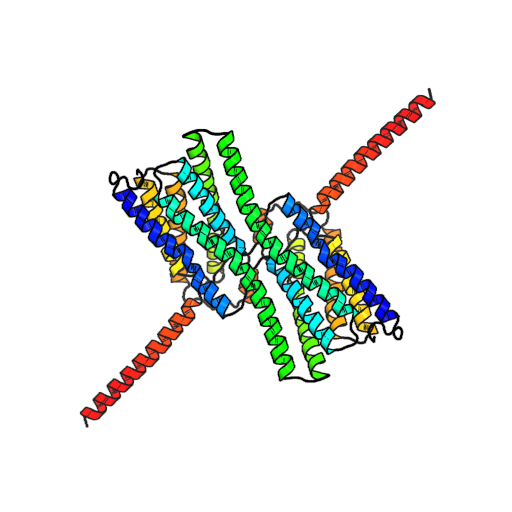TOM 1455 O O . PRO A 1 184 ? -0.409 18.609 17.453 1 93.19 184 PRO A O 1
ATOM 1458 N N . ASN A 1 185 ? -0.905 20.734 17.297 1 94.62 185 ASN A N 1
ATOM 1459 C CA . ASN A 1 185 ? 0.491 21.109 17.094 1 94.62 185 ASN A CA 1
ATOM 1460 C C . ASN A 1 185 ? 1.281 21.062 18.391 1 94.62 185 ASN A C 1
ATOM 1462 O O . ASN A 1 185 ? 2.51 20.984 18.375 1 94.62 185 ASN A O 1
ATOM 1466 N N . ILE A 1 186 ? 0.585 21.016 19.562 1 94.19 186 ILE A N 1
ATOM 1467 C CA . ILE A 1 186 ? 1.235 20.719 20.828 1 94.19 186 ILE A CA 1
ATOM 1468 C C . ILE A 1 186 ? 1.762 19.281 20.828 1 94.19 186 ILE A C 1
ATOM 1470 O O . ILE A 1 186 ? 2.916 19.031 21.172 1 94.19 186 ILE A O 1
ATOM 1474 N N . LEU A 1 187 ? 0.896 18.469 20.375 1 91.81 187 LEU A N 1
ATOM 1475 C CA . LEU A 1 187 ? 1.284 17.062 20.281 1 91.81 187 LEU A CA 1
ATOM 1476 C C . LEU A 1 187 ? 2.387 16.875 19.234 1 91.81 187 LEU A C 1
ATOM 1478 O O . LEU A 1 187 ? 3.322 16.094 19.453 1 91.81 187 LEU A O 1
ATOM 1482 N N . GLY A 1 188 ? 2.223 17.547 18.141 1 92.81 188 GLY A N 1
ATOM 1483 C CA . GLY A 1 188 ? 3.262 17.484 17.125 1 92.81 188 GLY A CA 1
ATOM 1484 C C . GLY A 1 188 ? 4.629 17.891 17.641 1 92.81 188 GLY A C 1
ATOM 1485 O O . GLY A 1 188 ? 5.633 17.25 17.344 1 92.81 188 GLY A O 1
ATOM 1486 N N . PHE A 1 189 ? 4.598 18.906 18.391 1 93.62 189 PHE A N 1
ATOM 1487 C CA . PHE A 1 189 ? 5.84 19.375 18.984 1 93.62 189 PHE A CA 1
ATOM 1488 C C . PHE A 1 189 ? 6.43 18.344 19.922 1 93.62 189 PHE A C 1
ATOM 1490 O O . PHE A 1 189 ? 7.621 18.031 19.859 1 93.62 189 PHE A O 1
ATOM 1497 N N . LEU A 1 190 ? 5.676 17.766 20.75 1 93.38 190 LEU A N 1
ATOM 1498 C CA . LEU A 1 190 ? 6.125 16.781 21.734 1 93.38 190 LEU A CA 1
ATOM 1499 C C . LEU A 1 190 ? 6.68 15.539 21.047 1 93.38 190 LEU A C 1
ATOM 1501 O O . LEU A 1 190 ? 7.773 15.078 21.391 1 93.38 190 LEU A O 1
ATOM 1505 N N . PHE A 1 191 ? 6.02 15.094 20.094 1 90.25 191 PHE A N 1
ATOM 1506 C CA . PHE A 1 191 ? 6.469 13.891 19.406 1 90.25 191 PHE A CA 1
ATOM 1507 C C . PHE A 1 191 ? 7.711 14.188 18.562 1 90.25 191 PHE A C 1
ATOM 1509 O O . PHE A 1 191 ? 8.602 13.344 18.453 1 90.25 191 PHE A O 1
ATOM 1516 N N . GLY A 1 192 ? 7.664 15.352 17.969 1 89.5 192 GLY A N 1
ATOM 1517 C CA . GLY A 1 192 ? 8.859 15.742 17.234 1 89.5 192 GLY A CA 1
ATOM 1518 C C . GLY A 1 192 ? 10.094 15.812 18.109 1 89.5 192 GLY A C 1
ATOM 1519 O O . GLY A 1 192 ? 11.156 15.312 17.734 1 89.5 192 GLY A O 1
ATOM 1520 N N . LEU A 1 193 ? 9.938 16.312 19.234 1 91.88 193 LEU A N 1
ATOM 1521 C CA . LEU A 1 193 ? 11.047 16.422 20.172 1 91.88 193 LEU A CA 1
ATOM 1522 C C . LEU A 1 193 ? 11.508 15.055 20.625 1 91.88 193 LEU A C 1
ATOM 1524 O O . LEU A 1 193 ? 12.711 14.789 20.703 1 91.88 193 LEU A O 1
ATOM 1528 N N . ILE A 1 194 ? 10.625 14.234 20.938 1 92.5 194 ILE A N 1
ATOM 1529 C CA . ILE A 1 194 ? 10.945 12.883 21.375 1 92.5 194 ILE A CA 1
ATOM 1530 C C . ILE A 1 194 ? 11.711 12.156 20.266 1 92.5 194 ILE A C 1
ATOM 1532 O O . ILE A 1 194 ? 12.711 11.484 20.547 1 92.5 194 ILE A O 1
ATOM 1536 N N . GLN A 1 195 ? 11.25 12.312 19.094 1 86.94 195 GLN A N 1
ATOM 1537 C CA . GLN A 1 195 ? 11.906 11.656 17.969 1 86.94 195 GLN A CA 1
ATOM 1538 C C . GLN A 1 195 ? 13.328 12.18 17.781 1 86.94 195 GLN A C 1
ATOM 1540 O O . GLN A 1 195 ? 14.25 11.406 17.5 1 86.94 195 GLN A O 1
ATOM 1545 N N . MET A 1 196 ? 13.406 13.43 17.953 1 89.81 196 MET A N 1
ATOM 1546 C CA . MET A 1 196 ? 14.734 14.023 17.797 1 89.81 196 MET A CA 1
ATOM 1547 C C . MET A 1 196 ? 15.672 13.547 18.906 1 89.81 196 MET A C 1
ATOM 1549 O O . MET A 1 196 ? 16.844 13.25 18.641 1 89.81 196 MET A O 1
ATOM 1553 N N . VAL A 1 197 ? 15.203 13.414 20.031 1 91.81 197 VAL A N 1
ATOM 1554 C CA . VAL A 1 197 ? 16 12.914 21.156 1 91.81 197 VAL A CA 1
ATOM 1555 C C . VAL A 1 197 ? 16.375 11.453 20.906 1 91.81 197 VAL A C 1
ATOM 1557 O O . VAL A 1 197 ? 17.531 11.07 21.078 1 91.81 197 VAL A O 1
ATOM 1560 N N . LEU A 1 198 ? 15.438 10.711 20.484 1 90 198 LEU A N 1
ATOM 1561 C CA . LEU A 1 198 ? 15.695 9.305 20.203 1 90 198 LEU A CA 1
ATOM 1562 C C . LEU A 1 198 ? 16.734 9.148 19.094 1 90 198 LEU A C 1
ATOM 1564 O O . LEU A 1 198 ? 17.578 8.25 19.156 1 90 198 LEU A O 1
ATOM 1568 N N . PHE A 1 199 ? 16.594 9.938 18.156 1 86.31 199 PHE A N 1
ATOM 1569 C CA . PHE A 1 199 ? 17.578 9.906 17.078 1 86.31 199 PHE A CA 1
ATOM 1570 C C . PHE A 1 199 ? 18.969 10.164 17.625 1 86.31 199 PHE A C 1
ATOM 1572 O O . PHE A 1 199 ? 19.922 9.469 17.266 1 86.31 199 PHE A O 1
ATOM 1579 N N . MET A 1 200 ? 19.078 11.133 18.484 1 89.56 200 MET A N 1
ATOM 1580 C CA . MET A 1 200 ? 20.391 11.484 19.031 1 89.56 200 MET A CA 1
ATOM 1581 C C . MET A 1 200 ? 20.922 10.352 19.922 1 89.56 200 MET A C 1
ATOM 1583 O O . MET A 1 200 ? 22.125 10.086 19.922 1 89.56 200 MET A O 1
ATOM 1587 N N . VAL A 1 201 ? 20.031 9.633 20.516 1 91.12 201 VAL A N 1
ATOM 1588 C CA . VAL A 1 201 ? 20.422 8.578 21.453 1 91.12 201 VAL A CA 1
ATOM 1589 C C . VAL A 1 201 ? 20.812 7.324 20.672 1 91.12 201 VAL A C 1
ATOM 1591 O O . VAL A 1 201 ? 21.766 6.637 21.047 1 91.12 201 VAL A O 1
ATOM 1594 N N . TYR A 1 202 ? 20.141 7.098 19.594 1 88.12 202 TYR A N 1
ATOM 1595 C CA . TYR A 1 202 ? 20.312 5.809 18.938 1 88.12 202 TYR A CA 1
ATOM 1596 C C . TYR A 1 202 ? 20.953 5.977 17.562 1 88.12 202 TYR A C 1
ATOM 1598 O O . TYR A 1 202 ? 20.938 5.062 16.75 1 88.12 202 TYR A O 1
ATOM 1606 N N . LYS A 1 203 ? 21.438 7.117 17.188 1 84.75 203 LYS A N 1
ATOM 1607 C CA . LYS A 1 203 ? 22.016 7.398 15.875 1 84.75 203 LYS A CA 1
ATOM 1608 C C . LYS A 1 203 ? 23.188 6.469 15.57 1 84.75 203 LYS A C 1
ATOM 1610 O O . LYS A 1 203 ? 23.438 6.141 14.414 1 84.75 203 LYS A O 1
ATOM 1615 N N . ASN A 1 204 ? 23.766 6 16.547 1 79.44 204 ASN A N 1
ATOM 1616 C CA . ASN A 1 204 ? 24.922 5.121 16.359 1 79.44 204 ASN A CA 1
ATOM 1617 C C . ASN A 1 204 ? 24.578 3.674 16.703 1 79.44 204 ASN A C 1
ATOM 1619 O O . ASN A 1 204 ? 25.469 2.877 17 1 79.44 204 ASN A O 1
ATOM 1623 N N . GLY A 1 205 ? 23.297 3.434 16.531 1 73.88 205 GLY A N 1
ATOM 1624 C CA . GLY A 1 205 ? 22.875 2.08 16.859 1 73.88 205 GLY A CA 1
ATOM 1625 C C . GLY A 1 205 ? 23.172 1.082 15.758 1 73.88 205 GLY A C 1
ATOM 1626 O O . GLY A 1 205 ? 23.688 1.449 14.703 1 73.88 205 G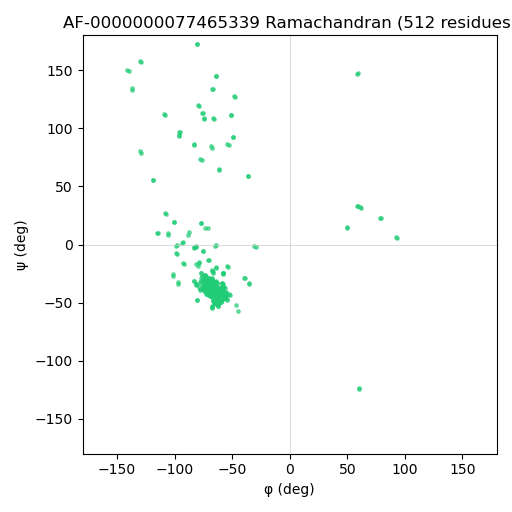LY A O 1
ATOM 1627 N N . PRO A 1 206 ? 22.953 -0.247 16.031 1 69.62 206 PRO A N 1
ATOM 1628 C CA . PRO A 1 206 ? 23.25 -1.307 15.07 1 69.62 206 PRO A CA 1
ATOM 1629 C C . PRO A 1 206 ? 22.391 -1.209 13.812 1 69.62 206 PRO A C 1
ATOM 1631 O O . PRO A 1 206 ? 21.297 -0.64 13.852 1 69.62 206 PRO A O 1
ATOM 1634 N N . LYS A 1 207 ? 22.953 -1.562 12.633 1 60.09 207 LYS A N 1
ATOM 1635 C CA . LYS A 1 207 ? 22.203 -1.623 11.391 1 60.09 207 LYS A CA 1
ATOM 1636 C C . LYS A 1 207 ? 21.141 -2.729 11.438 1 60.09 207 LYS A C 1
ATOM 1638 O O . LYS A 1 207 ? 21.422 -3.836 11.906 1 60.09 207 LYS A O 1
ATOM 1643 N N . VAL A 1 208 ? 20.016 -2.441 11.516 1 54.41 208 VAL A N 1
ATOM 1644 C CA . VAL A 1 208 ? 18.938 -3.414 11.625 1 54.41 208 VAL A CA 1
ATOM 1645 C C . VAL A 1 208 ? 18.703 -4.078 10.266 1 54.41 208 VAL A C 1
ATOM 1647 O O . VAL A 1 208 ? 18.625 -3.398 9.242 1 54.41 208 VAL A O 1
ATOM 1650 N N . SER A 1 209 ? 19.062 -5.328 10.102 1 45.03 209 SER A N 1
ATOM 1651 C CA . SER A 1 209 ? 18.812 -6.09 8.883 1 45.03 209 SER A CA 1
ATOM 1652 C C . SER A 1 209 ? 17.359 -5.938 8.422 1 45.03 209 SER A C 1
ATOM 1654 O O . SER A 1 209 ? 16.469 -5.711 9.242 1 45.03 209 SER A O 1
ATOM 1656 N N . GLU A 1 210 ? 17.109 -5.57 7.191 1 42.44 210 GLU A N 1
ATOM 1657 C CA . GLU A 1 210 ? 15.82 -5.402 6.535 1 42.44 210 GLU A CA 1
ATOM 1658 C C . GLU A 1 210 ? 14.812 -6.441 7.02 1 42.44 210 GLU A C 1
ATOM 1660 O O . GLU A 1 210 ? 13.602 -6.215 6.973 1 42.44 210 GLU A O 1
ATOM 1665 N N . GLU A 1 211 ? 15.273 -7.637 7.348 1 41.75 211 GLU A N 1
ATOM 1666 C CA . GLU A 1 211 ? 14.414 -8.75 7.715 1 41.75 211 GLU A CA 1
ATOM 1667 C C . GLU A 1 211 ? 13.617 -8.438 8.977 1 41.75 211 GLU A C 1
ATOM 1669 O O . GLU A 1 211 ? 12.43 -8.781 9.07 1 41.75 211 GLU A O 1
ATOM 1674 N N . LYS A 1 212 ? 14.32 -8.039 10.016 1 40.94 212 LYS A N 1
ATOM 1675 C CA . LYS A 1 212 ? 13.711 -7.797 11.32 1 40.94 212 LYS A CA 1
ATOM 1676 C C . LYS A 1 212 ? 12.711 -6.645 11.25 1 40.94 212 LYS A C 1
ATOM 1678 O O . LYS A 1 212 ? 11.797 -6.559 12.07 1 40.94 212 LYS A O 1
ATOM 1683 N N . VAL A 1 213 ? 12.977 -5.762 10.422 1 39.88 213 VAL A N 1
ATOM 1684 C CA . VAL A 1 213 ? 12.133 -4.582 10.273 1 39.88 213 VAL A CA 1
ATOM 1685 C C . VAL A 1 213 ? 10.797 -4.977 9.641 1 39.88 213 VAL A C 1
ATOM 1687 O O . VAL A 1 213 ? 9.805 -4.258 9.766 1 39.88 213 VAL A O 1
ATOM 1690 N N . ALA A 1 214 ? 10.867 -5.941 8.781 1 39.09 214 ALA A N 1
ATOM 1691 C CA . ALA A 1 214 ? 9.648 -6.441 8.148 1 39.09 214 ALA A CA 1
ATOM 1692 C C . ALA A 1 214 ? 8.648 -6.93 9.188 1 39.09 214 ALA A C 1
ATOM 1694 O O . ALA A 1 214 ? 7.434 -6.773 9.016 1 39.09 214 ALA A O 1
ATOM 1695 N N . ASP A 1 215 ? 9.133 -7.523 10.242 1 37.22 215 ASP A N 1
ATOM 1696 C CA . ASP A 1 215 ? 8.273 -8.031 11.305 1 37.22 215 ASP A CA 1
ATOM 1697 C C . ASP A 1 215 ? 7.559 -6.895 12.031 1 37.22 215 ASP A C 1
ATOM 1699 O O . ASP A 1 215 ? 6.414 -7.043 12.461 1 37.22 215 ASP A O 1
ATOM 1703 N N . GLU A 1 216 ? 8.32 -5.773 12.359 1 36.66 216 GLU A N 1
ATOM 1704 C CA . GLU A 1 216 ? 7.797 -4.703 13.203 1 36.66 216 GLU A CA 1
ATOM 1705 C C . GLU A 1 216 ? 7.27 -3.545 12.359 1 36.66 216 GLU A C 1
ATOM 1707 O O . GLU A 1 216 ? 6.484 -2.727 12.844 1 36.66 216 GLU A O 1
ATOM 1712 N N . THR A 1 217 ? 7.785 -3.172 11.219 1 34.97 217 THR A N 1
ATOM 1713 C CA . THR A 1 217 ? 7.609 -1.912 10.508 1 34.97 217 THR A CA 1
ATOM 1714 C C . THR A 1 217 ? 6.383 -1.968 9.602 1 34.97 217 THR A C 1
ATOM 1716 O O . THR A 1 217 ? 6.219 -1.126 8.719 1 34.97 217 THR A O 1
ATOM 1719 N N . ILE A 1 218 ? 5.574 -2.871 9.664 1 34.03 218 ILE A N 1
ATOM 1720 C CA . ILE A 1 218 ? 4.48 -2.854 8.703 1 34.03 218 ILE A CA 1
ATOM 1721 C C . ILE A 1 218 ? 3.896 -1.445 8.609 1 34.03 218 ILE A C 1
ATOM 1723 O O . ILE A 1 218 ? 3.521 -0.993 7.523 1 34.03 218 ILE A O 1
ATOM 1727 N N . THR A 1 219 ? 3.418 -0.815 9.648 1 33.62 219 THR A N 1
ATOM 1728 C CA . THR A 1 219 ? 2.654 0.426 9.586 1 33.62 219 THR A CA 1
ATOM 1729 C C . THR A 1 219 ? 3.572 1.61 9.289 1 33.62 219 THR A C 1
ATOM 1731 O O . THR A 1 219 ? 3.104 2.736 9.109 1 33.62 219 THR A O 1
ATOM 1734 N N . VAL A 1 220 ? 4.859 1.605 9.727 1 30.86 220 VAL A N 1
ATOM 1735 C CA . VAL A 1 220 ? 5.637 2.838 9.812 1 30.86 220 VAL A CA 1
ATOM 1736 C C . VAL A 1 220 ? 6.238 3.158 8.445 1 30.86 220 VAL A C 1
ATOM 1738 O O . VAL A 1 220 ? 6.98 2.352 7.879 1 30.86 220 VAL A O 1
ATOM 1741 N N . VAL A 1 221 ? 5.625 3.785 7.598 1 32.06 221 VAL A N 1
ATOM 1742 C CA . VAL A 1 221 ? 6.34 4.34 6.453 1 32.06 221 VAL A CA 1
ATOM 1743 C C . VAL A 1 221 ? 7.727 4.816 6.887 1 32.06 221 VAL A C 1
ATOM 1745 O O . VAL A 1 221 ? 7.859 5.887 7.488 1 32.06 221 VAL A O 1
ATOM 1748 N N . VAL A 1 222 ? 8.547 3.941 7.414 1 30.28 222 VAL A N 1
ATOM 1749 C CA . VAL A 1 222 ? 9.906 4.41 7.688 1 30.28 222 VAL A CA 1
ATOM 1750 C C . VAL A 1 222 ? 10.625 4.695 6.371 1 30.28 222 VAL A C 1
ATOM 1752 O O . VAL A 1 222 ? 10.812 3.791 5.551 1 30.28 222 VAL A O 1
ATOM 1755 N N . ILE A 1 223 ? 10.445 5.809 5.797 1 32.38 223 ILE A N 1
ATOM 1756 C CA . ILE A 1 223 ? 11.383 6.207 4.754 1 32.38 223 ILE A CA 1
ATOM 1757 C C . ILE A 1 223 ? 12.812 6.035 5.254 1 32.38 223 ILE A C 1
ATOM 1759 O O . ILE A 1 223 ? 13.227 6.691 6.211 1 32.38 223 ILE A O 1
ATOM 1763 N N . PRO A 1 224 ? 13.352 4.918 4.988 1 30.83 224 PRO A N 1
ATOM 1764 C CA . PRO A 1 224 ? 14.734 4.785 5.457 1 30.83 224 PRO A CA 1
ATOM 1765 C C . PRO A 1 224 ? 15.617 5.949 5.023 1 30.83 224 PRO A C 1
ATOM 1767 O O . PRO A 1 224 ? 15.5 6.434 3.893 1 30.83 224 PRO A O 1
ATOM 1770 N N . ASP A 1 225 ? 15.992 6.68 5.945 1 33.78 225 ASP A N 1
ATOM 1771 C CA . ASP A 1 225 ? 16.875 7.824 5.734 1 33.78 225 ASP A CA 1
ATOM 1772 C C . ASP A 1 225 ? 18.219 7.383 5.16 1 33.78 225 ASP A C 1
ATOM 1774 O O . ASP A 1 225 ? 19.047 6.824 5.875 1 33.78 225 ASP A O 1
ATOM 1778 N N . GLN A 1 226 ? 18.266 6.871 4.039 1 33.22 226 GLN A N 1
ATOM 1779 C CA . GLN A 1 226 ? 19.594 6.582 3.51 1 33.22 226 GLN A CA 1
ATOM 1780 C C . GLN A 1 226 ? 20.391 7.867 3.273 1 33.22 226 GLN A C 1
ATOM 1782 O O . GLN A 1 226 ? 21.516 7.824 2.787 1 33.22 226 GLN A O 1
ATOM 1787 N N . SER A 1 227 ? 19.891 8.992 3.504 1 34.88 227 SER A N 1
ATOM 1788 C CA . SER A 1 227 ? 20.719 10.188 3.375 1 34.88 227 SER A CA 1
ATOM 1789 C C . SER A 1 227 ? 22 10.07 4.199 1 34.88 227 SER A C 1
ATOM 1791 O O . SER A 1 227 ? 22.922 10.859 4.027 1 34.88 227 SER A O 1
ATOM 1793 N N . ARG A 1 228 ? 21.969 9.18 5.125 1 37.28 228 ARG A N 1
ATOM 1794 C CA . ARG A 1 228 ? 23.188 9.07 5.922 1 37.28 228 ARG A CA 1
ATOM 1795 C C . ARG A 1 228 ? 24.297 8.391 5.129 1 37.28 228 ARG A C 1
ATOM 1797 O O . ARG A 1 228 ? 25.484 8.656 5.359 1 37.28 228 ARG A O 1
ATOM 1804 N N . GLU A 1 229 ? 23.906 7.555 4.203 1 38.28 229 GLU A N 1
ATOM 1805 C CA . GLU A 1 229 ? 24.984 6.969 3.416 1 38.28 229 GLU A CA 1
ATOM 1806 C C . GLU A 1 229 ? 25.641 8.008 2.518 1 38.28 229 GLU A C 1
ATOM 1808 O O . GLU A 1 229 ? 26.875 8.016 2.354 1 38.28 229 GLU A O 1
ATOM 1813 N N . ILE A 1 230 ? 24.891 8.914 2.053 1 39.91 230 ILE A N 1
ATOM 1814 C CA . ILE A 1 230 ? 25.469 9.977 1.234 1 39.91 230 ILE A CA 1
ATOM 1815 C C . ILE A 1 230 ? 26.266 10.93 2.117 1 39.91 230 ILE A C 1
ATOM 1817 O O . ILE A 1 230 ? 27.359 11.352 1.748 1 39.91 230 ILE A O 1
ATOM 1821 N N . GLU A 1 231 ? 25.766 11.172 3.256 1 38.84 231 GLU A N 1
ATOM 1822 C CA . GLU A 1 231 ? 26.5 12.055 4.152 1 38.84 231 GLU A CA 1
ATOM 1823 C C . GLU A 1 231 ? 27.766 11.383 4.668 1 38.84 231 GLU A C 1
ATOM 1825 O O . GLU A 1 231 ? 28.812 12.016 4.77 1 38.84 231 GLU A O 1
ATOM 1830 N N . MET A 1 232 ? 27.703 10.133 4.883 1 40.03 232 MET A N 1
ATOM 1831 C CA . MET A 1 232 ? 28.891 9.391 5.312 1 40.03 232 MET A CA 1
ATOM 1832 C C . MET A 1 232 ? 29.875 9.227 4.164 1 40.03 232 MET A C 1
ATOM 1834 O O . MET A 1 232 ? 31.094 9.289 4.371 1 40.03 232 MET A O 1
ATOM 1838 N N . LYS A 1 233 ? 29.297 9.062 3.023 1 45.41 233 LYS A N 1
ATOM 1839 C CA . LYS A 1 233 ? 30.172 8.984 1.854 1 45.41 233 LYS A CA 1
ATOM 1840 C C . LYS A 1 233 ? 30.812 10.336 1.553 1 45.41 233 LYS A C 1
ATOM 1842 O O . LYS A 1 233 ? 31.984 10.414 1.217 1 45.41 233 LYS A O 1
ATOM 1847 N N . ASN A 1 234 ? 29.969 11.281 1.67 1 43.59 234 ASN A N 1
ATOM 1848 C CA . ASN A 1 234 ? 30.531 12.617 1.491 1 43.59 234 ASN A CA 1
ATOM 1849 C C . ASN A 1 234 ? 31.5 12.984 2.613 1 43.59 234 ASN A C 1
ATOM 1851 O O . ASN A 1 234 ? 32.5 13.648 2.377 1 43.59 234 ASN A O 1
ATOM 1855 N N . ALA A 1 235 ? 31.188 12.477 3.746 1 47.44 235 ALA A N 1
ATOM 1856 C CA . ALA A 1 235 ? 32.094 12.68 4.871 1 47.44 235 ALA A CA 1
ATOM 1857 C C . ALA A 1 235 ? 33.375 11.883 4.688 1 47.44 235 ALA A C 1
ATOM 1859 O O . ALA A 1 235 ? 34.469 12.375 4.996 1 47.44 235 ALA A O 1
ATOM 1860 N N . SER A 1 236 ? 33.219 10.719 4.176 1 48.22 236 SER A N 1
ATOM 1861 C CA . SER A 1 236 ? 34.375 9.898 3.893 1 48.22 236 SER A CA 1
ATOM 1862 C C . SER A 1 236 ? 35.188 10.484 2.746 1 48.22 236 SER A C 1
ATOM 1864 O O . SER A 1 236 ? 36.438 10.484 2.791 1 48.22 236 SER A O 1
ATOM 1866 N N . GLU A 1 237 ? 34.469 10.945 1.787 1 49.78 237 GLU A N 1
ATOM 1867 C CA . GLU A 1 237 ? 35.156 11.594 0.678 1 49.78 237 GLU A CA 1
ATOM 1868 C C . GLU A 1 237 ? 35.781 12.914 1.112 1 49.78 237 GLU A C 1
ATOM 1870 O O . GLU A 1 237 ? 36.875 13.273 0.65 1 49.78 237 GLU A O 1
ATOM 1875 N N . GLY A 1 238 ? 35.062 13.578 1.988 1 47.91 238 GLY A N 1
ATOM 1876 C CA . GLY A 1 238 ? 35.625 14.789 2.572 1 47.91 238 GLY A CA 1
ATOM 1877 C C . GLY A 1 238 ? 36.844 14.531 3.428 1 47.91 238 GLY A C 1
ATOM 1878 O O . GLY A 1 238 ? 37.781 15.32 3.424 1 47.91 238 GLY A O 1
ATOM 1879 N N . GLU A 1 239 ? 36.812 13.461 4.121 1 52.97 239 GLU A N 1
ATOM 1880 C CA . GLU A 1 239 ? 38 13.062 4.91 1 52.97 239 GLU A CA 1
ATOM 1881 C C . GLU A 1 239 ? 39.156 12.625 4.008 1 52.97 239 GLU A C 1
ATOM 1883 O O . GLU A 1 239 ? 40.312 12.906 4.301 1 52.97 239 GLU A O 1
ATOM 1888 N N . GLU A 1 240 ? 38.781 11.961 2.969 1 52.84 240 GLU A N 1
ATOM 1889 C CA . GLU A 1 240 ? 39.812 11.531 2.02 1 52.84 240 GLU A CA 1
ATOM 1890 C C . GLU A 1 240 ? 40.438 12.734 1.319 1 52.84 240 GLU A C 1
ATOM 1892 O O . GLU A 1 240 ? 41.656 12.766 1.115 1 52.84 240 GLU A O 1
ATOM 1897 N N . GLN A 1 241 ? 39.625 13.664 0.994 1 50.88 241 GLN A N 1
ATOM 1898 C CA . GLN A 1 241 ? 40.125 14.891 0.377 1 50.88 241 GLN A CA 1
ATOM 1899 C C . GLN A 1 241 ? 40.938 15.711 1.375 1 50.88 241 GLN A C 1
ATOM 1901 O O . GLN A 1 241 ? 41.969 16.297 1.02 1 50.88 241 GLN A O 1
ATOM 1906 N N . ALA A 1 242 ? 40.531 15.797 2.574 1 50.34 242 ALA A N 1
ATOM 1907 C CA . ALA A 1 242 ? 41.219 16.5 3.631 1 50.34 242 ALA A CA 1
ATOM 1908 C C . ALA A 1 242 ? 42.562 15.836 3.939 1 50.34 242 ALA A C 1
ATOM 1910 O O . ALA A 1 242 ? 43.562 16.516 4.168 1 50.34 242 ALA A O 1
ATOM 1911 N N . LYS A 1 243 ? 42.5 14.57 3.855 1 53.91 243 LYS A N 1
ATOM 1912 C CA . LYS A 1 243 ? 43.719 13.812 4.035 1 53.91 243 LYS A CA 1
ATOM 1913 C C . LYS A 1 243 ? 44.688 13.992 2.848 1 53.91 243 LYS A C 1
ATOM 1915 O O . LYS A 1 243 ? 45.906 14.023 3.014 1 53.91 243 LYS A O 1
ATOM 1920 N N . GLY A 1 244 ? 43.906 14.07 1.7 1 52.06 244 GLY A N 1
ATOM 1921 C CA . GLY A 1 244 ? 44.719 14.344 0.507 1 52.06 244 GLY A CA 1
ATOM 1922 C C . GLY A 1 244 ? 45.344 15.719 0.51 1 52.06 244 GLY A C 1
ATOM 1923 O O . GLY A 1 244 ? 46.469 15.891 0.04 1 52.06 244 GLY A O 1
ATOM 1924 N N . MET A 1 245 ? 44.531 16.625 1.107 1 51.88 245 MET A N 1
ATOM 1925 C CA . MET A 1 245 ? 45.062 17.984 1.22 1 51.88 245 MET A CA 1
ATOM 1926 C C . MET A 1 245 ? 46.125 18.062 2.318 1 51.88 245 MET A C 1
ATOM 1928 O O . MET A 1 245 ? 47.094 18.797 2.186 1 51.88 245 MET A O 1
ATOM 1932 N N . GLY A 1 246 ? 45.844 17.281 3.373 1 52.06 246 GLY A N 1
ATOM 1933 C CA . GLY A 1 246 ? 46.812 17.219 4.438 1 52.06 246 GLY A CA 1
ATOM 1934 C C . GLY A 1 246 ? 48.125 16.609 3.986 1 52.06 246 GLY A C 1
ATOM 1935 O O . GLY A 1 246 ? 49.219 17.047 4.41 1 52.06 246 GLY A O 1
ATOM 1936 N N . VAL A 1 247 ? 47.969 15.633 3.139 1 53.09 247 VAL A N 1
ATOM 1937 C CA . VAL A 1 247 ? 49.156 14.984 2.623 1 53.09 247 VAL A CA 1
ATOM 1938 C C . VAL A 1 247 ? 49.906 15.922 1.66 1 53.09 247 VAL A C 1
ATOM 1940 O O . VAL A 1 247 ? 51.125 15.977 1.645 1 53.09 247 VAL A O 1
ATOM 1943 N N . ARG A 1 248 ? 49.062 16.734 1.019 1 50.47 248 ARG A N 1
ATOM 1944 C CA . ARG A 1 248 ? 49.688 17.656 0.085 1 50.47 248 ARG A CA 1
ATOM 1945 C C . ARG A 1 248 ? 50.438 18.781 0.829 1 50.47 248 ARG A C 1
ATOM 1947 O O . ARG A 1 248 ? 51.5 19.203 0.413 1 50.47 248 ARG A O 1
ATOM 1954 N N . GLU A 1 249 ? 49.719 19.125 1.92 1 51.72 249 GLU A N 1
ATOM 1955 C CA . GLU A 1 249 ? 50.375 20.188 2.711 1 51.72 249 GLU A CA 1
ATOM 1956 C C . GLU A 1 249 ? 51.625 19.672 3.385 1 51.72 249 GLU A C 1
ATOM 1958 O O . GLU A 1 249 ? 52.625 20.391 3.469 1 51.72 249 GLU A O 1
ATOM 1963 N N . GLU A 1 250 ? 51.562 18.406 3.729 1 51.94 250 GLU A N 1
ATOM 1964 C CA . GLU A 1 250 ? 52.75 17.859 4.371 1 51.94 250 GLU A CA 1
ATOM 1965 C C . GLU A 1 250 ? 53.875 17.688 3.369 1 51.94 250 GLU A C 1
ATOM 1967 O O . GLU A 1 250 ? 55.031 17.906 3.699 1 51.94 250 GLU A O 1
ATOM 1972 N N . ASN A 1 251 ? 53.5 17.359 2.154 1 54.03 251 ASN A N 1
ATOM 1973 C CA . ASN A 1 251 ? 54.5 17.172 1.129 1 54.03 251 ASN A CA 1
ATOM 1974 C C . ASN A 1 251 ? 55.094 18.516 0.675 1 54.03 251 ASN A C 1
ATOM 1976 O O . ASN A 1 251 ? 56.281 18.609 0.343 1 54.03 251 ASN A O 1
ATOM 1980 N N . VAL A 1 252 ? 54.344 19.609 0.718 1 53.53 252 VAL A N 1
ATOM 1981 C CA . VAL A 1 252 ? 54.844 20.938 0.333 1 53.53 252 VAL A CA 1
ATOM 1982 C C . VAL A 1 252 ? 55.75 21.484 1.408 1 53.53 252 VAL A C 1
ATOM 1984 O O . VAL A 1 252 ? 56.781 22.109 1.097 1 53.53 252 VAL A O 1
ATOM 1987 N N . VAL A 1 253 ? 55.438 21.172 2.641 1 53.06 253 VAL A N 1
ATOM 1988 C CA . VAL A 1 253 ? 56.25 21.656 3.742 1 53.06 253 VAL A CA 1
ATOM 1989 C C . VAL A 1 253 ? 57.594 20.953 3.723 1 53.06 253 VAL A C 1
ATOM 1991 O O . VAL A 1 253 ? 58.656 21.562 3.967 1 53.06 253 VAL A O 1
ATOM 1994 N N . ASN A 1 254 ? 57.5 19.688 3.363 1 51.88 254 ASN A N 1
ATOM 1995 C CA . ASN A 1 254 ? 58.75 18.938 3.371 1 51.88 254 ASN A CA 1
ATOM 1996 C C . ASN A 1 254 ? 59.656 19.344 2.211 1 51.88 254 ASN A C 1
ATOM 1998 O O . ASN A 1 254 ? 60.875 19.172 2.285 1 51.88 254 ASN A O 1
ATOM 2002 N N . GLN A 1 255 ? 59.094 19.812 1.139 1 51.38 255 GLN A N 1
ATOM 2003 C CA . GLN A 1 255 ? 59.906 20.203 0.007 1 51.38 255 GLN A CA 1
ATOM 2004 C C . GLN A 1 255 ? 60.562 21.562 0.249 1 51.38 255 GLN A C 1
ATOM 2006 O O . GLN A 1 255 ? 61.656 21.844 -0.276 1 51.38 255 GLN A O 1
ATOM 2011 N N . THR A 1 256 ? 59.906 22.453 1.012 1 49.31 256 THR A N 1
ATOM 2012 C CA . THR A 1 256 ? 60.469 23.766 1.242 1 49.31 256 THR A CA 1
ATOM 2013 C C . THR A 1 256 ? 61.594 23.703 2.264 1 49.31 256 THR A C 1
ATOM 2015 O O . THR A 1 256 ? 62.469 24.562 2.297 1 49.31 256 THR A O 1
ATOM 2018 N N . LEU A 1 257 ? 61.531 22.734 3.193 1 46.72 257 LEU A N 1
ATOM 2019 C CA . LEU A 1 257 ? 62.594 22.688 4.199 1 46.72 257 LEU A CA 1
ATOM 2020 C C . LEU A 1 257 ? 63.812 21.953 3.668 1 46.72 257 LEU A C 1
ATOM 2022 O O . LEU A 1 257 ? 64.875 21.906 4.336 1 46.72 257 LEU A O 1
ATOM 2026 N N . ALA A 1 258 ? 63.75 21.453 2.492 1 35.25 258 ALA A N 1
ATOM 2027 C CA . ALA A 1 258 ? 65 20.922 1.994 1 35.25 258 ALA A CA 1
ATOM 2028 C C . ALA A 1 258 ? 65.75 21.969 1.207 1 35.25 258 ALA A C 1
ATOM 2030 O O . ALA A 1 258 ? 65.188 22.781 0.491 1 35.25 258 ALA A O 1
ATOM 2031 N N . MET B 1 1 ? 1.243 -27.859 -32.531 1 32.59 1 MET B N 1
ATOM 2032 C CA . MET B 1 1 ? 0.751 -27.062 -31.422 1 32.59 1 MET B CA 1
ATOM 2033 C C . MET B 1 1 ? 0.895 -27.828 -30.109 1 32.59 1 MET B C 1
ATOM 2035 O O . MET B 1 1 ? 0.124 -28.75 -29.844 1 32.59 1 MET B O 1
ATOM 2039 N N . ALA B 1 2 ? 2.061 -27.969 -29.719 1 42.88 2 ALA B N 1
ATOM 2040 C CA . ALA B 1 2 ? 2.688 -28.969 -28.859 1 42.88 2 ALA B CA 1
ATOM 2041 C C . ALA B 1 2 ? 2.008 -29.016 -27.5 1 42.88 2 ALA B C 1
ATOM 2043 O O . ALA B 1 2 ? 2.035 -30.047 -26.812 1 42.88 2 ALA B O 1
ATOM 2044 N N . GLY B 1 3 ? 1.599 -27.875 -27 1 42.75 3 GLY B N 1
ATOM 2045 C CA . GLY B 1 3 ? 1.001 -27.891 -25.672 1 42.75 3 GLY B CA 1
ATOM 2046 C C . GLY B 1 3 ? -0.21 -28.797 -25.562 1 42.75 3 GLY B C 1
ATOM 2047 O O . GLY B 1 3 ? -0.611 -29.172 -24.453 1 42.75 3 GLY B O 1
ATOM 2048 N N . LEU B 1 4 ? -1.016 -28.641 -26.672 1 47.84 4 LEU B N 1
ATOM 2049 C CA . LEU B 1 4 ? -2.154 -29.547 -26.703 1 47.84 4 LEU B CA 1
ATOM 2050 C C . LEU B 1 4 ? -1.705 -30.969 -27.031 1 47.84 4 LEU B C 1
ATOM 2052 O O . LEU B 1 4 ? -2.424 -31.703 -27.703 1 47.84 4 LEU B O 1
ATOM 2056 N N . SER B 1 5 ? -0.383 -31.203 -26.938 1 50.31 5 SER B N 1
ATOM 2057 C CA . SER B 1 5 ? -0.08 -32.5 -27.5 1 50.31 5 SER B CA 1
ATOM 2058 C C . SER B 1 5 ? -0.937 -33.594 -26.844 1 50.31 5 SER B C 1
ATOM 2060 O O . SER B 1 5 ? -0.922 -33.75 -25.625 1 50.31 5 SER B O 1
ATOM 2062 N N . LEU B 1 6 ? -2.145 -33.812 -27.375 1 55.81 6 LEU B N 1
ATOM 2063 C CA . LEU B 1 6 ? -2.967 -35 -27.172 1 55.81 6 LEU B CA 1
ATOM 2064 C C . LEU B 1 6 ? -2.098 -36.219 -26.922 1 55.81 6 LEU B C 1
ATOM 2066 O O . LEU B 1 6 ? -2.607 -37.312 -26.562 1 55.81 6 LEU B O 1
ATOM 2070 N N . ASP B 1 7 ? -0.782 -36.031 -26.969 1 66.12 7 ASP B N 1
ATOM 2071 C CA . ASP B 1 7 ? 0.085 -37.156 -26.688 1 66.12 7 ASP B CA 1
ATOM 2072 C C . ASP B 1 7 ? 0.22 -37.406 -25.188 1 66.12 7 ASP B C 1
ATOM 2074 O O . ASP B 1 7 ? 0.495 -38.531 -24.75 1 66.12 7 ASP B O 1
ATOM 2078 N N . HIS B 1 8 ? -0.151 -36.312 -24.391 1 80.5 8 HIS B N 1
ATOM 2079 C CA . HIS B 1 8 ? -0.127 -36.469 -22.938 1 80.5 8 HIS B CA 1
ATOM 2080 C C . HIS B 1 8 ? -1.448 -36 -22.328 1 80.5 8 HIS B C 1
ATOM 2082 O O . HIS B 1 8 ? -1.543 -34.906 -21.766 1 80.5 8 HIS B O 1
ATOM 2088 N N . PRO B 1 9 ? -2.451 -36.812 -22.375 1 86.81 9 PRO B N 1
ATOM 2089 C CA . PRO B 1 9 ? -3.814 -36.469 -21.984 1 86.81 9 PRO B CA 1
ATOM 2090 C C . PRO B 1 9 ? -3.906 -36.031 -20.516 1 86.81 9 PRO B C 1
ATOM 2092 O O . PRO B 1 9 ? -4.684 -35.125 -20.203 1 86.81 9 PRO B O 1
ATOM 2095 N N . TRP B 1 10 ? -3.125 -36.688 -19.641 1 89.75 10 TRP B N 1
ATOM 2096 C CA . TRP B 1 10 ? -3.166 -36.312 -18.234 1 89.75 10 TRP B CA 1
ATOM 2097 C C . TRP B 1 10 ? -2.604 -34.906 -18.031 1 89.75 10 TRP B C 1
ATOM 2099 O O . TRP B 1 10 ? -3.139 -34.125 -17.234 1 89.75 10 TRP B O 1
ATOM 2109 N N . ALA B 1 11 ? -1.56 -34.562 -18.734 1 89.25 11 ALA B N 1
ATOM 2110 C CA . ALA B 1 11 ? -0.985 -33.219 -18.656 1 89.25 11 ALA B CA 1
ATOM 2111 C C . ALA B 1 11 ? -1.995 -32.156 -19.109 1 89.25 11 ALA B C 1
ATOM 2113 O O . ALA B 1 11 ? -2.121 -31.109 -18.469 1 89.25 11 ALA B O 1
ATOM 2114 N N . PHE B 1 12 ? -2.672 -32.5 -20.141 1 89.81 12 PHE B N 1
ATOM 2115 C CA . PHE B 1 12 ? -3.684 -31.609 -20.656 1 89.81 12 PHE B CA 1
ATOM 2116 C C . PHE B 1 12 ? -4.828 -31.438 -19.672 1 89.81 12 PHE B C 1
ATOM 2118 O O . PHE B 1 12 ? -5.281 -30.312 -19.422 1 89.81 12 PHE B O 1
ATOM 2125 N N . ALA B 1 13 ? -5.254 -32.531 -19.109 1 91.38 13 ALA B N 1
ATOM 2126 C CA . ALA B 1 13 ? -6.348 -32.5 -18.141 1 91.38 13 ALA B CA 1
ATOM 2127 C C . ALA B 1 13 ? -5.973 -31.672 -16.906 1 91.38 13 ALA B C 1
ATOM 2129 O O . ALA B 1 13 ? -6.719 -30.781 -16.5 1 91.38 13 ALA B O 1
ATOM 2130 N N . PHE B 1 14 ? -4.82 -31.875 -16.328 1 93.38 14 PHE B N 1
ATOM 2131 C CA . PHE B 1 14 ? -4.359 -31.125 -15.156 1 93.38 14 PHE B CA 1
ATOM 2132 C C . PHE B 1 14 ? -4.172 -29.656 -15.5 1 93.38 14 PHE B C 1
ATOM 2134 O O . PHE B 1 14 ? -4.488 -28.781 -14.688 1 93.38 14 PHE B O 1
ATOM 2141 N N . GLY B 1 15 ? -3.703 -29.422 -16.703 1 91.94 15 GLY B N 1
ATOM 2142 C CA . GLY B 1 15 ? -3.508 -28.047 -17.125 1 91.94 15 GLY B CA 1
ATOM 2143 C C . GLY B 1 15 ? -4.809 -27.281 -17.266 1 91.94 15 GLY B C 1
ATOM 2144 O O . GLY B 1 15 ? -4.898 -26.125 -16.844 1 91.94 15 GLY B O 1
ATOM 2145 N N . ILE B 1 16 ? -5.75 -27.844 -17.859 1 90 16 ILE B N 1
ATOM 2146 C CA . ILE B 1 16 ? -7.047 -27.203 -18.047 1 90 16 ILE B CA 1
ATOM 2147 C C . ILE B 1 16 ? -7.703 -26.953 -16.688 1 90 16 ILE B C 1
ATOM 2149 O O . ILE B 1 16 ? -8.195 -25.859 -16.422 1 90 16 ILE B O 1
ATOM 2153 N N . LEU B 1 17 ? -7.656 -27.969 -15.891 1 91.44 17 LEU B N 1
ATOM 2154 C CA . LEU B 1 17 ? -8.234 -27.828 -14.562 1 91.44 17 LEU B CA 1
ATOM 2155 C C . LEU B 1 17 ? -7.473 -26.766 -13.758 1 91.44 17 LEU B C 1
ATOM 2157 O O . LEU B 1 17 ? -8.078 -25.984 -13.031 1 91.44 17 LEU B O 1
ATOM 2161 N N . GLY B 1 18 ? -6.164 -26.781 -13.891 1 93.12 18 GLY B N 1
ATOM 2162 C CA . GLY B 1 18 ? -5.359 -25.75 -13.266 1 93.12 18 GLY B CA 1
ATOM 2163 C C . GLY B 1 18 ? -5.738 -24.344 -13.719 1 93.12 18 GLY B C 1
ATOM 2164 O O . GLY B 1 18 ? -5.82 -23.438 -12.898 1 93.12 18 GLY B O 1
ATOM 2165 N N . ASN B 1 19 ? -5.992 -24.172 -14.961 1 91.56 19 ASN B N 1
ATOM 2166 C CA . ASN B 1 19 ? -6.418 -22.891 -15.5 1 91.56 19 ASN B CA 1
ATOM 2167 C C . ASN B 1 19 ? -7.773 -22.453 -14.945 1 91.56 19 ASN B C 1
ATOM 2169 O O . ASN B 1 19 ? -7.938 -21.328 -14.508 1 91.56 19 ASN B O 1
ATOM 2173 N N . ILE B 1 20 ? -8.664 -23.359 -14.961 1 88.31 20 ILE B N 1
ATOM 2174 C CA . ILE B 1 20 ? -10.016 -23.062 -14.492 1 88.31 20 ILE B CA 1
ATOM 2175 C C . ILE B 1 20 ? -9.977 -22.625 -13.031 1 88.31 20 ILE B C 1
ATOM 2177 O O . ILE B 1 20 ? -10.531 -21.578 -12.672 1 88.31 20 ILE B O 1
ATOM 2181 N N . VAL B 1 21 ? -9.281 -23.359 -12.258 1 91 21 VAL B N 1
ATOM 2182 C CA . VAL B 1 21 ? -9.227 -23.078 -10.828 1 91 21 VAL B CA 1
ATOM 2183 C C . VAL B 1 21 ? -8.422 -21.797 -10.578 1 91 21 VAL B C 1
ATOM 2185 O O . VAL B 1 21 ? -8.781 -20.984 -9.734 1 91 21 VAL B O 1
ATOM 2188 N N . SER B 1 22 ? -7.332 -21.641 -11.289 1 91.12 22 SER B N 1
ATOM 2189 C CA . SER B 1 22 ? -6.52 -20.438 -11.141 1 91.12 22 SER B CA 1
ATOM 2190 C C . SER B 1 22 ? -7.301 -19.188 -11.547 1 91.12 22 SER B C 1
ATOM 2192 O O . SER B 1 22 ? -7.098 -18.109 -10.977 1 91.12 22 SER B O 1
ATOM 2194 N N . PHE B 1 23 ? -8.148 -19.359 -12.484 1 87.5 23 PHE B N 1
ATOM 2195 C CA . PHE B 1 23 ? -9.055 -18.266 -12.852 1 87.5 23 PHE B CA 1
ATOM 2196 C C . PHE B 1 23 ? -9.875 -17.828 -11.656 1 87.5 23 PHE B C 1
ATOM 2198 O O . PHE B 1 23 ? -10.039 -16.625 -11.414 1 87.5 23 PHE B O 1
ATOM 2205 N N . MET B 1 24 ? -10.32 -18.766 -10.945 1 84.5 24 MET B N 1
ATOM 2206 C CA . MET B 1 24 ? -11.117 -18.469 -9.758 1 84.5 24 MET B CA 1
ATOM 2207 C C . MET B 1 24 ? -10.266 -17.828 -8.68 1 84.5 24 MET B C 1
ATOM 2209 O O . MET B 1 24 ? -10.719 -16.922 -7.984 1 84.5 24 MET B O 1
ATOM 2213 N N . VAL B 1 25 ? -9.078 -18.25 -8.602 1 87.12 25 VAL B N 1
ATOM 2214 C CA . VAL B 1 25 ? -8.156 -17.688 -7.613 1 87.12 25 VAL B CA 1
ATOM 2215 C C . VAL B 1 25 ? -7.902 -16.219 -7.91 1 87.12 25 VAL B C 1
ATOM 2217 O O . VAL B 1 25 ? -7.938 -15.375 -7.008 1 87.12 25 VAL B O 1
ATOM 2220 N N . TYR B 1 26 ? -7.711 -15.859 -9.156 1 83.88 26 TYR B N 1
ATOM 2221 C CA . TYR B 1 26 ? -7.434 -14.484 -9.539 1 83.88 26 TYR B CA 1
ATOM 2222 C C . TYR B 1 26 ? -8.648 -13.594 -9.305 1 83.88 26 TYR B C 1
ATOM 2224 O O . TYR B 1 26 ? -8.516 -12.406 -9.023 1 83.88 26 TYR B O 1
ATOM 2232 N N . LEU B 1 27 ? -9.805 -14.195 -9.258 1 79.44 27 LEU B N 1
ATOM 2233 C CA . LEU B 1 27 ? -11.023 -13.414 -9.125 1 79.44 27 LEU B CA 1
ATOM 2234 C C . LEU B 1 27 ? -11.5 -13.383 -7.68 1 79.44 27 LEU B C 1
ATOM 2236 O O . LEU B 1 27 ? -12.391 -12.602 -7.328 1 79.44 27 LEU B O 1
ATOM 2240 N N . ALA B 1 28 ? -10.922 -14.094 -6.848 1 74.88 28 ALA B N 1
ATOM 2241 C CA . ALA B 1 28 ? -11.344 -14.258 -5.461 1 74.88 28 ALA B CA 1
ATOM 2242 C C . ALA B 1 28 ? -11.367 -12.914 -4.738 1 74.88 28 ALA B C 1
ATOM 2244 O O . ALA B 1 28 ? -12.203 -12.688 -3.859 1 74.88 28 ALA B O 1
ATOM 2245 N N . PRO B 1 29 ? -10.438 -11.977 -5.086 1 66.06 29 PRO B N 1
ATOM 2246 C CA . PRO B 1 29 ? -10.469 -10.695 -4.367 1 66.06 29 PRO B CA 1
ATOM 2247 C C . PRO B 1 29 ? -11.609 -9.789 -4.824 1 66.06 29 PRO B C 1
ATOM 2249 O O . PRO B 1 29 ? -11.891 -8.773 -4.18 1 66.06 29 PRO B O 1
ATOM 2252 N N . LEU B 1 30 ? -12.297 -10.211 -5.816 1 67.69 30 LEU B N 1
ATOM 2253 C CA . LEU B 1 30 ? -13.273 -9.32 -6.426 1 67.69 30 LEU B CA 1
ATOM 2254 C C . LEU B 1 30 ? -14.367 -8.953 -5.43 1 67.69 30 LEU B C 1
ATOM 2256 O O . LEU B 1 30 ? -14.75 -7.785 -5.32 1 67.69 30 LEU B O 1
ATOM 2260 N N . PRO B 1 31 ? -14.789 -9.938 -4.633 1 58.19 31 PRO B N 1
ATOM 2261 C CA . PRO B 1 31 ? -15.82 -9.547 -3.664 1 58.19 31 PRO B CA 1
ATOM 2262 C C . PRO B 1 31 ? -15.305 -8.547 -2.633 1 58.19 31 PRO B C 1
ATOM 2264 O O . PRO B 1 31 ? -16.047 -7.656 -2.209 1 58.19 31 PRO B O 1
ATOM 2267 N N . THR B 1 32 ? -14.125 -8.773 -2.309 1 57.31 32 THR B N 1
ATOM 2268 C CA . THR B 1 32 ? -13.516 -7.828 -1.384 1 57.31 32 THR B CA 1
ATOM 2269 C C . THR B 1 32 ? -13.438 -6.438 -2.004 1 57.31 32 THR B C 1
ATOM 2271 O O . THR B 1 32 ? -13.773 -5.441 -1.355 1 57.31 32 THR B O 1
ATOM 2274 N N . PHE B 1 33 ? -13.016 -6.344 -3.193 1 56.81 33 PHE B N 1
ATOM 2275 C CA . PHE B 1 33 ? -12.953 -5.062 -3.885 1 56.81 33 PHE B CA 1
ATOM 2276 C C . PHE B 1 33 ? -14.344 -4.449 -4.012 1 56.81 33 PHE B C 1
ATOM 2278 O O . PHE B 1 33 ? -14.516 -3.238 -3.857 1 56.81 33 PHE B O 1
ATOM 2285 N N . TYR B 1 34 ? -15.188 -5.379 -4.262 1 58.38 34 TYR B N 1
ATOM 2286 C CA . TYR B 1 34 ? -16.562 -4.918 -4.375 1 58.38 34 TYR B CA 1
ATOM 2287 C C . TYR B 1 34 ? -17.062 -4.355 -3.047 1 58.38 34 TYR B C 1
ATOM 2289 O O . TYR B 1 34 ? -17.719 -3.312 -3.016 1 58.38 34 TYR B O 1
ATOM 2297 N N . ARG B 1 35 ? -16.734 -4.988 -2.033 1 51.09 35 ARG B N 1
ATOM 2298 C CA . ARG B 1 35 ? -17.125 -4.531 -0.703 1 51.09 35 ARG B CA 1
ATOM 2299 C C . ARG B 1 35 ? -16.406 -3.227 -0.347 1 51.09 35 ARG B C 1
ATOM 2301 O O . ARG B 1 35 ? -17.031 -2.312 0.205 1 51.09 35 ARG B O 1
ATOM 2308 N N . VAL B 1 36 ? -15.172 -3.332 -0.463 1 52.47 36 VAL B N 1
ATOM 2309 C CA . VAL B 1 36 ? -14.406 -2.117 -0.195 1 52.47 36 VAL B CA 1
ATOM 2310 C C . VAL B 1 36 ? -14.961 -0.963 -1.025 1 52.47 36 VAL B C 1
ATOM 2312 O O . VAL B 1 36 ? -15.062 0.166 -0.541 1 52.47 36 VAL B O 1
ATOM 2315 N N . TYR B 1 37 ? -15.203 -1.385 -2.215 1 51.59 37 TYR B N 1
ATOM 2316 C CA . TYR B 1 37 ? -15.812 -0.404 -3.1 1 51.59 37 TYR B CA 1
ATOM 2317 C C . TYR B 1 37 ? -17.156 0.053 -2.555 1 51.59 37 TYR B C 1
ATOM 2319 O O . TYR B 1 37 ? -17.484 1.243 -2.598 1 51.59 37 TYR B O 1
ATOM 2327 N N . ARG B 1 38 ? -17.75 -0.965 -2.043 1 48.22 38 ARG B N 1
ATOM 2328 C CA . ARG B 1 38 ? -19.062 -0.682 -1.505 1 48.22 38 ARG B CA 1
ATOM 2329 C C . ARG B 1 38 ? -18.969 -0.006 -0.141 1 48.22 38 ARG B C 1
ATOM 2331 O O . ARG B 1 38 ? -19.766 0.893 0.168 1 48.22 38 ARG B O 1
ATOM 2338 N N . LYS B 1 39 ? -17.906 -0.608 0.605 1 44.09 39 LYS B N 1
ATOM 2339 C CA . LYS B 1 39 ? -17.812 -0.087 1.966 1 44.09 39 LYS B CA 1
ATOM 2340 C C . LYS B 1 39 ? -16.828 1.083 2.035 1 44.09 39 LYS B C 1
ATOM 2342 O O . LYS B 1 39 ? -16.797 1.81 3.031 1 44.09 39 LYS B O 1
ATOM 2347 N N . LYS B 1 40 ? -16.25 1.525 1.091 1 41.94 40 LYS B N 1
ATOM 2348 C CA . LYS B 1 40 ? -15.336 2.656 0.923 1 41.94 40 LYS B CA 1
ATOM 2349 C C . LYS B 1 40 ? -14.219 2.623 1.962 1 41.94 40 LYS B C 1
ATOM 2351 O O . LYS B 1 40 ? -13.711 3.67 2.367 1 41.94 40 LYS B O 1
ATOM 2356 N N . SER B 1 41 ? -13.93 1.545 2.723 1 37.88 41 SER B N 1
ATOM 2357 C CA . SER B 1 41 ? -12.922 1.519 3.777 1 37.88 41 SER B CA 1
ATOM 2358 C C . SER B 1 41 ? -11.602 0.959 3.264 1 37.88 41 SER B C 1
ATOM 2360 O O . SER B 1 41 ? -11.578 -0.071 2.588 1 37.88 41 SER B O 1
ATOM 2362 N N . THR B 1 42 ? -10.695 1.756 2.826 1 41.41 42 THR B N 1
ATOM 2363 C CA . THR B 1 42 ? -9.43 1.352 2.227 1 41.41 42 THR B CA 1
ATOM 2364 C C . THR B 1 42 ? -8.445 0.893 3.299 1 41.41 42 THR B C 1
ATOM 2366 O O . THR B 1 42 ? -7.973 1.701 4.102 1 41.41 42 THR B O 1
ATOM 2369 N N . GLU B 1 43 ? -8.422 -0.15 3.992 1 38.09 43 GLU B N 1
ATOM 2370 C CA . GLU B 1 43 ? -7.445 -0.692 4.934 1 38.09 43 GLU B CA 1
ATOM 2371 C C . GLU B 1 43 ? -6.156 -1.098 4.223 1 38.09 43 GLU B C 1
ATOM 2373 O O . GLU B 1 43 ? -6.199 -1.68 3.137 1 38.09 43 GLU B O 1
ATOM 2378 N N . GLY B 1 44 ? -4.969 -0.719 4.766 1 36.94 44 GLY B N 1
ATOM 2379 C CA . GLY B 1 44 ? -3.635 -1.288 4.66 1 36.94 44 GLY B CA 1
ATOM 2380 C C . GLY B 1 44 ? -2.811 -0.671 3.545 1 36.94 44 GLY B C 1
ATOM 2381 O O . GLY B 1 44 ? -1.874 -1.294 3.039 1 36.94 44 GLY B O 1
ATOM 2382 N N . PHE B 1 45 ? -3.248 0.346 2.855 1 40.5 45 PHE B N 1
ATOM 2383 C CA . PHE B 1 45 ? -2.51 0.769 1.671 1 40.5 45 PHE B CA 1
ATOM 2384 C C . PHE B 1 45 ? -1.287 1.592 2.059 1 40.5 45 PHE B C 1
ATOM 2386 O O . PHE B 1 45 ? -1.349 2.408 2.98 1 40.5 45 PHE B O 1
ATOM 2393 N N . GLN B 1 46 ? -0.034 1.089 1.674 1 47.16 46 GLN B N 1
ATOM 2394 C CA . GLN B 1 46 ? 1.258 1.763 1.757 1 47.16 46 GLN B CA 1
ATOM 2395 C C . GLN B 1 46 ? 1.134 3.236 1.382 1 47.16 46 GLN B C 1
ATOM 2397 O O . GLN B 1 46 ? 1.882 4.078 1.887 1 47.16 46 GLN B O 1
ATOM 2402 N N . SER B 1 47 ? 0.335 3.49 0.673 1 58.81 47 SER B N 1
ATOM 2403 C CA . SER B 1 47 ? 0.014 4.875 0.335 1 58.81 47 SER B CA 1
ATOM 2404 C C . SER B 1 47 ? -0.794 5.539 1.442 1 58.81 47 SER B C 1
ATOM 2406 O O . SER B 1 47 ? -1.108 6.73 1.359 1 58.81 47 SER B O 1
ATOM 2408 N N . VAL B 1 48 ? -0.624 4.785 2.566 1 64.69 48 VAL B N 1
ATOM 2409 C CA . VAL B 1 48 ? -1.544 5.203 3.619 1 64.69 48 VAL B CA 1
ATOM 2410 C C . VAL B 1 48 ? -1.119 6.559 4.172 1 64.69 48 VAL B C 1
ATOM 2412 O O . VAL B 1 48 ? -1.947 7.461 4.328 1 64.69 48 VAL B O 1
ATOM 2415 N N . PRO B 1 49 ? 0.238 6.684 4.258 1 70.69 49 PRO B N 1
ATOM 2416 C CA . PRO B 1 49 ? 0.615 7.988 4.805 1 70.69 49 PRO B CA 1
ATOM 2417 C C . PRO B 1 49 ? 0.272 9.141 3.867 1 70.69 49 PRO B C 1
ATOM 2419 O O . PRO B 1 49 ? -0.14 10.211 4.324 1 70.69 49 PRO B O 1
ATOM 2422 N N . TYR B 1 50 ? 0.417 8.867 2.629 1 77.94 50 TYR B N 1
ATOM 2423 C CA . TYR B 1 50 ? 0.138 9.922 1.66 1 77.94 50 TYR B CA 1
ATOM 2424 C C . TYR B 1 50 ? -1.361 10.156 1.526 1 77.94 50 TYR B C 1
ATOM 2426 O O . TYR B 1 50 ? -1.803 11.297 1.332 1 77.94 50 TYR B O 1
ATOM 2434 N N . VAL B 1 51 ? -2.078 9.094 1.689 1 81.25 51 VAL B N 1
ATOM 2435 C CA . VAL B 1 51 ? -3.533 9.203 1.648 1 81.25 51 VAL B CA 1
ATOM 2436 C C . VAL B 1 51 ? -4.027 9.969 2.875 1 81.25 51 VAL B C 1
ATOM 2438 O O . VAL B 1 51 ? -4.875 10.859 2.76 1 81.25 51 VAL B O 1
ATOM 2441 N N . ALA B 1 52 ? -3.461 9.602 3.988 1 82.75 52 ALA B N 1
ATOM 2442 C CA . ALA B 1 52 ? -3.834 10.289 5.223 1 82.75 52 ALA B CA 1
ATOM 2443 C C . ALA B 1 52 ? -3.471 11.766 5.16 1 82.75 52 ALA B C 1
ATOM 2445 O O . ALA B 1 52 ? -4.246 12.625 5.594 1 82.75 52 ALA B O 1
ATOM 2446 N N . ALA B 1 53 ? -2.244 12.031 4.586 1 87.38 53 ALA B N 1
ATOM 2447 C CA . ALA B 1 53 ? -1.8 13.414 4.453 1 87.38 53 ALA B CA 1
ATOM 2448 C C . ALA B 1 53 ? -2.699 14.188 3.494 1 87.38 53 ALA B C 1
ATOM 2450 O O . ALA B 1 53 ? -3.023 15.352 3.74 1 87.38 53 ALA B O 1
ATOM 2451 N N . LEU B 1 54 ? -3.084 13.555 2.4 1 88.06 54 LEU B N 1
ATOM 2452 C CA . LEU B 1 54 ? -4 14.18 1.455 1 88.06 54 LEU B CA 1
ATOM 2453 C C . LEU B 1 54 ? -5.336 14.5 2.123 1 88.06 54 LEU B C 1
ATOM 2455 O O . LEU B 1 54 ? -5.844 15.617 1.998 1 88.06 54 LEU B O 1
ATOM 2459 N N . PHE B 1 55 ? -5.855 13.578 2.875 1 90.44 55 PHE B N 1
ATOM 2460 C CA . PHE B 1 55 ? -7.125 13.766 3.57 1 90.44 55 PHE B CA 1
ATOM 2461 C C . PHE B 1 55 ? -7.027 14.898 4.586 1 90.44 55 PHE B C 1
ATOM 2463 O O . PHE B 1 55 ? -7.934 15.727 4.688 1 90.44 55 PHE B O 1
ATOM 2470 N N . SER B 1 56 ? -5.914 14.867 5.281 1 91.75 56 SER B N 1
ATOM 2471 C CA . SER B 1 56 ? -5.676 15.93 6.254 1 91.75 56 SER B CA 1
ATOM 2472 C C . SER B 1 56 ? -5.68 17.297 5.586 1 91.75 56 SER B C 1
ATOM 2474 O O . SER B 1 56 ? -6.34 18.219 6.062 1 91.75 56 SER B O 1
ATOM 2476 N N . SER B 1 57 ? -4.988 17.438 4.508 1 92.44 57 SER B N 1
ATOM 2477 C CA . SER B 1 57 ? -4.918 18.703 3.777 1 92.44 57 SER B CA 1
ATOM 2478 C C . SER B 1 57 ? -6.301 19.141 3.309 1 92.44 57 SER B C 1
ATOM 2480 O O . SER B 1 57 ? -6.637 20.328 3.379 1 92.44 57 SER B O 1
ATOM 2482 N N . MET B 1 58 ? -7.09 18.234 2.871 1 91 58 MET B N 1
ATOM 2483 C CA . MET B 1 58 ? -8.445 18.547 2.424 1 91 58 MET B CA 1
ATOM 2484 C C . MET B 1 58 ? -9.297 19.047 3.582 1 91 58 MET B C 1
ATOM 2486 O O . MET B 1 58 ? -10.047 20.016 3.432 1 91 58 MET B O 1
ATOM 2490 N N . LEU B 1 59 ? -9.164 18.453 4.715 1 92.88 59 LEU B N 1
ATOM 2491 C CA . LEU B 1 59 ? -9.922 18.859 5.895 1 92.88 59 LEU B CA 1
ATOM 2492 C C . LEU B 1 59 ? -9.555 20.266 6.316 1 92.88 59 LEU B C 1
ATOM 2494 O O . LEU B 1 59 ? -10.438 21.094 6.578 1 92.88 59 LEU B O 1
ATOM 2498 N N . TRP B 1 60 ? -8.258 20.531 6.336 1 93.31 60 TRP B N 1
ATOM 2499 C CA . TRP B 1 60 ? -7.809 21.844 6.793 1 93.31 60 TRP B CA 1
ATOM 2500 C C . TRP B 1 60 ? -8.18 22.938 5.793 1 93.31 60 TRP B C 1
ATOM 2502 O O . TRP B 1 60 ? -8.461 24.062 6.176 1 93.31 60 TRP B O 1
ATOM 2512 N N . ILE B 1 61 ? -8.219 22.562 4.512 1 91.38 61 ILE B N 1
ATOM 2513 C CA . ILE B 1 61 ? -8.695 23.516 3.514 1 91.38 61 ILE B CA 1
ATOM 2514 C C . ILE B 1 61 ? -10.164 23.844 3.766 1 91.38 61 ILE B C 1
ATOM 2516 O O . ILE B 1 61 ? -10.562 25 3.766 1 91.38 61 ILE B O 1
ATOM 2520 N N . TYR B 1 62 ? -10.938 22.828 4.023 1 91.06 62 TYR B N 1
ATOM 2521 C CA . TYR B 1 62 ? -12.359 23.016 4.281 1 91.06 62 TYR B CA 1
ATOM 2522 C C . TYR B 1 62 ? -12.578 23.844 5.543 1 91.06 62 TYR B C 1
ATOM 2524 O O . TYR B 1 62 ? -13.352 24.812 5.535 1 91.06 62 TYR B O 1
ATOM 2532 N N . TYR B 1 63 ? -11.898 23.484 6.609 1 92.06 63 TYR B N 1
ATOM 2533 C CA . TYR B 1 63 ? -11.969 24.25 7.852 1 92.06 63 TYR B CA 1
ATOM 2534 C C . TYR B 1 63 ? -11.633 25.719 7.613 1 92.06 63 TYR B C 1
ATOM 2536 O O . TYR B 1 63 ? -12.352 26.609 8.078 1 92.06 63 TYR B O 1
ATOM 2544 N N . ALA B 1 64 ? -10.547 25.922 6.879 1 91.62 64 ALA B N 1
ATOM 2545 C CA . ALA B 1 64 ? -10.062 27.266 6.641 1 91.62 64 ALA B CA 1
ATOM 2546 C C . ALA B 1 64 ? -11.047 28.062 5.785 1 91.62 64 ALA B C 1
ATOM 2548 O O . ALA B 1 64 ? -11.203 29.281 5.969 1 91.62 64 ALA B O 1
ATOM 2549 N N . LEU B 1 65 ? -11.68 27.422 4.824 1 88.81 65 LEU B N 1
ATOM 2550 C CA . LEU B 1 65 ? -12.641 28.094 3.957 1 88.81 65 LEU B CA 1
ATOM 2551 C C . LEU B 1 65 ? -13.875 28.516 4.746 1 88.81 65 LEU B C 1
ATOM 2553 O O . LEU B 1 65 ? -14.445 29.578 4.48 1 88.81 65 LEU B O 1
ATOM 2557 N N . VAL B 1 66 ? -14.266 27.75 5.727 1 88.38 66 VAL B N 1
ATOM 2558 C CA . VAL B 1 66 ? -15.453 28.047 6.52 1 88.38 66 VAL B CA 1
ATOM 2559 C C . VAL B 1 66 ? -15.125 29.094 7.574 1 88.38 66 VAL B C 1
ATOM 2561 O O . VAL B 1 66 ? -15.938 29.984 7.84 1 88.38 66 VAL B O 1
ATOM 2564 N N . LYS B 1 67 ? -14.102 28.984 8.289 1 87.88 67 LYS B N 1
ATOM 2565 C CA . LYS B 1 67 ? -13.711 29.938 9.336 1 87.88 67 LYS B CA 1
ATOM 2566 C C . LYS B 1 67 ? -13.391 31.297 8.742 1 87.88 67 LYS B C 1
ATOM 2568 O O . LYS B 1 67 ? -13.523 32.312 9.422 1 87.88 67 LYS B O 1
ATOM 2573 N N . THR B 1 68 ? -13.133 31.484 7.66 1 78.75 68 THR B N 1
ATOM 2574 C CA . THR B 1 68 ? -12.773 32.719 6.957 1 78.75 68 THR B CA 1
ATOM 2575 C C . THR B 1 68 ? -11.516 33.344 7.559 1 78.75 68 THR B C 1
ATOM 2577 O O . THR B 1 68 ? -11.109 32.969 8.664 1 78.75 68 THR B O 1
ATOM 2580 N N . ASP B 1 69 ? -10.617 34 7 1 75.94 69 ASP B N 1
ATOM 2581 C CA . ASP B 1 69 ? -9.43 34.75 7.387 1 75.94 69 ASP B CA 1
ATOM 2582 C C . ASP B 1 69 ? -8.266 33.812 7.691 1 75.94 69 ASP B C 1
ATOM 2584 O O . ASP B 1 69 ? -7.484 34.062 8.617 1 75.94 69 ASP B O 1
ATOM 2588 N N . THR B 1 70 ? -8.312 32.719 7.199 1 85.25 70 THR B N 1
ATOM 2589 C CA . THR B 1 70 ? -7.246 31.734 7.41 1 85.25 70 THR B CA 1
ATOM 2590 C C . THR B 1 70 ? -6.59 31.359 6.086 1 85.25 70 THR B C 1
ATOM 2592 O O . THR B 1 70 ? -6.418 30.172 5.789 1 85.25 70 THR B O 1
ATOM 2595 N N . PHE B 1 71 ? -6.109 32.406 5.371 1 87.25 71 PHE B N 1
ATOM 2596 C CA . PHE B 1 71 ? -5.582 32.219 4.027 1 87.25 71 PHE B CA 1
ATOM 2597 C C . PHE B 1 71 ? -4.309 31.375 4.059 1 87.25 71 PHE B C 1
ATOM 2599 O O . PHE B 1 71 ? -4.07 30.547 3.166 1 87.25 71 PHE B O 1
ATOM 2606 N N . LEU B 1 72 ? -3.539 31.562 5.066 1 86.81 72 LEU B N 1
ATOM 2607 C CA . LEU B 1 72 ? -2.254 30.875 5.145 1 86.81 72 LEU B CA 1
ATOM 2608 C C . LEU B 1 72 ? -2.445 29.375 5.371 1 86.81 72 LEU B C 1
ATOM 2610 O O . LEU B 1 72 ? -1.631 28.562 4.922 1 86.81 72 LEU B O 1
ATOM 2614 N N . LEU B 1 73 ? -3.535 29.031 6.031 1 89.94 73 LEU B N 1
ATOM 2615 C CA . LEU B 1 73 ? -3.896 27.625 6.168 1 89.94 73 LEU B CA 1
ATOM 2616 C C . LEU B 1 73 ? -4.301 27.031 4.82 1 89.94 73 LEU B C 1
ATOM 2618 O O . LEU B 1 73 ? -3.967 25.891 4.516 1 89.94 73 LEU B O 1
ATOM 2622 N N . ILE B 1 74 ? -4.922 27.75 3.998 1 88.25 74 ILE B N 1
ATOM 2623 C CA . ILE B 1 74 ? -5.387 27.297 2.695 1 88.25 74 ILE B CA 1
ATOM 2624 C C . ILE B 1 74 ? -4.195 27.094 1.765 1 88.25 74 ILE B C 1
ATOM 2626 O O . ILE B 1 74 ? -4.121 26.078 1.06 1 88.25 74 ILE B O 1
ATOM 2630 N N . THR B 1 75 ? -3.268 27.984 1.768 1 89.31 75 THR B N 1
ATOM 2631 C CA . THR B 1 75 ? -2.145 27.953 0.836 1 89.31 75 THR B CA 1
ATOM 2632 C C . THR B 1 75 ? -1.32 26.688 1.036 1 89.31 75 THR B C 1
ATOM 2634 O O . THR B 1 75 ? -1.091 25.938 0.088 1 89.31 75 THR B O 1
ATOM 2637 N N . ILE B 1 76 ? -1.008 26.422 2.252 1 91.19 76 ILE B N 1
ATOM 2638 C CA . ILE B 1 76 ? -0.088 25.312 2.471 1 91.19 76 ILE B CA 1
ATOM 2639 C C . ILE B 1 76 ? -0.824 24 2.283 1 91.19 76 ILE B C 1
ATOM 2641 O O . ILE B 1 76 ? -0.253 23.031 1.773 1 91.19 76 ILE B O 1
ATOM 2645 N N . ASN B 1 77 ? -2.047 23.906 2.695 1 91.19 77 ASN B N 1
ATOM 2646 C CA . ASN B 1 77 ? -2.789 22.656 2.555 1 91.19 77 ASN B CA 1
ATOM 2647 C C . ASN B 1 77 ? -3.195 22.406 1.106 1 91.19 77 ASN B C 1
ATOM 2649 O O . ASN B 1 77 ? -3.289 21.266 0.672 1 91.19 77 ASN B O 1
ATOM 2653 N N . SER B 1 78 ? -3.359 23.5 0.259 1 87.88 78 SER B N 1
ATOM 2654 C CA . SER B 1 78 ? -3.518 23.344 -1.182 1 87.88 78 SER B CA 1
ATOM 2655 C C . SER B 1 78 ? -2.264 22.734 -1.809 1 87.88 78 SER B C 1
ATOM 2657 O O . SER B 1 78 ? -2.352 21.844 -2.654 1 87.88 78 SER B O 1
ATOM 2659 N N . PHE B 1 79 ? -1.171 23.25 -1.324 1 87.12 79 PHE B N 1
ATOM 2660 C CA . PHE B 1 79 ? 0.091 22.672 -1.77 1 87.12 79 PHE B CA 1
ATOM 2661 C C . PHE B 1 79 ? 0.196 21.219 -1.343 1 87.12 79 PHE B C 1
ATOM 2663 O O . PHE B 1 79 ? 0.632 20.359 -2.121 1 87.12 79 PHE B O 1
ATOM 2670 N N . GLY B 1 80 ? -0.193 20.906 -0.123 1 90.19 80 GLY B N 1
ATOM 2671 C CA . GLY B 1 80 ? -0.203 19.547 0.365 1 90.19 80 GLY B CA 1
ATOM 2672 C C . GL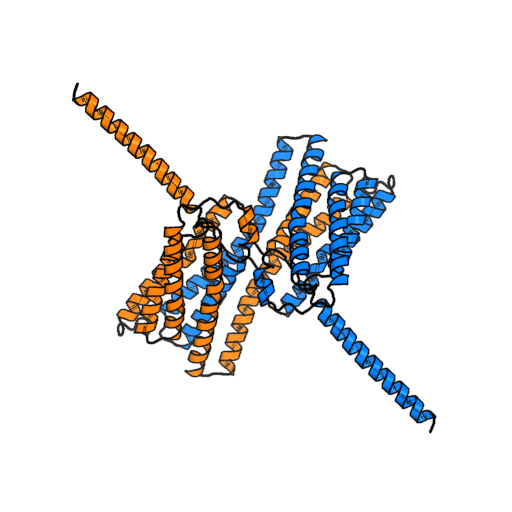Y B 1 80 ? -1.059 18.625 -0.479 1 90.19 80 GLY B C 1
ATOM 2673 O O . GLY B 1 80 ? -0.633 17.516 -0.823 1 90.19 80 GLY B O 1
ATOM 2674 N N . CYS B 1 81 ? -2.252 19.078 -0.856 1 88.5 81 CYS B N 1
ATOM 2675 C CA . CYS B 1 81 ? -3.141 18.281 -1.697 1 88.5 81 CYS B CA 1
ATOM 2676 C C . CYS B 1 81 ? -2.482 17.969 -3.035 1 88.5 81 CYS B C 1
ATOM 2678 O O . CYS B 1 81 ? -2.543 16.828 -3.504 1 88.5 81 CYS B O 1
ATOM 2680 N N . PHE B 1 82 ? -1.863 18.953 -3.551 1 87.69 82 PHE B N 1
ATOM 2681 C CA . PHE B 1 82 ? -1.203 18.797 -4.844 1 87.69 82 PHE B CA 1
ATOM 2682 C C . PHE B 1 82 ? -0.06 17.797 -4.758 1 87.69 82 PHE B C 1
ATOM 2684 O O . PHE B 1 82 ? -0.02 16.828 -5.52 1 87.69 82 PHE B O 1
ATOM 2691 N N . VAL B 1 83 ? 0.809 17.891 -3.791 1 85.62 83 VAL B N 1
ATOM 2692 C CA . VAL B 1 83 ? 2.014 17.078 -3.666 1 85.62 83 VAL B CA 1
ATOM 2693 C C . VAL B 1 83 ? 1.634 15.641 -3.275 1 85.62 83 VAL B C 1
ATOM 2695 O O . VAL B 1 83 ? 2.172 14.68 -3.824 1 85.62 83 VAL B O 1
ATOM 2698 N N . GLU B 1 84 ? 0.702 15.539 -2.361 1 84.19 84 GLU B N 1
ATOM 2699 C CA . GLU B 1 84 ? 0.306 14.211 -1.906 1 84.19 84 GLU B CA 1
ATOM 2700 C C . GLU B 1 84 ? -0.377 13.43 -3.021 1 84.19 84 GLU B C 1
ATOM 2702 O O . GLU B 1 84 ? -0.211 12.211 -3.123 1 84.19 84 GLU B O 1
ATOM 2707 N N . THR B 1 85 ? -1.173 14.094 -3.85 1 80.5 85 THR B N 1
ATOM 2708 C CA . THR B 1 85 ? -1.787 13.438 -5 1 80.5 85 THR B CA 1
ATOM 2709 C C . THR B 1 85 ? -0.72 12.891 -5.945 1 80.5 85 THR B C 1
ATOM 2711 O O . THR B 1 85 ? -0.819 11.75 -6.406 1 80.5 85 THR B O 1
ATOM 2714 N N . ILE B 1 86 ? 0.34 13.617 -6.121 1 79.19 86 ILE B N 1
ATOM 2715 C CA . ILE B 1 86 ? 1.448 13.211 -6.977 1 79.19 86 ILE B CA 1
ATOM 2716 C C . ILE B 1 86 ? 2.158 12.008 -6.367 1 79.19 86 ILE B C 1
ATOM 2718 O O . ILE B 1 86 ? 2.469 11.039 -7.07 1 79.19 86 ILE B O 1
ATOM 2722 N N . TYR B 1 87 ? 2.342 12.047 -5.094 1 75.5 87 TYR B N 1
ATOM 2723 C CA . TYR B 1 87 ? 3.021 10.945 -4.422 1 75.5 87 TYR B CA 1
ATOM 2724 C C . TYR B 1 87 ? 2.23 9.648 -4.566 1 75.5 87 TYR B C 1
ATOM 2726 O O . TYR B 1 87 ? 2.807 8.586 -4.801 1 75.5 87 TYR B O 1
ATOM 2734 N N . ILE B 1 88 ? 0.993 9.742 -4.395 1 74.56 88 ILE B N 1
ATOM 2735 C CA . ILE B 1 88 ? 0.13 8.57 -4.457 1 74.56 88 ILE B CA 1
ATOM 2736 C C . ILE B 1 88 ? 0.188 7.957 -5.852 1 74.56 88 ILE B C 1
ATOM 2738 O O . ILE B 1 88 ? 0.373 6.746 -6 1 74.56 88 ILE B O 1
ATOM 2742 N N . ILE B 1 89 ? 0.132 8.758 -6.883 1 71.75 89 ILE B N 1
ATOM 2743 C CA . ILE B 1 89 ? 0.171 8.305 -8.273 1 71.75 89 ILE B CA 1
ATOM 2744 C C . ILE B 1 89 ? 1.556 7.75 -8.594 1 71.75 89 ILE B C 1
ATOM 2746 O O . ILE B 1 89 ? 1.677 6.688 -9.211 1 71.75 89 ILE B O 1
ATOM 2750 N N . TYR B 1 90 ? 2.537 8.406 -8.117 1 70.31 90 TYR B N 1
ATOM 2751 C CA . TYR B 1 90 ? 3.908 8.023 -8.43 1 70.31 90 TYR B CA 1
ATOM 2752 C C . TYR B 1 90 ? 4.285 6.727 -7.727 1 70.31 90 TYR B C 1
ATOM 2754 O O . TYR B 1 90 ? 5.039 5.914 -8.273 1 70.31 90 TYR B O 1
ATOM 2762 N N . THR B 1 91 ? 3.789 6.645 -6.59 1 68 91 THR B N 1
ATOM 2763 C CA . THR B 1 91 ? 4.07 5.398 -5.891 1 68 91 THR B CA 1
ATOM 2764 C C . THR B 1 91 ? 3.535 4.203 -6.676 1 68 91 THR B C 1
ATOM 2766 O O . THR B 1 91 ? 4.223 3.193 -6.828 1 68 91 THR B O 1
ATOM 2769 N N . ALA B 1 92 ? 2.318 4.301 -7.16 1 67.19 92 ALA B N 1
ATOM 2770 C CA . ALA B 1 92 ? 1.735 3.236 -7.973 1 67.19 92 ALA B CA 1
ATOM 2771 C C . ALA B 1 92 ? 2.549 3.006 -9.242 1 67.19 92 ALA B C 1
ATOM 2773 O O . ALA B 1 92 ? 2.807 1.861 -9.625 1 67.19 92 ALA B O 1
ATOM 2774 N N . LYS B 1 93 ? 3.004 4.012 -9.852 1 69.06 93 LYS B N 1
ATOM 2775 C CA . LYS B 1 93 ? 3.805 3.93 -11.07 1 69.06 93 LYS B CA 1
ATOM 2776 C C . LYS B 1 93 ? 5.164 3.301 -10.789 1 69.06 93 LYS B C 1
ATOM 2778 O O . LYS B 1 93 ? 5.645 2.477 -11.57 1 69.06 93 LYS B O 1
ATOM 2783 N N . LEU B 1 94 ? 5.668 3.766 -9.695 1 68.56 94 LEU B N 1
ATOM 2784 C CA . LEU B 1 94 ? 6.988 3.252 -9.344 1 68.56 94 LEU B CA 1
ATOM 2785 C C . LEU B 1 94 ? 6.934 1.753 -9.07 1 68.56 94 LEU B C 1
ATOM 2787 O O . LEU B 1 94 ? 7.84 1.014 -9.461 1 68.56 94 LEU B O 1
ATOM 2791 N N . ILE B 1 95 ? 5.871 1.41 -8.477 1 68.56 95 ILE B N 1
ATOM 2792 C CA . ILE B 1 95 ? 5.715 -0.007 -8.164 1 68.56 95 ILE B CA 1
ATOM 2793 C C . ILE B 1 95 ? 5.598 -0.807 -9.461 1 68.56 95 ILE B C 1
ATOM 2795 O O . ILE B 1 95 ? 6.211 -1.868 -9.602 1 68.56 95 ILE B O 1
ATOM 2799 N N . LEU B 1 96 ? 4.859 -0.313 -10.391 1 72.5 96 LEU B N 1
ATOM 2800 C CA . LEU B 1 96 ? 4.719 -0.978 -11.68 1 72.5 96 LEU B CA 1
ATOM 2801 C C . LEU B 1 96 ? 6.043 -0.977 -12.438 1 72.5 96 LEU B C 1
ATOM 2803 O O . LEU B 1 96 ? 6.414 -1.982 -13.047 1 72.5 96 LEU B O 1
ATOM 2807 N N . LEU B 1 97 ? 6.746 0.135 -12.32 1 71.75 97 LEU B N 1
ATOM 2808 C CA . LEU B 1 97 ? 8.031 0.255 -13 1 71.75 97 LEU B CA 1
ATOM 2809 C C . LEU B 1 97 ? 9.047 -0.71 -12.406 1 71.75 97 LEU B C 1
ATOM 2811 O O . LEU B 1 97 ? 9.812 -1.344 -13.141 1 71.75 97 LEU B O 1
ATOM 2815 N N . LEU B 1 98 ? 8.969 -0.837 -11.125 1 72.75 98 LEU B N 1
ATOM 2816 C CA . LEU B 1 98 ? 9.875 -1.774 -10.469 1 72.75 98 LEU B CA 1
ATOM 2817 C C . LEU B 1 98 ? 9.578 -3.207 -10.898 1 72.75 98 LEU B C 1
ATOM 2819 O O . LEU B 1 98 ? 10.5 -4 -11.094 1 72.75 98 LEU B O 1
ATOM 2823 N N . ASN B 1 99 ? 8.305 -3.486 -11.016 1 77.25 99 ASN B N 1
ATOM 2824 C CA . ASN B 1 99 ? 7.906 -4.809 -11.492 1 77.25 99 ASN B CA 1
ATOM 2825 C C . ASN B 1 99 ? 8.461 -5.09 -12.883 1 77.25 99 ASN B C 1
ATOM 2827 O O . ASN B 1 99 ? 9.117 -6.109 -13.102 1 77.25 99 ASN B O 1
ATOM 2831 N N . VAL B 1 100 ? 8.367 -4.176 -13.781 1 80 100 VAL B N 1
ATOM 2832 C CA . VAL B 1 100 ? 8.805 -4.332 -15.164 1 80 100 VAL B CA 1
ATOM 2833 C C . VAL B 1 100 ? 10.328 -4.289 -15.234 1 80 100 VAL B C 1
ATOM 2835 O O . VAL B 1 100 ? 10.945 -5.027 -16 1 80 100 VAL B O 1
ATOM 2838 N N . GLY B 1 101 ? 10.922 -3.393 -14.375 1 80.94 101 GLY B N 1
ATOM 2839 C CA . GLY B 1 101 ? 12.367 -3.275 -14.344 1 80.94 101 GLY B CA 1
ATOM 2840 C C . GLY B 1 101 ? 13.062 -4.539 -13.875 1 80.94 101 GLY B C 1
ATOM 2841 O O . GLY B 1 101 ? 13.992 -5.023 -14.531 1 80.94 101 GLY B O 1
ATOM 2842 N N . LEU B 1 102 ? 12.609 -5.039 -12.734 1 83.5 102 LEU B N 1
ATOM 2843 C CA . LEU B 1 102 ? 13.18 -6.27 -12.203 1 83.5 102 LEU B CA 1
ATOM 2844 C C . LEU B 1 102 ? 12.992 -7.422 -13.18 1 83.5 102 LEU B C 1
ATOM 2846 O O . LEU B 1 102 ? 13.906 -8.219 -13.398 1 83.5 102 LEU B O 1
ATOM 2850 N N . PHE B 1 103 ? 11.828 -7.527 -13.75 1 91.38 103 PHE B N 1
ATOM 2851 C CA . PHE B 1 103 ? 11.562 -8.555 -14.75 1 91.38 103 PHE B CA 1
ATOM 2852 C C . PHE B 1 103 ? 12.492 -8.391 -15.953 1 91.38 103 PHE B C 1
ATOM 2854 O O . PHE B 1 103 ? 13.062 -9.367 -16.438 1 91.38 103 PHE B O 1
ATOM 2861 N N . GLY B 1 104 ? 12.594 -7.109 -16.406 1 87.06 104 GLY B N 1
ATOM 2862 C CA . GLY B 1 104 ? 13.484 -6.84 -17.516 1 87.06 104 GLY B CA 1
ATOM 2863 C C . GLY B 1 104 ? 14.922 -7.242 -17.25 1 87.06 104 GLY B C 1
ATOM 2864 O O . GLY B 1 104 ? 15.594 -7.781 -18.125 1 87.06 104 GLY B O 1
ATOM 2865 N N . LEU B 1 105 ? 15.336 -6.965 -16.078 1 87.5 105 LEU B N 1
ATOM 2866 C CA . LEU B 1 105 ? 16.688 -7.344 -15.664 1 87.5 105 LEU B CA 1
ATOM 2867 C C . LEU B 1 105 ? 16.859 -8.859 -15.711 1 87.5 105 LEU B C 1
ATOM 2869 O O . LEU B 1 105 ? 17.891 -9.359 -16.172 1 87.5 105 LEU B O 1
ATOM 2873 N N . ILE B 1 106 ? 15.906 -9.594 -15.203 1 91.25 106 ILE B N 1
ATOM 2874 C CA . ILE B 1 106 ? 15.953 -11.047 -15.227 1 91.25 106 ILE B CA 1
ATOM 2875 C C . ILE B 1 106 ? 16.016 -11.539 -16.672 1 91.25 106 ILE B C 1
ATOM 2877 O O . ILE B 1 106 ? 16.797 -12.43 -17 1 91.25 106 ILE B O 1
ATOM 2881 N N . VAL B 1 107 ? 15.195 -10.922 -17.547 1 90.81 107 VAL B N 1
ATOM 2882 C CA . VAL B 1 107 ? 15.18 -11.289 -18.953 1 90.81 107 VAL B CA 1
ATOM 2883 C C . VAL B 1 107 ? 16.562 -11.039 -19.562 1 90.81 107 VAL B C 1
ATOM 2885 O O . VAL B 1 107 ? 17.109 -11.914 -20.234 1 90.81 107 VAL B O 1
ATOM 2888 N N . LEU B 1 108 ? 17.094 -9.836 -19.234 1 87.44 108 LEU B N 1
ATOM 2889 C CA . LEU B 1 108 ? 18.375 -9.453 -19.797 1 87.44 108 LEU B CA 1
ATOM 2890 C C . LEU B 1 108 ? 19.484 -10.391 -19.312 1 87.44 108 LEU B C 1
ATOM 2892 O O . LEU B 1 108 ? 20.266 -10.898 -20.125 1 87.44 108 LEU B O 1
ATOM 2896 N N . ILE B 1 109 ? 19.547 -10.711 -18.062 1 89.5 109 ILE B N 1
ATOM 2897 C CA . ILE B 1 109 ? 20.578 -11.547 -17.453 1 89.5 109 ILE B CA 1
ATOM 2898 C C . ILE B 1 109 ? 20.469 -12.969 -18.016 1 89.5 109 ILE B C 1
ATOM 2900 O O . ILE B 1 109 ? 21.484 -13.586 -18.359 1 89.5 109 ILE B O 1
ATOM 2904 N N . THR B 1 110 ? 19.25 -13.477 -18.047 1 91.44 110 THR B N 1
ATOM 2905 C CA . THR B 1 110 ? 19.094 -14.852 -18.516 1 91.44 110 THR B CA 1
ATOM 2906 C C . THR B 1 110 ? 19.438 -14.969 -20 1 91.44 110 THR B C 1
ATOM 2908 O O . THR B 1 110 ? 19.984 -15.984 -20.422 1 91.44 110 THR B O 1
ATOM 2911 N N . LEU B 1 111 ? 19.109 -13.953 -20.781 1 89.06 111 LEU B N 1
ATOM 2912 C CA . LEU B 1 111 ? 19.406 -13.977 -22.203 1 89.06 111 LEU B CA 1
ATOM 2913 C C . LEU B 1 111 ? 20.906 -13.891 -22.453 1 89.06 111 LEU B C 1
ATOM 2915 O O . LEU B 1 111 ? 21.422 -14.531 -23.375 1 89.06 111 LEU B O 1
ATOM 2919 N N . LEU B 1 112 ? 21.625 -13.133 -21.641 1 90.31 112 LEU B N 1
ATOM 2920 C CA . LEU B 1 112 ? 23.047 -12.883 -21.859 1 90.31 112 LEU B CA 1
ATOM 2921 C C . LEU B 1 112 ? 23.891 -14.031 -21.297 1 90.31 112 LEU B C 1
ATOM 2923 O O . LEU B 1 112 ? 24.922 -14.383 -21.875 1 90.31 112 LEU B O 1
ATOM 2927 N N . LEU B 1 113 ? 23.406 -14.609 -20.281 1 91.69 113 LEU B N 1
ATOM 2928 C CA . LEU B 1 113 ? 24.281 -15.516 -19.547 1 91.69 113 LEU B CA 1
ATOM 2929 C C . LEU B 1 113 ? 23.984 -16.969 -19.891 1 91.69 113 LEU B C 1
ATOM 2931 O O . LEU B 1 113 ? 24.797 -17.859 -19.641 1 91.69 113 LEU B O 1
ATOM 2935 N N . THR B 1 114 ? 22.828 -17.25 -20.297 1 90.62 114 THR B N 1
ATOM 2936 C C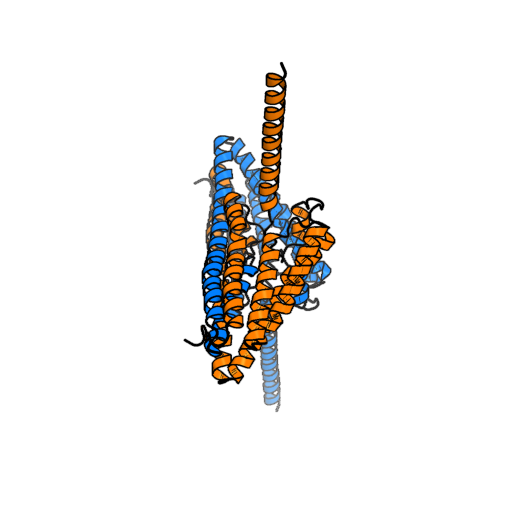A . THR B 1 114 ? 22.453 -18.641 -20.5 1 90.62 114 THR B CA 1
ATOM 2937 C C . THR B 1 114 ? 21.828 -18.828 -21.875 1 90.62 114 THR B C 1
ATOM 2939 O O . THR B 1 114 ? 21.359 -17.859 -22.484 1 90.62 114 THR B O 1
ATOM 2942 N N . LYS B 1 115 ? 21.906 -20.141 -22.328 1 89.06 115 LYS B N 1
ATOM 2943 C CA . LYS B 1 115 ? 21.266 -20.516 -23.594 1 89.06 115 LYS B CA 1
ATOM 2944 C C . LYS B 1 115 ? 20.625 -21.891 -23.484 1 89.06 115 LYS B C 1
ATOM 2946 O O . LYS B 1 115 ? 21.078 -22.734 -22.719 1 89.06 115 LYS B O 1
ATOM 2951 N N . GLY B 1 116 ? 19.5 -22.047 -24.312 1 88.25 116 GLY B N 1
ATOM 2952 C CA . GLY B 1 116 ? 18.875 -23.344 -24.422 1 88.25 116 GLY B CA 1
ATOM 2953 C C . GLY B 1 116 ? 18.359 -23.875 -23.094 1 88.25 116 GLY B C 1
ATOM 2954 O O . GLY B 1 116 ? 17.625 -23.188 -22.391 1 88.25 116 GLY B O 1
ATOM 2955 N N . GLU B 1 117 ? 18.859 -25.078 -22.766 1 90.06 117 GLU B N 1
ATOM 2956 C CA . GLU B 1 117 ? 18.344 -25.781 -21.578 1 90.06 117 GLU B CA 1
ATOM 2957 C C . GLU B 1 117 ? 18.828 -25.109 -20.297 1 90.06 117 GLU B C 1
ATOM 2959 O O . GLU B 1 117 ? 18.125 -25.125 -19.281 1 90.06 117 GLU B O 1
ATOM 2964 N N . ASN B 1 118 ? 19.953 -24.516 -20.359 1 90.88 118 ASN B N 1
ATOM 2965 C CA . ASN B 1 118 ? 20.484 -23.828 -19.203 1 90.88 118 ASN B CA 1
ATOM 2966 C C . ASN B 1 118 ? 19.625 -22.625 -18.828 1 90.88 118 ASN B C 1
ATOM 2968 O O . ASN B 1 118 ? 19.484 -22.297 -17.656 1 90.88 118 ASN B O 1
ATOM 2972 N N . ARG B 1 119 ? 19.062 -22 -19.859 1 89.31 119 ARG B N 1
ATOM 2973 C CA . ARG B 1 119 ? 18.172 -20.875 -19.609 1 89.31 119 ARG B CA 1
ATOM 2974 C C . ARG B 1 119 ? 16.891 -21.328 -18.938 1 89.31 119 ARG B C 1
ATOM 2976 O O . ARG B 1 119 ? 16.391 -20.672 -18 1 89.31 119 ARG B O 1
ATOM 2983 N N . VAL B 1 120 ? 16.391 -22.484 -19.344 1 91.25 120 VAL B N 1
ATOM 2984 C CA . VAL B 1 120 ? 15.18 -23.047 -18.75 1 91.25 120 VAL B CA 1
ATOM 2985 C C . VAL B 1 120 ? 15.422 -23.391 -17.281 1 91.25 120 VAL B C 1
ATOM 2987 O O . VAL B 1 120 ? 14.586 -23.109 -16.422 1 91.25 120 VAL B O 1
ATOM 2990 N N . THR B 1 121 ? 16.578 -23.953 -17.016 1 92.19 121 THR B N 1
ATOM 2991 C CA . THR B 1 121 ? 16.938 -24.359 -15.664 1 92.19 121 THR B CA 1
ATOM 2992 C C . THR B 1 121 ? 17.062 -23.141 -14.75 1 92.19 121 THR B C 1
ATOM 2994 O O . THR B 1 121 ? 16.516 -23.109 -13.648 1 92.19 121 THR B O 1
ATOM 2997 N N . LEU B 1 122 ? 17.703 -22.141 -15.273 1 91.62 122 LEU B N 1
ATOM 2998 C CA . LEU B 1 122 ? 17.891 -20.938 -14.484 1 91.62 122 LEU B CA 1
ATOM 2999 C C . LEU B 1 122 ? 16.547 -20.25 -14.219 1 91.62 122 LEU B C 1
ATOM 3001 O O . LEU B 1 122 ? 16.234 -19.906 -13.07 1 91.62 122 LEU B O 1
ATOM 3005 N N . LEU B 1 123 ? 15.781 -20.094 -15.219 1 91.69 123 LEU B N 1
ATOM 3006 C CA . LEU B 1 123 ? 14.469 -19.469 -15.078 1 91.69 123 LEU B CA 1
ATOM 3007 C C . LEU B 1 123 ? 13.578 -20.297 -14.164 1 91.69 123 LEU B C 1
ATOM 3009 O O . LEU B 1 123 ? 12.82 -19.75 -13.359 1 91.69 123 LEU B O 1
ATOM 3013 N N . GLY B 1 124 ? 13.641 -21.609 -14.328 1 93.69 124 GLY B N 1
ATOM 3014 C CA . GLY B 1 124 ? 12.883 -22.484 -13.461 1 93.69 124 GLY B CA 1
ATOM 3015 C C . GLY B 1 124 ? 13.164 -22.266 -11.984 1 93.69 124 GLY B C 1
ATOM 3016 O O . GLY B 1 124 ? 12.242 -22.109 -11.188 1 93.69 124 GLY B O 1
ATOM 3017 N N . TRP B 1 125 ? 14.367 -22.125 -11.695 1 92.38 125 TRP B N 1
ATOM 3018 C CA . TRP B 1 125 ? 14.75 -21.938 -10.297 1 92.38 125 TRP B CA 1
ATOM 3019 C C . TRP B 1 125 ? 14.391 -20.547 -9.812 1 92.38 125 TRP B C 1
ATOM 3021 O O . TRP B 1 125 ? 14.039 -20.359 -8.641 1 92.38 125 TRP B O 1
ATOM 3031 N N . ILE B 1 126 ? 14.492 -19.625 -10.656 1 91.44 126 ILE B N 1
ATOM 3032 C CA . ILE B 1 126 ? 14.047 -18.281 -10.305 1 91.44 126 ILE B CA 1
ATOM 3033 C C . ILE B 1 126 ? 12.547 -18.297 -9.992 1 91.44 126 ILE B C 1
ATOM 3035 O O . ILE B 1 126 ? 12.109 -17.734 -8.992 1 91.44 126 ILE B O 1
ATOM 3039 N N . CYS B 1 127 ? 11.727 -18.938 -10.812 1 92.88 127 CYS B N 1
ATOM 3040 C CA . CYS B 1 127 ? 10.289 -19.062 -10.617 1 92.88 127 CYS B CA 1
ATOM 3041 C C . CYS B 1 127 ? 9.977 -19.797 -9.305 1 92.88 127 CYS B C 1
ATOM 3043 O O . CYS B 1 127 ? 9.125 -19.344 -8.539 1 92.88 127 CYS B O 1
ATOM 3045 N N . VAL B 1 128 ? 10.727 -20.859 -9.039 1 93.19 128 VAL B N 1
ATOM 3046 C CA . VAL B 1 128 ? 10.531 -21.625 -7.812 1 93.19 128 VAL B CA 1
ATOM 3047 C C . VAL B 1 128 ? 10.883 -20.766 -6.602 1 93.19 128 VAL B C 1
ATOM 3049 O O . VAL B 1 128 ? 10.133 -20.719 -5.625 1 93.19 128 VAL B O 1
ATOM 3052 N N . GLY B 1 129 ? 12.023 -20.094 -6.648 1 92.56 129 GLY B N 1
ATOM 3053 C CA . GLY B 1 129 ? 12.43 -19.219 -5.559 1 92.56 129 GLY B CA 1
ATOM 3054 C C . GLY B 1 129 ? 11.406 -18.156 -5.234 1 92.56 129 GLY B C 1
ATOM 3055 O O . GLY B 1 129 ? 11.094 -17.922 -4.062 1 92.56 129 GLY B O 1
ATOM 3056 N N . PHE B 1 130 ? 10.93 -17.547 -6.238 1 91.12 130 PHE B N 1
ATOM 3057 C CA . PHE B 1 130 ? 9.938 -16.5 -6.02 1 91.12 130 PHE B CA 1
ATOM 3058 C C . PHE B 1 130 ? 8.641 -17.094 -5.484 1 91.12 130 PHE B C 1
ATOM 3060 O O . PHE B 1 130 ? 8.031 -16.547 -4.562 1 91.12 130 PHE B O 1
ATOM 3067 N N . ALA B 1 131 ? 8.188 -18.203 -6.043 1 90.62 131 ALA B N 1
ATOM 3068 C CA . ALA B 1 131 ? 6.965 -18.859 -5.598 1 90.62 131 ALA B CA 1
ATOM 3069 C C . ALA B 1 131 ? 7.047 -19.234 -4.121 1 90.62 131 ALA B C 1
ATOM 3071 O O . ALA B 1 131 ? 6.09 -19.031 -3.371 1 90.62 131 ALA B O 1
ATOM 3072 N N . VAL B 1 132 ? 8.148 -19.656 -3.727 1 88.88 132 VAL B N 1
ATOM 3073 C CA . VAL B 1 132 ? 8.344 -20.062 -2.338 1 88.88 132 VAL B CA 1
ATOM 3074 C C . VAL B 1 132 ? 8.336 -18.828 -1.438 1 88.88 132 VAL B C 1
ATOM 3076 O O . VAL B 1 132 ? 7.789 -18.859 -0.334 1 88.88 132 VAL B O 1
ATOM 3079 N N . SER B 1 133 ? 8.859 -17.75 -1.907 1 86.56 133 SER B N 1
ATOM 3080 C CA . SER B 1 133 ? 8.938 -16.531 -1.108 1 86.56 133 SER B CA 1
ATOM 3081 C C . SER B 1 133 ? 7.551 -15.961 -0.848 1 86.56 133 SER B C 1
ATOM 3083 O O . SER B 1 133 ? 7.316 -15.328 0.186 1 86.56 133 SER B O 1
ATOM 3085 N N . VAL B 1 134 ? 6.66 -16.188 -1.735 1 83.56 134 VAL B N 1
ATOM 3086 C CA . VAL B 1 134 ? 5.312 -15.633 -1.608 1 83.56 134 VAL B CA 1
ATOM 3087 C C . VAL B 1 134 ? 4.566 -16.344 -0.482 1 83.56 134 VAL B C 1
ATOM 3089 O O . VAL B 1 134 ? 3.551 -15.859 0.01 1 83.56 134 VAL B O 1
ATOM 3092 N N . PHE B 1 135 ? 5.047 -17.469 0.037 1 81.81 135 PHE B N 1
ATOM 3093 C CA . PHE B 1 135 ? 4.375 -18.203 1.094 1 81.81 135 PHE B CA 1
ATOM 3094 C C . PHE B 1 135 ? 4.656 -17.594 2.457 1 81.81 135 PHE B C 1
ATOM 3096 O O . PHE B 1 135 ? 4.105 -18.031 3.469 1 81.81 135 PHE B O 1
ATOM 3103 N N . VAL B 1 136 ? 5.438 -16.594 2.457 1 76.56 136 VAL B N 1
ATOM 3104 C CA . VAL B 1 136 ? 5.66 -15.836 3.688 1 76.56 136 VAL B CA 1
ATOM 3105 C C . VAL B 1 136 ? 4.34 -15.258 4.184 1 76.56 136 VAL B C 1
ATOM 3107 O O . VAL B 1 136 ? 4.066 -15.25 5.387 1 76.56 136 VAL B O 1
ATOM 3110 N N . SER B 1 137 ? 3.475 -14.82 3.307 1 70.88 137 SER B N 1
ATOM 3111 C CA . SER B 1 137 ? 2.195 -14.211 3.658 1 70.88 137 SER B CA 1
ATOM 3112 C C . SER B 1 137 ? 1.272 -15.219 4.336 1 70.88 137 SER B C 1
ATOM 3114 O O . SER B 1 137 ? 0.771 -14.969 5.434 1 70.88 137 SER B O 1
ATOM 3116 N N . PRO B 1 138 ? 1.051 -16.391 3.793 1 75.25 138 PRO B N 1
ATOM 3117 C CA . PRO B 1 138 ? 0.246 -17.406 4.477 1 75.25 138 PRO B CA 1
ATOM 3118 C C . PRO B 1 138 ? 0.814 -17.797 5.84 1 75.25 138 PRO B C 1
ATOM 3120 O O . PRO B 1 138 ? 0.056 -18.094 6.766 1 75.25 138 PRO B O 1
ATOM 3123 N N . LEU B 1 139 ? 2.07 -17.766 5.941 1 79.69 139 LEU B N 1
ATOM 3124 C CA . LEU B 1 139 ? 2.695 -18.078 7.223 1 79.69 139 LEU B CA 1
ATOM 3125 C C . LEU B 1 139 ? 2.354 -17.031 8.266 1 79.69 139 LEU B C 1
ATOM 3127 O O . LEU B 1 139 ? 2.07 -17.359 9.422 1 79.69 139 LEU B O 1
ATOM 3131 N N . SER B 1 140 ? 2.355 -15.852 7.836 1 71.69 140 SER B N 1
ATOM 3132 C CA . SER B 1 140 ? 2.002 -14.766 8.742 1 71.69 140 SER B CA 1
ATOM 3133 C C . SER B 1 140 ? 0.54 -14.852 9.164 1 71.69 140 SER B C 1
ATOM 3135 O O . SER B 1 140 ? 0.206 -14.586 10.32 1 71.69 140 SER B O 1
ATOM 3137 N N . VAL B 1 141 ? -0.307 -15.203 8.266 1 73.31 141 VAL B N 1
ATOM 3138 C CA . VAL B 1 141 ? -1.729 -15.359 8.555 1 73.31 141 VAL B CA 1
ATOM 3139 C C . VAL B 1 141 ? -1.938 -16.516 9.523 1 73.31 141 VAL B C 1
ATOM 3141 O O . VAL B 1 141 ? -2.738 -16.422 10.453 1 73.31 141 VAL B O 1
ATOM 3144 N N . ILE B 1 142 ? -1.255 -17.547 9.266 1 82.19 142 ILE B N 1
ATOM 3145 C CA . ILE B 1 142 ? -1.337 -18.719 10.133 1 82.19 142 ILE B CA 1
ATOM 3146 C C . ILE B 1 142 ? -0.945 -18.328 11.555 1 82.19 142 ILE B C 1
ATOM 3148 O O . ILE B 1 142 ? -1.645 -18.672 12.516 1 82.19 142 ILE B O 1
ATOM 3152 N N . LYS B 1 143 ? 0.088 -17.578 11.664 1 82.06 143 LYS B N 1
ATOM 3153 C CA . LYS B 1 143 ? 0.528 -17.125 12.977 1 82.06 143 LYS B CA 1
ATOM 3154 C C . LYS B 1 143 ? -0.545 -16.266 13.648 1 82.06 143 LYS B C 1
ATOM 3156 O O . LYS B 1 143 ? -0.837 -16.438 14.836 1 82.06 143 LYS B O 1
ATOM 3161 N N . LEU B 1 144 ? -1.079 -15.422 12.914 1 73.12 144 LEU B N 1
ATOM 3162 C CA . LEU B 1 144 ? -2.104 -14.516 13.422 1 73.12 144 LEU B CA 1
ATOM 3163 C C . LEU B 1 144 ? -3.328 -15.289 13.898 1 73.12 144 LEU B C 1
ATOM 3165 O O . LEU B 1 144 ? -3.863 -15.016 14.977 1 73.12 144 LEU B O 1
ATOM 3169 N N . VAL B 1 145 ? -3.736 -16.219 13.148 1 80.25 145 VAL B N 1
ATOM 3170 C CA . VAL B 1 145 ? -4.934 -17 13.438 1 80.25 145 VAL B CA 1
ATOM 3171 C C . VAL B 1 145 ? -4.703 -17.859 14.688 1 80.25 145 VAL B C 1
ATOM 3173 O O . VAL B 1 145 ? -5.594 -17.984 15.523 1 80.25 145 VAL B O 1
ATOM 3176 N N . ILE B 1 146 ? -3.574 -18.312 14.742 1 86.56 146 ILE B N 1
ATOM 3177 C CA . ILE B 1 146 ? -3.25 -19.125 15.906 1 86.56 146 ILE B CA 1
ATOM 3178 C C . ILE B 1 146 ? -3.205 -18.25 17.156 1 86.56 146 ILE B C 1
ATOM 3180 O O . ILE B 1 146 ? -3.693 -18.656 18.219 1 86.56 146 ILE B O 1
ATOM 3184 N N . LYS B 1 147 ? -2.742 -17.078 16.938 1 81.56 147 LYS B N 1
ATOM 3185 C CA . LYS B 1 147 ? -2.604 -16.172 18.062 1 81.56 147 LYS B CA 1
ATOM 3186 C C . LYS B 1 147 ? -3.961 -15.633 18.516 1 81.56 147 LYS B C 1
ATOM 3188 O O . LYS B 1 147 ? -4.223 -15.508 19.719 1 81.56 147 LYS B O 1
ATOM 3193 N N . THR B 1 148 ? -4.711 -15.375 17.578 1 75.94 148 THR B N 1
ATOM 3194 C CA . THR B 1 148 ? -5.98 -14.734 17.875 1 75.94 148 THR B CA 1
ATOM 3195 C C . THR B 1 148 ? -7.082 -15.766 18.078 1 75.94 148 THR B C 1
ATOM 3197 O O . THR B 1 148 ? -8.164 -15.445 18.562 1 75.94 148 THR B O 1
ATOM 3200 N N . LYS B 1 149 ? -6.805 -16.953 17.625 1 85.5 149 LYS B N 1
ATOM 3201 C CA . LYS B 1 149 ? -7.781 -18.047 17.672 1 85.5 149 LYS B CA 1
ATOM 3202 C C . LYS B 1 149 ? -9.047 -17.672 16.906 1 85.5 149 LYS B C 1
ATOM 3204 O O . LYS B 1 149 ? -10.156 -17.984 17.344 1 85.5 149 LYS B O 1
ATOM 3209 N N . SER B 1 150 ? -8.859 -16.922 15.906 1 77.12 150 SER B N 1
ATOM 3210 C CA . SER B 1 150 ? -9.977 -16.484 15.07 1 77.12 150 SER B CA 1
ATOM 3211 C C . SER B 1 150 ? -9.617 -16.578 13.586 1 77.12 150 SER B C 1
ATOM 3213 O O . SER B 1 150 ? -8.539 -16.156 13.18 1 77.12 150 SER B O 1
ATOM 3215 N N . ALA B 1 151 ? -10.578 -17.125 12.875 1 76.44 151 ALA B N 1
ATOM 3216 C CA . ALA B 1 151 ? -10.352 -17.266 11.438 1 76.44 151 ALA B CA 1
ATOM 3217 C C . ALA B 1 151 ? -11.07 -16.172 10.664 1 76.44 151 ALA B C 1
ATOM 3219 O O . ALA B 1 151 ? -11.32 -16.312 9.461 1 76.44 151 ALA B O 1
ATOM 3220 N N . GLU B 1 152 ? -11.398 -15.148 11.328 1 66.88 152 GLU B N 1
ATOM 3221 C CA . GLU B 1 152 ? -12.195 -14.078 10.742 1 66.88 152 GLU B CA 1
ATOM 3222 C C . GLU B 1 152 ? -11.523 -13.5 9.508 1 66.88 152 GLU B C 1
ATOM 3224 O O . GLU B 1 152 ? -12.195 -13.094 8.555 1 66.88 152 GLU B O 1
ATOM 3229 N N . PHE B 1 153 ? -10.273 -13.625 9.414 1 58.69 153 PHE B N 1
ATOM 3230 C CA . PHE B 1 153 ? -9.547 -12.992 8.32 1 58.69 153 PHE B CA 1
ATOM 3231 C C . PHE B 1 153 ? -9.117 -14.023 7.285 1 58.69 153 PHE B C 1
ATOM 3233 O O . PHE B 1 153 ? -8.406 -13.695 6.336 1 58.69 153 PHE B O 1
ATOM 3240 N N . MET B 1 154 ? -9.586 -15.219 7.426 1 68.62 154 MET B N 1
ATOM 3241 C CA . MET B 1 154 ? -9.203 -16.25 6.469 1 68.62 154 MET B CA 1
ATOM 3242 C C . MET B 1 154 ? -10.375 -16.609 5.566 1 68.62 154 MET B C 1
ATOM 3244 O O . MET B 1 154 ? -11.367 -17.188 6.027 1 68.62 154 MET B O 1
ATOM 3248 N N . PRO B 1 155 ? -10.273 -16.25 4.281 1 66.94 155 PRO B N 1
ATOM 3249 C CA . PRO B 1 155 ? -11.32 -16.703 3.357 1 66.94 155 PRO B CA 1
ATOM 3250 C C . PRO B 1 155 ? -11.195 -18.172 2.98 1 66.94 155 PRO B C 1
ATOM 3252 O O . PRO B 1 155 ? -10.242 -18.562 2.305 1 66.94 155 PRO B O 1
ATOM 3255 N N . PHE B 1 156 ? -12.195 -18.984 3.438 1 76.44 156 PHE B N 1
ATOM 3256 C CA . PHE B 1 156 ? -12.133 -20.422 3.188 1 76.44 156 PHE B CA 1
ATOM 3257 C C . PHE B 1 156 ? -12.125 -20.719 1.692 1 76.44 156 PHE B C 1
ATOM 3259 O O . PHE B 1 156 ? -11.367 -21.578 1.226 1 76.44 156 PHE B O 1
ATOM 3266 N N . SER B 1 157 ? -13.023 -20 0.972 1 77.12 157 SER B N 1
ATOM 3267 C CA . SER B 1 157 ? -13.133 -20.25 -0.461 1 77.12 157 SER B CA 1
ATOM 3268 C C . SER B 1 157 ? -11.805 -20 -1.171 1 77.12 157 SER B C 1
ATOM 3270 O O . SER B 1 157 ? -11.414 -20.766 -2.057 1 77.12 157 SER B O 1
ATOM 3272 N N . LEU B 1 158 ? -11.156 -18.984 -0.799 1 79.75 158 LEU B N 1
ATOM 3273 C CA . LEU B 1 158 ? -9.859 -18.688 -1.398 1 79.75 158 LEU B CA 1
ATOM 3274 C C . LEU B 1 158 ? -8.852 -19.781 -1.091 1 79.75 158 LEU B C 1
ATOM 3276 O O . LEU B 1 158 ? -8.125 -20.234 -1.981 1 79.75 158 LEU B O 1
ATOM 3280 N N . SER B 1 159 ? -8.828 -20.234 0.19 1 82.44 159 SER B N 1
ATOM 3281 C CA . SER B 1 159 ? -7.918 -21.297 0.588 1 82.44 159 SER B CA 1
ATOM 3282 C C . SER B 1 159 ? -8.203 -22.578 -0.176 1 82.44 159 SER B C 1
ATOM 3284 O O . SER B 1 159 ? -7.277 -23.281 -0.581 1 82.44 159 SER B O 1
ATOM 3286 N N . LEU B 1 160 ? -9.453 -22.844 -0.367 1 88 160 LEU B N 1
ATOM 3287 C CA . LEU B 1 160 ? -9.859 -24.031 -1.113 1 88 160 LEU B CA 1
ATOM 3288 C C . LEU B 1 160 ? -9.367 -23.969 -2.555 1 88 160 LEU B C 1
ATOM 3290 O O . LEU B 1 160 ? -8.758 -24.922 -3.057 1 88 160 LEU B O 1
ATOM 3294 N N . PHE B 1 161 ? -9.609 -22.906 -3.24 1 88.88 161 PHE B N 1
ATOM 3295 C CA . PHE B 1 161 ? -9.203 -22.766 -4.633 1 88.88 161 PHE B CA 1
ATOM 3296 C C . PHE B 1 161 ? -7.688 -22.75 -4.762 1 88.88 161 PHE B C 1
ATOM 3298 O O . PHE B 1 161 ? -7.137 -23.266 -5.734 1 88.88 161 PHE B O 1
ATOM 3305 N N . LEU B 1 162 ? -7.066 -22.172 -3.785 1 89.31 162 LEU B N 1
ATOM 3306 C CA . LEU B 1 162 ? -5.609 -22.203 -3.797 1 89.31 162 LEU B CA 1
ATOM 3307 C C . LEU B 1 162 ? -5.086 -23.625 -3.664 1 89.31 162 LEU B C 1
ATOM 3309 O O . LEU B 1 162 ? -4.137 -24.016 -4.352 1 89.31 162 LEU B O 1
ATOM 3313 N N . THR B 1 163 ? -5.684 -24.344 -2.795 1 92.75 163 THR B N 1
ATOM 3314 C CA . THR B 1 163 ? -5.289 -25.734 -2.584 1 92.75 163 THR B CA 1
ATOM 3315 C C . THR B 1 163 ? -5.539 -26.562 -3.84 1 92.75 163 THR B C 1
ATOM 3317 O O . THR B 1 163 ? -4.66 -27.297 -4.281 1 92.75 163 THR B O 1
ATOM 3320 N N . LEU B 1 164 ? -6.664 -26.422 -4.402 1 93.69 164 LEU B N 1
ATOM 3321 C CA . LEU B 1 164 ? -6.992 -27.141 -5.629 1 93.69 164 LEU B CA 1
ATOM 3322 C C . LEU B 1 164 ? -6.047 -26.75 -6.758 1 93.69 164 LEU B C 1
ATOM 3324 O O . LEU B 1 164 ? -5.594 -27.609 -7.52 1 93.69 164 LEU B O 1
ATOM 3328 N N . SER B 1 165 ? -5.832 -25.484 -6.875 1 94.38 165 SER B N 1
ATOM 3329 C CA . SER B 1 165 ? -4.883 -25.016 -7.879 1 94.38 165 SER B CA 1
ATOM 3330 C C . SER B 1 165 ? -3.521 -25.672 -7.707 1 94.38 165 SER B C 1
ATOM 3332 O O . SER B 1 165 ? -2.92 -26.125 -8.68 1 94.38 165 SER B O 1
ATOM 3334 N N . ALA B 1 166 ? -3.125 -25.781 -6.48 1 94.62 166 ALA B N 1
ATOM 3335 C CA . ALA B 1 166 ? -1.84 -26.422 -6.188 1 94.62 166 ALA B CA 1
ATOM 3336 C C . ALA B 1 166 ? -1.839 -27.891 -6.609 1 94.62 166 ALA B C 1
ATOM 3338 O O . ALA B 1 166 ? -0.848 -28.375 -7.148 1 94.62 166 ALA B O 1
ATOM 3339 N N . VAL B 1 167 ? -2.887 -28.547 -6.43 1 95.69 167 VAL B N 1
ATOM 3340 C CA . VAL B 1 167 ? -3.014 -29.953 -6.789 1 95.69 167 VAL B CA 1
ATOM 3341 C C . VAL B 1 167 ? -2.924 -30.109 -8.305 1 95.69 167 VAL B C 1
ATOM 3343 O O . VAL B 1 167 ? -2.172 -30.953 -8.805 1 95.69 167 VAL B O 1
ATOM 3346 N N . PHE B 1 168 ? -3.598 -29.344 -9.016 1 94.75 168 PHE B N 1
ATOM 3347 C CA . PHE B 1 168 ? -3.662 -29.484 -10.469 1 94.75 168 PHE B CA 1
ATOM 3348 C C . PHE B 1 168 ? -2.336 -29.094 -11.109 1 94.75 168 PHE B C 1
ATOM 3350 O O . PHE B 1 168 ? -1.876 -29.75 -12.039 1 94.75 168 PHE B O 1
ATOM 3357 N N . TRP B 1 169 ? -1.747 -28.078 -10.609 1 94.5 169 TRP B N 1
ATOM 3358 C CA . TRP B 1 169 ? -0.473 -27.688 -11.203 1 94.5 169 TRP B CA 1
ATOM 3359 C C . TRP B 1 169 ? 0.646 -28.625 -10.766 1 94.5 169 TRP B C 1
ATOM 3361 O O . TRP B 1 169 ? 1.624 -28.812 -11.492 1 94.5 169 TRP B O 1
ATOM 3371 N N . PHE B 1 170 ? 0.494 -29.234 -9.57 1 96.06 170 PHE B N 1
ATOM 3372 C CA . PHE B 1 170 ? 1.402 -30.312 -9.219 1 96.06 170 PHE B CA 1
ATOM 3373 C C . PHE B 1 170 ? 1.259 -31.469 -10.203 1 96.06 170 PHE B C 1
ATOM 3375 O 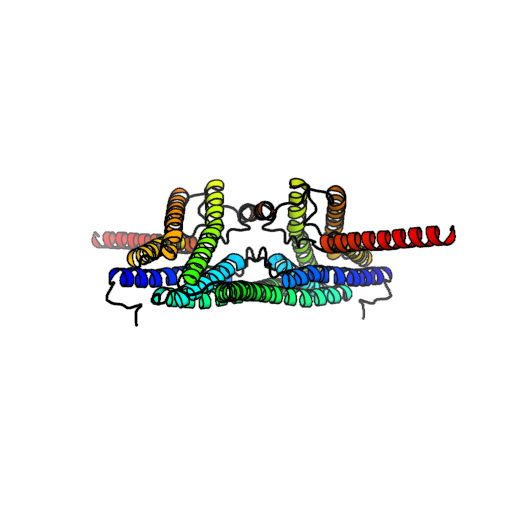O . PHE B 1 170 ? 2.254 -31.984 -10.711 1 96.06 170 PHE B O 1
ATOM 3382 N N . GLY B 1 171 ? 0.033 -31.891 -10.391 1 95.12 171 GLY B N 1
ATOM 3383 C CA . GLY B 1 171 ? -0.21 -32.938 -11.367 1 95.12 171 GLY B CA 1
ATOM 3384 C C . GLY B 1 171 ? 0.33 -32.594 -12.742 1 95.12 171 GLY B C 1
ATOM 3385 O O . GLY B 1 171 ? 0.935 -33.438 -13.406 1 95.12 171 GLY B O 1
ATOM 3386 N N . TYR B 1 172 ? 0.136 -31.375 -13.188 1 92.56 172 TYR B N 1
ATOM 3387 C CA . TYR B 1 172 ? 0.657 -30.906 -14.469 1 92.56 172 TYR B CA 1
ATOM 3388 C C . TYR B 1 172 ? 2.178 -31.016 -14.508 1 92.56 172 TYR B C 1
ATOM 3390 O O . TYR B 1 172 ? 2.744 -31.516 -15.477 1 92.56 172 TYR B O 1
ATOM 3398 N N . GLY B 1 173 ? 2.787 -30.484 -13.438 1 93.56 173 GLY B N 1
ATOM 3399 C CA . GLY B 1 173 ? 4.234 -30.594 -13.352 1 93.56 173 GLY B CA 1
ATOM 3400 C C . GLY B 1 173 ? 4.73 -32.031 -13.383 1 93.56 173 GLY B C 1
ATOM 3401 O O . GLY B 1 173 ? 5.719 -32.344 -14.047 1 93.56 173 GLY B O 1
ATOM 3402 N N . LEU B 1 174 ? 4.047 -32.938 -12.695 1 93.75 174 LEU B N 1
ATOM 3403 C CA . LEU B 1 174 ? 4.43 -34.344 -12.633 1 93.75 174 LEU B CA 1
ATOM 3404 C C . LEU B 1 174 ? 4.297 -35 -14 1 93.75 174 LEU B C 1
ATOM 3406 O O . LEU B 1 174 ? 5.207 -35.719 -14.438 1 93.75 174 LEU B O 1
ATOM 3410 N N . THR B 1 175 ? 3.23 -34.75 -14.633 1 92.44 175 THR B N 1
ATOM 3411 C CA . THR B 1 175 ? 2.945 -35.438 -15.883 1 92.44 175 THR B CA 1
ATOM 3412 C C . THR B 1 175 ? 3.781 -34.844 -17.016 1 92.44 175 THR B C 1
ATOM 3414 O O . THR B 1 175 ? 4.035 -35.531 -18.016 1 92.44 175 THR B O 1
ATOM 3417 N N . THR B 1 176 ? 4.203 -33.625 -16.906 1 90.62 176 THR B N 1
ATOM 3418 C CA . THR B 1 176 ? 5.047 -33.031 -17.922 1 90.62 176 THR B CA 1
ATOM 3419 C C . THR B 1 176 ? 6.516 -33.094 -17.516 1 90.62 176 THR B C 1
ATOM 3421 O O . THR B 1 176 ? 7.379 -32.531 -18.203 1 90.62 176 THR B O 1
ATOM 3424 N N . LYS B 1 177 ? 6.797 -33.656 -16.312 1 92 177 LYS B N 1
ATOM 3425 C CA . LYS B 1 177 ? 8.148 -33.781 -15.766 1 92 177 LYS B CA 1
ATOM 3426 C C . LYS B 1 177 ? 8.789 -32.438 -15.57 1 92 177 LYS B C 1
ATOM 3428 O O . LYS B 1 177 ? 9.961 -32.219 -15.898 1 92 177 LYS B O 1
ATOM 3433 N N . ASP B 1 178 ? 8 -31.531 -15.281 1 93.25 178 ASP B N 1
ATOM 3434 C CA . ASP B 1 178 ? 8.445 -30.172 -14.961 1 93.25 178 ASP B CA 1
ATOM 3435 C C . ASP B 1 178 ? 8.562 -29.969 -13.453 1 93.25 178 ASP B C 1
ATOM 3437 O O . ASP B 1 178 ? 7.586 -29.609 -12.797 1 93.25 178 ASP B O 1
ATOM 3441 N N . ILE B 1 179 ? 9.75 -30.109 -12.93 1 93.62 179 ILE B N 1
ATOM 3442 C CA . ILE B 1 179 ? 9.961 -30.062 -11.484 1 93.62 179 ILE B CA 1
ATOM 3443 C C . ILE B 1 179 ? 9.758 -28.641 -10.977 1 93.62 179 ILE B C 1
ATOM 3445 O O . ILE B 1 179 ? 9.383 -28.438 -9.82 1 93.62 179 ILE B O 1
ATOM 3449 N N . TYR B 1 180 ? 10.031 -27.688 -11.852 1 92.94 180 TYR B N 1
ATOM 3450 C CA . TYR B 1 180 ? 9.938 -26.297 -11.438 1 92.94 180 TYR B CA 1
ATOM 3451 C C . TYR B 1 180 ? 8.492 -25.906 -11.188 1 92.94 180 TYR B C 1
ATOM 3453 O O . TYR B 1 180 ? 8.211 -25.062 -10.336 1 92.94 180 TYR B O 1
ATOM 3461 N N . VAL B 1 181 ? 7.602 -26.516 -11.922 1 93.62 181 VAL B N 1
ATOM 3462 C CA . VAL B 1 181 ? 6.176 -26.297 -11.719 1 93.62 181 VAL B CA 1
ATOM 3463 C C . VAL B 1 181 ? 5.68 -27.141 -10.547 1 93.62 181 VAL B C 1
ATOM 3465 O O . VAL B 1 181 ? 4.863 -26.688 -9.742 1 93.62 181 VAL B O 1
ATOM 3468 N N . ALA B 1 182 ? 6.227 -28.312 -10.352 1 94.38 182 ALA B N 1
ATOM 3469 C CA . ALA B 1 182 ? 5.746 -29.281 -9.359 1 94.38 182 ALA B CA 1
ATOM 3470 C C . ALA B 1 182 ? 6.152 -28.859 -7.949 1 94.38 182 ALA B C 1
ATOM 3472 O O . ALA B 1 182 ? 5.34 -28.906 -7.023 1 94.38 182 ALA B O 1
ATOM 3473 N N . ILE B 1 183 ? 7.285 -28.359 -7.773 1 92.75 183 ILE B N 1
ATOM 3474 C CA . ILE B 1 183 ? 7.902 -28.172 -6.465 1 92.75 183 ILE B CA 1
ATOM 3475 C C . ILE B 1 183 ? 7.133 -27.109 -5.676 1 92.75 183 ILE B C 1
ATOM 3477 O O . ILE B 1 183 ? 6.676 -27.375 -4.562 1 92.75 183 ILE B O 1
ATOM 3481 N N . PRO B 1 184 ? 6.945 -25.969 -6.238 1 93.12 184 PRO B N 1
ATOM 3482 C CA . PRO B 1 184 ? 6.266 -24.953 -5.414 1 93.12 184 PRO B CA 1
ATOM 3483 C C . PRO B 1 184 ? 4.816 -25.328 -5.105 1 93.12 184 PRO B C 1
ATOM 3485 O O . PRO B 1 184 ? 4.273 -24.906 -4.082 1 93.12 184 PRO B O 1
ATOM 3488 N N . ASN B 1 185 ? 4.23 -26.125 -5.918 1 94.56 185 ASN B N 1
ATOM 3489 C CA . ASN B 1 185 ? 2.83 -26.484 -5.727 1 94.56 185 ASN B CA 1
ATOM 3490 C C . ASN B 1 185 ? 2.664 -27.547 -4.652 1 94.56 185 ASN B C 1
ATOM 3492 O O . ASN B 1 185 ? 1.576 -27.719 -4.098 1 94.56 185 ASN B O 1
ATOM 3496 N N . ILE B 1 186 ? 3.771 -28.234 -4.258 1 94.25 186 ILE B N 1
ATOM 3497 C CA . ILE B 1 186 ? 3.768 -29.078 -3.074 1 94.25 186 ILE B CA 1
ATOM 3498 C C . ILE B 1 186 ? 3.57 -28.219 -1.825 1 94.25 186 ILE B C 1
ATOM 3500 O O . ILE B 1 186 ? 2.734 -28.531 -0.974 1 94.25 186 ILE B O 1
ATOM 3504 N N . LEU B 1 187 ? 4.312 -27.188 -1.831 1 91.88 187 LEU B N 1
ATOM 3505 C CA . LEU B 1 187 ? 4.195 -26.266 -0.709 1 91.88 187 LEU B CA 1
ATOM 3506 C C . LEU B 1 187 ? 2.826 -25.594 -0.695 1 91.88 187 LEU B C 1
ATOM 3508 O O . LEU B 1 187 ? 2.229 -25.422 0.368 1 91.88 187 LEU B O 1
ATOM 3512 N N . GLY B 1 188 ? 2.395 -25.219 -1.86 1 92.69 188 GLY B N 1
ATOM 3513 C CA . GLY B 1 188 ? 1.065 -24.641 -1.951 1 92.69 188 GLY B CA 1
ATOM 3514 C C . GLY B 1 188 ? -0.023 -25.531 -1.401 1 92.69 188 GLY B C 1
ATOM 3515 O O . GLY B 1 188 ? -0.919 -25.078 -0.692 1 92.69 188 GLY B O 1
ATOM 3516 N N . PHE B 1 189 ? 0.117 -26.734 -1.728 1 93.5 189 PHE B N 1
ATOM 3517 C CA . PHE B 1 189 ? -0.847 -27.719 -1.239 1 93.5 189 PHE B CA 1
ATOM 3518 C C . PHE B 1 189 ? -0.782 -27.828 0.28 1 93.5 189 PHE B C 1
ATOM 3520 O O . PHE B 1 189 ? -1.813 -27.797 0.954 1 93.5 189 PHE B O 1
ATOM 3527 N N . LEU B 1 190 ? 0.341 -27.906 0.843 1 93.25 190 LEU B N 1
ATOM 3528 C CA . LEU B 1 190 ? 0.535 -28.062 2.281 1 93.25 190 LEU B CA 1
ATOM 3529 C C . LEU B 1 190 ? -0.001 -26.844 3.033 1 93.25 190 LEU B C 1
ATOM 3531 O O . LEU B 1 190 ? -0.751 -26.984 4 1 93.25 190 LEU B O 1
ATOM 3535 N N . PHE B 1 191 ? 0.293 -25.734 2.572 1 90.19 191 PHE B N 1
ATOM 3536 C CA . PHE B 1 191 ? -0.158 -24.516 3.244 1 90.19 191 PHE B CA 1
ATOM 3537 C C . PHE B 1 191 ? -1.662 -24.328 3.08 1 90.19 191 PHE B C 1
ATOM 3539 O O . PHE B 1 191 ? -2.34 -23.859 3.994 1 90.19 191 PHE B O 1
ATOM 3546 N N . GLY B 1 192 ? -2.086 -24.656 1.881 1 89.38 192 GLY B N 1
ATOM 3547 C CA . GLY B 1 192 ? -3.525 -24.609 1.681 1 89.38 192 GLY B CA 1
ATOM 3548 C C . GLY B 1 192 ? -4.289 -25.516 2.623 1 89.38 192 GLY B C 1
ATOM 3549 O O . GLY B 1 192 ? -5.289 -25.109 3.215 1 89.38 192 GLY B O 1
ATOM 3550 N N . LEU B 1 193 ? -3.795 -26.641 2.811 1 91.88 193 LEU B N 1
ATOM 3551 C CA . LEU B 1 193 ? -4.422 -27.594 3.707 1 91.88 193 LEU B CA 1
ATOM 3552 C C . LEU B 1 193 ? -4.383 -27.109 5.148 1 91.88 193 LEU B C 1
ATOM 3554 O O . LEU B 1 193 ? -5.375 -27.219 5.871 1 91.88 193 LEU B O 1
ATOM 3558 N N . ILE B 1 194 ? -3.307 -26.641 5.547 1 92.44 194 ILE B N 1
ATOM 3559 C CA . ILE B 1 194 ? -3.154 -26.109 6.902 1 92.44 194 ILE B CA 1
ATOM 3560 C C . ILE B 1 194 ? -4.148 -24.984 7.133 1 92.44 194 ILE B C 1
ATOM 3562 O O . ILE B 1 194 ? -4.797 -24.922 8.18 1 92.44 194 ILE B O 1
ATOM 3566 N N . GLN B 1 195 ? -4.246 -24.141 6.184 1 86.81 195 GLN B N 1
ATOM 3567 C CA . GLN B 1 195 ? -5.164 -23.016 6.309 1 86.81 195 GLN B CA 1
ATOM 3568 C C . GLN B 1 195 ? -6.609 -23.5 6.41 1 86.81 195 GLN B C 1
ATOM 3570 O O . GLN B 1 195 ? -7.398 -22.953 7.191 1 86.81 195 GLN B O 1
ATOM 3575 N N . MET B 1 196 ? -6.859 -24.453 5.629 1 89.81 196 MET B N 1
ATOM 3576 C CA . MET B 1 196 ? -8.219 -24.984 5.66 1 89.81 196 MET B CA 1
ATOM 3577 C C . MET B 1 196 ? -8.516 -25.641 7.004 1 89.81 196 MET B C 1
ATOM 3579 O O . MET B 1 196 ? -9.602 -25.484 7.551 1 89.81 196 MET B O 1
ATOM 3583 N N . VAL B 1 197 ? -7.605 -26.297 7.523 1 91.81 197 VAL B N 1
ATOM 3584 C CA . VAL B 1 197 ? -7.762 -26.922 8.828 1 91.81 197 VAL B CA 1
ATOM 3585 C C . VAL B 1 197 ? -7.914 -25.859 9.914 1 91.81 197 VAL B C 1
ATOM 3587 O O . VAL B 1 197 ? -8.805 -25.953 10.758 1 91.81 197 VAL B O 1
ATOM 3590 N N . LEU B 1 198 ? -7.098 -24.875 9.828 1 89.81 198 LEU B N 1
ATOM 3591 C CA . LEU B 1 198 ? -7.172 -23.797 10.812 1 89.81 198 LEU B CA 1
ATOM 3592 C C . LEU B 1 198 ? -8.516 -23.078 10.734 1 89.81 198 LEU B C 1
ATOM 3594 O O . LEU B 1 198 ? -9.078 -22.688 11.758 1 89.81 198 LEU B O 1
ATOM 3598 N N . PHE B 1 199 ? -8.922 -22.891 9.586 1 86.06 199 PHE B N 1
ATOM 3599 C CA . PHE B 1 199 ? -10.234 -22.281 9.406 1 86.06 199 PHE B CA 1
ATOM 3600 C C . PHE B 1 199 ? -11.312 -23.109 10.102 1 86.06 199 PHE B C 1
ATOM 3602 O O . PHE B 1 199 ? -12.172 -22.547 10.797 1 86.06 199 PHE B O 1
ATOM 3609 N N . MET B 1 200 ? -11.25 -24.375 9.922 1 89.5 200 MET B N 1
ATOM 3610 C CA . MET B 1 200 ? -12.25 -25.266 10.508 1 89.5 200 MET B CA 1
ATOM 3611 C C . MET B 1 200 ? -12.156 -25.25 12.031 1 89.5 200 MET B C 1
ATOM 3613 O O . MET B 1 200 ? -13.172 -25.312 12.727 1 89.5 200 MET B O 1
ATOM 3617 N N . VAL B 1 201 ? -10.977 -25.062 12.523 1 91.12 201 VAL B N 1
ATOM 3618 C CA . VAL B 1 201 ? -10.734 -25.109 13.961 1 91.12 201 VAL B CA 1
ATOM 3619 C C . VAL B 1 201 ? -11.172 -23.797 14.602 1 91.12 201 VAL B C 1
ATOM 3621 O O . VAL B 1 201 ? -11.727 -23.797 15.703 1 91.12 201 VAL B O 1
ATOM 3624 N N . TYR B 1 202 ? -10.961 -22.734 13.898 1 88.06 202 TYR B N 1
ATOM 3625 C CA . TYR B 1 202 ? -11.141 -21.438 14.539 1 88.06 202 TYR B CA 1
ATOM 3626 C C . TYR B 1 202 ? -12.305 -20.672 13.914 1 88.06 202 TYR B C 1
ATOM 3628 O O . TYR B 1 202 ? -12.438 -19.469 14.109 1 88.06 202 TYR B O 1
ATOM 3636 N N . LYS B 1 203 ? -13.109 -21.25 13.086 1 84.44 203 LYS B N 1
ATOM 3637 C CA . LYS B 1 203 ? -14.211 -20.594 12.383 1 84.44 203 LYS B CA 1
ATOM 3638 C C . LYS B 1 203 ? -15.203 -19.969 13.367 1 84.44 203 LYS B C 1
ATOM 3640 O O . LYS B 1 203 ? -15.836 -18.953 13.062 1 84.44 203 LYS B O 1
ATOM 3645 N N . ASN B 1 204 ? -15.234 -20.484 14.477 1 79.25 204 ASN B N 1
ATOM 3646 C CA . ASN B 1 204 ? -16.172 -19.984 15.484 1 79.25 204 ASN B CA 1
ATOM 3647 C C . ASN B 1 204 ? -15.445 -19.203 16.578 1 79.25 204 ASN B C 1
ATOM 3649 O O . ASN B 1 204 ? -15.953 -19.062 17.688 1 79.25 204 ASN B O 1
ATOM 3653 N N . GLY B 1 205 ? -14.32 -18.672 16.156 1 73.75 205 GLY B N 1
ATOM 3654 C CA . GLY B 1 205 ? -13.555 -17.938 17.141 1 73.75 205 GLY B CA 1
ATOM 3655 C C . GLY B 1 205 ? -14.07 -16.531 17.375 1 73.75 205 GLY B C 1
ATOM 3656 O O . GLY B 1 205 ? -15.031 -16.109 16.734 1 73.75 205 GLY B O 1
ATOM 3657 N N . PRO B 1 206 ? -13.5 -15.828 18.391 1 69.81 206 PRO B N 1
ATOM 3658 C CA . PRO B 1 206 ? -13.953 -14.477 18.75 1 69.81 206 PRO B CA 1
ATOM 3659 C C . PRO B 1 206 ? -13.719 -13.469 17.625 1 69.81 206 PRO B C 1
ATOM 3661 O O . PRO B 1 206 ? -12.836 -13.664 16.781 1 69.81 206 PRO B O 1
ATOM 3664 N N . LYS B 1 207 ? -14.641 -12.484 17.469 1 60.03 207 LYS B N 1
ATOM 3665 C CA . LYS B 1 207 ? -14.453 -11.398 16.5 1 60.03 207 LYS B CA 1
ATOM 3666 C C . LYS B 1 207 ? -13.289 -10.5 16.906 1 60.03 207 LYS B C 1
ATOM 3668 O O . LYS B 1 207 ? -13.141 -10.156 18.078 1 60.03 207 LYS B O 1
ATOM 3673 N N . VAL B 1 208 ? -12.297 -10.531 16.281 1 54.19 208 VAL B N 1
ATOM 3674 C CA . VAL B 1 208 ? -11.102 -9.75 16.609 1 54.19 208 VAL B CA 1
ATOM 3675 C C . VAL B 1 208 ? -11.328 -8.281 16.25 1 54.19 208 VAL B C 1
ATOM 3677 O O . VAL B 1 208 ? -11.828 -7.969 15.172 1 54.19 208 VAL B O 1
ATOM 3680 N N . SER B 1 209 ? -11.484 -7.414 17.234 1 45.09 209 SER B N 1
ATOM 3681 C CA . SER B 1 209 ? -11.617 -5.977 17.016 1 45.09 209 SER B CA 1
ATOM 3682 C C . SER B 1 209 ? -10.555 -5.453 16.062 1 45.09 209 SER B C 1
ATOM 3684 O O . SER B 1 209 ? -9.461 -6.023 15.969 1 45.09 209 SER B O 1
ATOM 3686 N N . GLU B 1 210 ? -10.906 -4.75 15.008 1 42.34 210 GLU B N 1
ATOM 3687 C CA . GLU B 1 210 ? -10.062 -4.117 13.992 1 42.34 210 GLU B CA 1
ATOM 3688 C C . GLU B 1 210 ? -8.773 -3.594 14.609 1 42.34 210 GLU B C 1
ATOM 3690 O O . GLU B 1 210 ? -7.758 -3.461 13.914 1 42.34 210 GLU B O 1
ATOM 3695 N N . GLU B 1 211 ? -8.812 -3.137 15.844 1 41.97 211 GLU B N 1
ATOM 3696 C CA . GLU B 1 211 ? -7.68 -2.506 16.5 1 41.97 211 GLU B CA 1
ATOM 3697 C C . GLU B 1 211 ? -6.504 -3.473 16.625 1 41.97 211 GLU B C 1
ATOM 3699 O O . GLU B 1 211 ? -5.352 -3.086 16.453 1 41.97 211 GLU B O 1
ATOM 3704 N N . LYS B 1 212 ? -6.773 -4.625 17.188 1 40.88 212 LYS B N 1
ATOM 3705 C CA . LYS B 1 212 ? -5.738 -5.613 17.469 1 40.88 212 LYS B CA 1
ATOM 3706 C C . LYS B 1 212 ? -5.098 -6.121 16.188 1 40.88 212 LYS B C 1
ATOM 3708 O O . LYS B 1 212 ? -3.955 -6.586 16.203 1 40.88 212 LYS B O 1
ATOM 3713 N N . VAL B 1 213 ? -5.848 -6.168 15.188 1 39.75 213 VAL B N 1
ATOM 3714 C CA . VAL B 1 213 ? -5.383 -6.66 13.898 1 39.75 213 VAL B CA 1
ATOM 3715 C C . VAL B 1 213 ? -4.387 -5.676 13.297 1 39.75 213 VAL B C 1
ATOM 3717 O O . VAL B 1 213 ? -3.594 -6.035 12.422 1 39.75 213 VAL B O 1
ATOM 3720 N N . ALA B 1 214 ? -4.629 -4.426 13.547 1 39.22 214 ALA B N 1
ATOM 3721 C CA . ALA B 1 214 ? -3.715 -3.396 13.062 1 39.22 214 ALA B CA 1
ATOM 3722 C C . ALA B 1 214 ? -2.295 -3.639 13.562 1 39.22 214 ALA B C 1
ATOM 3724 O O . ALA B 1 214 ? -1.322 -3.375 12.852 1 39.22 214 ALA B O 1
ATOM 3725 N N . ASP B 1 215 ? -2.17 -4.098 14.781 1 37.22 215 ASP B N 1
ATOM 3726 C CA . ASP B 1 215 ? -0.864 -4.363 15.375 1 37.22 215 ASP B CA 1
ATOM 3727 C C . ASP B 1 215 ? -0.153 -5.5 14.648 1 37.22 215 ASP B C 1
ATOM 3729 O O . ASP B 1 215 ? 1.072 -5.488 14.516 1 37.22 215 ASP B O 1
ATOM 3733 N N . GLU B 1 216 ? -0.914 -6.633 14.336 1 36.97 216 GLU B N 1
ATOM 3734 C CA . GLU B 1 216 ? -0.305 -7.852 13.805 1 36.97 216 GLU B CA 1
ATOM 3735 C C . GLU B 1 216 ? -0.405 -7.898 12.281 1 36.97 216 GLU B C 1
ATOM 3737 O O . GLU B 1 216 ? 0.331 -8.641 11.633 1 36.97 216 GLU B O 1
ATOM 3742 N N . THR B 1 217 ? -1.389 -7.395 11.602 1 35.34 217 THR B N 1
ATOM 3743 C CA . THR B 1 217 ? -1.793 -7.676 10.227 1 35.34 217 THR B CA 1
ATOM 3744 C C . THR B 1 217 ? -1.053 -6.766 9.25 1 35.34 217 THR B C 1
ATOM 3746 O O . THR B 1 217 ? -1.434 -6.66 8.086 1 35.34 217 THR B O 1
ATOM 3749 N N . ILE B 1 218 ? -0.141 -6.039 9.609 1 34.22 218 ILE B N 1
ATOM 3750 C CA . ILE B 1 218 ? 0.42 -5.152 8.602 1 34.22 218 ILE B CA 1
ATOM 3751 C C . ILE B 1 218 ? 0.683 -5.934 7.312 1 34.22 218 ILE B C 1
ATOM 3753 O O . ILE B 1 218 ? 0.534 -5.398 6.211 1 34.22 218 ILE B O 1
ATOM 3757 N N . THR B 1 219 ? 1.369 -7.035 7.324 1 33.44 219 THR B N 1
ATOM 3758 C CA . THR B 1 219 ? 1.825 -7.699 6.109 1 33.44 219 THR B CA 1
ATOM 3759 C C . THR B 1 219 ? 0.673 -8.438 5.43 1 33.44 219 THR B C 1
ATOM 3761 O O . THR B 1 219 ? 0.82 -8.93 4.309 1 33.44 219 THR B O 1
ATOM 3764 N N . VAL B 1 220 ? -0.296 -9 6.188 1 31.22 220 VAL B N 1
ATOM 3765 C CA . VAL B 1 220 ? -1.184 -10.023 5.641 1 31.22 220 VAL B CA 1
ATOM 3766 C C . VAL B 1 220 ? -2.336 -9.359 4.891 1 31.22 220 VAL B C 1
ATOM 3768 O O . VAL B 1 220 ? -3.076 -8.555 5.461 1 31.22 220 VAL B O 1
ATOM 3771 N N . VAL B 1 221 ? -2.248 -9.023 3.725 1 32.22 221 VAL B N 1
ATOM 3772 C CA . VAL B 1 221 ? -3.453 -8.695 2.973 1 32.22 221 VAL B CA 1
ATOM 3773 C C . VAL B 1 221 ? -4.598 -9.609 3.406 1 32.22 221 VAL B C 1
ATOM 3775 O O . VAL B 1 221 ? -4.664 -10.766 2.996 1 32.22 221 VAL B O 1
ATOM 3778 N N . VAL B 1 222 ? -4.949 -9.594 4.664 1 30.53 222 VAL B N 1
ATOM 3779 C CA . VAL B 1 222 ? -6.141 -10.367 4.996 1 30.53 222 VAL B CA 1
ATOM 3780 C C . VAL B 1 222 ? -7.371 -9.711 4.375 1 30.53 222 VAL B C 1
ATOM 3782 O O . VAL B 1 222 ? -7.691 -8.562 4.684 1 30.53 222 VAL B O 1
ATOM 3785 N N . ILE B 1 223 ? -7.668 -9.977 3.172 1 32.19 223 ILE B N 1
ATOM 3786 C CA . ILE B 1 223 ? -9.008 -9.633 2.699 1 32.19 223 ILE B CA 1
ATOM 3787 C C . ILE B 1 223 ? -10.047 -10.156 3.684 1 32.19 223 ILE B C 1
ATOM 3789 O O . ILE B 1 223 ? -10.164 -11.367 3.893 1 32.19 223 ILE B O 1
ATOM 3793 N N . PRO B 1 224 ? -10.414 -9.344 4.578 1 30.69 224 PRO B N 1
ATOM 3794 C CA . PRO B 1 224 ? -11.43 -9.867 5.492 1 30.69 224 PRO B CA 1
ATOM 3795 C C . PRO B 1 224 ? -12.625 -10.484 4.758 1 30.69 224 PRO B C 1
ATOM 3797 O O . PRO B 1 224 ? -13.07 -9.938 3.744 1 30.69 224 PRO B O 1
ATOM 3800 N N . ASP B 1 225 ? -12.711 -11.719 4.875 1 33.53 225 ASP B N 1
ATOM 3801 C CA . ASP B 1 225 ? -13.797 -12.484 4.27 1 33.53 225 ASP B CA 1
ATOM 3802 C C . ASP B 1 225 ? -15.148 -12.055 4.836 1 33.53 225 ASP B C 1
ATOM 3804 O O . ASP B 1 225 ? -15.492 -12.391 5.973 1 33.53 225 ASP B O 1
ATOM 3808 N N . GLN B 1 226 ? -15.57 -10.914 4.637 1 33.12 226 GLN B N 1
ATOM 3809 C CA . GLN B 1 226 ? -16.922 -10.617 5.09 1 33.12 226 GLN B CA 1
ATOM 3810 C C . GLN B 1 226 ? -17.953 -11.453 4.34 1 33.12 226 GLN B C 1
ATOM 3812 O O . GLN B 1 226 ? -19.156 -11.312 4.555 1 33.12 226 GLN B O 1
ATOM 3817 N N . SER B 1 227 ? -17.609 -12.273 3.449 1 34.78 227 SER B N 1
ATOM 3818 C CA . SER B 1 227 ? -18.609 -13.133 2.83 1 34.78 227 SER B CA 1
ATOM 3819 C C . SER B 1 227 ? -19.391 -13.922 3.881 1 34.78 227 SER B C 1
ATOM 3821 O O . SER B 1 227 ? -20.422 -14.516 3.578 1 34.78 227 SER B O 1
ATOM 3823 N N . ARG B 1 228 ? -18.828 -13.992 5.035 1 37.75 228 ARG B N 1
ATOM 3824 C CA . ARG B 1 228 ? -19.562 -14.75 6.047 1 37.75 228 ARG B CA 1
ATOM 3825 C C . ARG B 1 228 ? -20.781 -13.977 6.535 1 37.75 228 ARG B C 1
ATOM 3827 O O . ARG B 1 228 ? -21.781 -14.578 6.941 1 37.75 228 ARG B O 1
ATOM 3834 N N . GLU B 1 229 ? -20.672 -12.672 6.492 1 38.03 229 GLU B N 1
ATOM 3835 C CA . GLU B 1 229 ? -21.875 -11.961 6.906 1 38.03 229 GLU B CA 1
ATOM 3836 C C . GLU B 1 229 ? -23.016 -12.164 5.914 1 38.03 229 GLU B C 1
ATOM 3838 O O . GLU B 1 229 ? -24.172 -12.312 6.309 1 38.03 229 GLU B O 1
ATOM 3843 N N . ILE B 1 230 ? -22.672 -12.266 4.691 1 39.94 230 ILE B N 1
ATOM 3844 C CA . ILE B 1 230 ? -23.703 -12.516 3.691 1 39.94 230 ILE B CA 1
ATOM 3845 C C . ILE B 1 230 ? -24.203 -13.953 3.811 1 39.94 230 ILE B C 1
ATOM 3847 O O . ILE B 1 230 ? -25.406 -14.219 3.736 1 39.94 230 ILE B O 1
ATOM 3851 N N . GLU B 1 231 ? -23.297 -14.82 4.078 1 38.94 231 GLU B N 1
ATOM 3852 C CA . GLU B 1 231 ? -23.719 -16.219 4.227 1 38.94 231 GLU B CA 1
ATOM 3853 C C . GLU B 1 231 ? -24.516 -16.422 5.516 1 38.94 231 GLU B C 1
ATOM 3855 O O . GLU B 1 231 ? -25.516 -17.141 5.531 1 38.94 231 GLU B O 1
ATOM 3860 N N . MET B 1 232 ? -24.141 -15.742 6.531 1 40.5 232 MET B N 1
ATOM 3861 C CA . MET B 1 232 ? -24.875 -15.805 7.789 1 40.5 232 MET B CA 1
ATOM 3862 C C . MET B 1 232 ? -26.219 -15.094 7.676 1 40.5 232 MET B C 1
ATOM 3864 O O . MET B 1 232 ? -27.219 -15.555 8.234 1 40.5 232 MET B O 1
ATOM 3868 N N . LYS B 1 233 ? -26.188 -14.039 6.934 1 46.12 233 LYS B N 1
ATOM 3869 C CA . LYS B 1 233 ? -27.438 -13.344 6.688 1 46.12 233 LYS B CA 1
ATOM 3870 C C . LYS B 1 233 ? -28.359 -14.164 5.793 1 46.12 233 LYS B C 1
ATOM 3872 O O . LYS B 1 233 ? -29.578 -14.219 6.031 1 46.12 233 LYS B O 1
ATOM 3877 N N . ASN B 1 234 ? -27.719 -14.719 4.84 1 44.25 234 ASN B N 1
ATOM 3878 C CA . ASN B 1 234 ? -28.5 -15.594 3.986 1 44.25 234 ASN B CA 1
ATOM 3879 C C . ASN B 1 234 ? -28.953 -16.844 4.734 1 44.25 234 ASN B C 1
ATOM 3881 O O . ASN B 1 234 ? -30.062 -17.344 4.523 1 44.25 234 ASN B O 1
ATOM 3885 N N . ALA B 1 235 ? -28.109 -17.25 5.602 1 47.5 235 ALA B N 1
ATOM 3886 C CA . ALA B 1 235 ? -28.469 -18.406 6.438 1 47.5 235 ALA B CA 1
ATOM 3887 C C . ALA B 1 235 ? -29.562 -18.016 7.43 1 47.5 235 ALA B C 1
ATOM 3889 O O . ALA B 1 235 ? -30.484 -18.812 7.684 1 47.5 235 ALA B O 1
ATOM 3890 N N . SER B 1 236 ? -29.438 -16.828 7.941 1 48.41 236 SER B N 1
ATOM 3891 C CA . SER B 1 236 ? -30.453 -16.344 8.852 1 48.41 236 SER B CA 1
ATOM 3892 C C . SER B 1 236 ? -31.766 -16.078 8.125 1 48.41 236 SER B C 1
ATOM 3894 O O . SER B 1 236 ? -32.844 -16.391 8.641 1 48.41 236 SER B O 1
ATOM 3896 N N . GLU B 1 237 ? -31.594 -15.555 6.938 1 50.09 237 GLU B N 1
ATOM 3897 C CA . GLU B 1 237 ? -32.781 -15.336 6.133 1 50.09 237 GLU B CA 1
ATOM 3898 C C . GLU B 1 237 ? -33.406 -16.656 5.664 1 50.09 237 GLU B C 1
ATOM 3900 O O . GLU B 1 237 ? -34.625 -16.797 5.57 1 50.09 237 GLU B O 1
ATOM 3905 N N . GLY B 1 238 ? -32.5 -17.578 5.391 1 48.5 238 GLY B N 1
ATOM 3906 C CA . GLY B 1 238 ? -32.938 -18.922 5.062 1 48.5 238 GLY B CA 1
ATOM 3907 C C . GLY B 1 238 ? -33.625 -19.625 6.219 1 48.5 238 GLY B C 1
ATOM 3908 O O . GLY B 1 238 ? -34.594 -20.344 6.023 1 48.5 238 GLY B O 1
ATOM 3909 N N . GLU B 1 239 ? -33.156 -19.406 7.375 1 53.5 239 GLU B N 1
ATOM 3910 C CA . GLU B 1 239 ? -33.781 -19.953 8.57 1 53.5 239 GLU B CA 1
ATOM 3911 C C . GLU B 1 239 ? -35.125 -19.266 8.852 1 53.5 239 GLU B C 1
ATOM 3913 O O . GLU B 1 239 ? -36.062 -19.906 9.273 1 53.5 239 GLU B O 1
ATOM 3918 N N . GLU B 1 240 ? -35.125 -18 8.609 1 53.5 240 GLU B N 1
ATOM 3919 C CA . GLU B 1 240 ? -36.375 -17.25 8.797 1 53.5 240 GLU B CA 1
ATOM 3920 C C . GLU B 1 240 ? -37.438 -17.688 7.793 1 53.5 240 GLU B C 1
ATOM 3922 O O . GLU B 1 240 ? -38.625 -17.812 8.141 1 53.5 240 GLU B O 1
ATOM 3927 N N . GLN B 1 241 ? -37 -17.906 6.598 1 51.03 241 GLN B N 1
ATOM 3928 C CA . GLN B 1 241 ? -37.906 -18.375 5.566 1 51.03 241 GLN B CA 1
ATOM 3929 C C . GLN B 1 241 ? -38.344 -19.812 5.848 1 51.03 241 GLN B C 1
ATOM 3931 O O . GLN B 1 241 ? -39.5 -20.172 5.629 1 51.03 241 GLN B O 1
ATOM 3936 N N . ALA B 1 242 ? -37.5 -20.641 6.285 1 51.38 242 ALA B N 1
ATOM 3937 C CA . ALA B 1 242 ? -37.812 -22.031 6.645 1 51.38 242 ALA B CA 1
ATOM 3938 C C . ALA B 1 242 ? -38.75 -22.078 7.836 1 51.38 242 ALA B C 1
ATOM 3940 O O . ALA B 1 242 ? -39.656 -22.906 7.867 1 51.38 242 ALA B O 1
ATOM 3941 N N . LYS B 1 243 ? -38.531 -21.156 8.664 1 54.34 243 LYS B N 1
ATOM 3942 C CA . LYS B 1 243 ? -39.438 -21.047 9.812 1 54.34 243 LYS B CA 1
ATOM 3943 C C . LYS B 1 243 ? -40.781 -20.5 9.398 1 54.34 243 LYS B C 1
ATOM 3945 O O . LYS B 1 243 ? -41.812 -20.906 9.953 1 54.34 243 LYS B O 1
ATOM 3950 N N . GLY B 1 244 ? -40.625 -19.594 8.406 1 53.16 244 GLY B N 1
ATOM 3951 C CA . GLY B 1 244 ? -41.844 -19.094 7.852 1 53.16 244 GLY B CA 1
ATOM 3952 C C . GLY B 1 244 ? -42.656 -20.141 7.102 1 53.16 244 GLY B C 1
ATOM 3953 O O . GLY B 1 244 ? -43.875 -20.156 7.164 1 53.16 244 GLY B O 1
ATOM 3954 N N . MET B 1 245 ? -41.844 -21 6.453 1 53.03 245 MET B N 1
ATOM 3955 C CA . MET B 1 245 ? -42.5 -22.094 5.734 1 53.03 245 MET B CA 1
ATOM 3956 C C . MET B 1 245 ? -43 -23.156 6.707 1 53.03 245 MET B C 1
ATOM 3958 O O . MET B 1 245 ? -44.062 -23.766 6.492 1 53.03 245 MET B O 1
ATOM 3962 N N . GLY B 1 246 ? -42.188 -23.344 7.754 1 53.81 246 GLY B N 1
ATOM 3963 C CA . GLY B 1 246 ? -42.594 -24.266 8.797 1 53.81 246 GLY B CA 1
ATOM 3964 C C . GLY B 1 246 ? -43.875 -23.812 9.5 1 53.81 246 GLY B C 1
ATOM 3965 O O . GLY B 1 246 ? -44.719 -24.641 9.82 1 53.81 246 GLY B O 1
ATOM 3966 N N . VAL B 1 247 ? -43.938 -22.516 9.633 1 54.44 247 VAL B N 1
ATOM 3967 C CA . VAL B 1 247 ? -45.125 -21.953 10.273 1 54.44 247 VAL B CA 1
ATOM 3968 C C . VAL B 1 247 ? -46.312 -22.047 9.328 1 54.44 247 VAL B C 1
ATOM 3970 O O . VAL B 1 247 ? -47.438 -22.344 9.766 1 54.44 247 VAL B O 1
ATOM 3973 N N . ARG B 1 248 ? -45.969 -21.969 8.078 1 51.47 248 ARG B N 1
ATOM 3974 C CA . ARG B 1 248 ? -47.062 -22.062 7.125 1 51.47 248 ARG B CA 1
ATOM 3975 C C . ARG B 1 248 ? -47.594 -23.5 7.004 1 51.47 248 ARG B C 1
ATOM 3977 O O . ARG B 1 248 ? -48.781 -23.719 6.867 1 51.47 248 ARG B O 1
ATOM 3984 N N . GLU B 1 249 ? -46.562 -24.359 7.082 1 52.84 249 GLU B N 1
ATOM 3985 C CA . GLU B 1 249 ? -46.969 -25.75 7 1 52.84 249 GLU B CA 1
ATOM 3986 C C . GLU B 1 249 ? -47.75 -26.188 8.242 1 52.84 249 GLU B C 1
ATOM 3988 O O . GLU B 1 249 ? -48.719 -26.938 8.148 1 52.84 249 GLU B O 1
ATOM 3993 N N . GLU B 1 250 ? -47.344 -25.562 9.336 1 53.66 250 GLU B N 1
ATOM 3994 C CA . GLU B 1 250 ? -48.062 -25.906 10.562 1 53.66 250 GLU B CA 1
ATOM 3995 C C . GLU B 1 250 ? -49.469 -25.328 10.555 1 53.66 250 GLU B C 1
ATOM 3997 O O . GLU B 1 250 ? -50.406 -25.984 11.016 1 53.66 250 GLU B O 1
ATOM 4002 N N . ASN B 1 251 ? -49.594 -24.172 9.938 1 55.5 251 ASN B N 1
ATOM 4003 C CA . ASN B 1 251 ? -50.906 -23.547 9.859 1 55.5 251 ASN B CA 1
ATOM 4004 C C . ASN B 1 251 ? -51.781 -24.25 8.844 1 55.5 251 ASN B C 1
ATOM 4006 O O . ASN B 1 251 ? -53 -24.359 9.047 1 55.5 251 ASN B O 1
ATOM 4010 N N . VAL B 1 252 ? -51.281 -24.859 7.777 1 54.62 252 VAL B N 1
ATOM 4011 C CA . VAL B 1 252 ? -52.031 -25.578 6.77 1 54.62 252 VAL B CA 1
ATOM 4012 C C . VAL B 1 252 ? -52.5 -26.922 7.34 1 54.62 252 VAL B C 1
ATOM 4014 O O . VAL B 1 252 ? -53.625 -27.344 7.094 1 54.62 252 VAL B O 1
ATOM 4017 N N . VAL B 1 253 ? -51.656 -27.516 8.148 1 54.16 253 VAL B N 1
ATOM 4018 C CA . VAL B 1 253 ? -52.031 -28.812 8.734 1 54.16 253 VAL B CA 1
ATOM 4019 C C . VAL B 1 253 ? -53.125 -28.625 9.75 1 54.16 253 VAL B C 1
ATOM 4021 O O . VAL B 1 253 ? -54.062 -29.438 9.836 1 54.16 253 VAL B O 1
ATOM 4024 N N . ASN B 1 254 ? -53.062 -27.484 10.422 1 53.69 254 ASN B N 1
ATOM 4025 C CA . ASN B 1 254 ? -54.094 -27.266 11.43 1 53.69 254 ASN B CA 1
ATOM 4026 C C . ASN B 1 254 ? -55.438 -26.922 10.797 1 53.69 254 ASN B C 1
ATOM 4028 O O . ASN B 1 254 ? -56.5 -27.172 11.391 1 53.69 254 ASN B O 1
ATOM 4032 N N . GLN B 1 255 ? -55.438 -26.359 9.633 1 52.66 255 GLN B N 1
ATOM 4033 C CA . GLN B 1 255 ? -56.719 -26.031 8.992 1 52.66 255 GLN B CA 1
ATOM 4034 C C . GLN B 1 255 ? -57.375 -27.266 8.383 1 52.66 255 GLN B C 1
ATOM 4036 O O . GLN B 1 255 ? -58.594 -27.344 8.289 1 52.66 255 GLN B O 1
ATOM 4041 N N . THR B 1 256 ? -56.531 -28.234 7.902 1 49.69 256 THR B N 1
ATOM 4042 C CA . THR B 1 256 ? -57.094 -29.422 7.285 1 49.69 256 THR B CA 1
ATOM 4043 C C . THR B 1 256 ? -57.688 -30.359 8.344 1 49.69 256 THR B C 1
ATOM 4045 O O . THR B 1 256 ? -58.562 -31.172 8.055 1 49.69 256 THR B O 1
ATOM 4048 N N . LEU B 1 257 ? -57.125 -30.344 9.547 1 47.69 257 LEU B N 1
ATOM 4049 C CA . LEU B 1 257 ? -57.656 -31.25 10.555 1 47.69 257 LEU B CA 1
ATOM 4050 C C . LEU B 1 257 ? -58.875 -30.656 11.242 1 47.69 257 LEU B C 1
ATOM 4052 O O . LEU B 1 257 ? -59.531 -31.328 12.039 1 47.69 257 LEU B O 1
ATOM 4056 N N . ALA B 1 258 ? -59.219 -29.469 10.906 1 36.25 258 ALA B N 1
ATOM 4057 C CA . ALA B 1 258 ? -60.5 -29.047 11.477 1 36.25 258 ALA B CA 1
ATOM 4058 C C . ALA B 1 258 ? -61.656 -29.344 10.516 1 36.25 258 ALA B C 1
ATOM 4060 O O . ALA B 1 258 ? -61.5 -29.25 9.297 1 36.25 258 ALA B O 1
#

InterPro domains:
  IPR004316 Sugar transporter SWEET repeat [PF03083] (13-90)
  IPR004316 Sugar transporter SWEET repeat [PF03083] (122-204)
  IPR047664 Sugar transporter SWEET [PTHR10791] (16-212)

Organism: NCBI:txid325984

Radius of gyration: 29.02 Å; Cα contacts (8 Å, |Δi|>4): 566; chains: 2; bounding box: 126×81×53 Å

Secondary structure (DSSP, 8-state):
-GGG-TT-HHHHHHHHHHHHHHHHHHHTHHHHHHHHHHH----S-TTHHHHHHHHHHHHHHHHHHHH-S-HHHHHHHHHHHHHHHHHHHHHHHHHHHHHHHHHHHHHHHHHHH--THHHHHHHHHHHHHHHHHTTHHHHHHHHHHHHHT--TT--HHHHHHHHHHHHHHHHHHHHTT-HHHHHHHHHHHHHHHHHHHHHHHHTT-----HHHHHHH-TT------THHHHHHHHHHHHHHHHHHHHHHHHHHHHHH--/-GGG-TT-HHHHHHHHHHHHHHHHHHHTTHHHHHHHHHH----S-TTHHHHHHHHHHHHHHHHHHHHSS-HHHHHHHHHHHHHHHHHHHHHHHHHHHHHHHHHHHHHHHHHHH--THHHHHHHHHHHHHHHHHTTHHHHHHHHHHHHHT--TT--HHHHHHHHHHHHHHHHHHHHTT-HHHHHHHHHHHHHHHHHHHHHHHHTT-----HHHHHHH-TT------THHHHHHHHHHHHHHHHHHHHHHHHHHHHHH--